Protein AF-0000000072981753 (afdb_homodimer)

Radius of gyration: 26.96 Å; Cα contacts (8 Å, |Δi|>4): 1299; chains: 2; bounding box: 68×74×59 Å

pLDDT: mean 91.71, std 7.33, range [53.5, 98.25]

Structure (mmCIF, N/CA/C/O backbone):
data_AF-0000000072981753-model_v1
#
loop_
_entity.id
_entity.type
_entity.pdbx_description
1 polymer 'D-methionine ABC transporter, ATP-binding protein'
#
loop_
_atom_site.group_PDB
_atom_site.id
_atom_site.type_symbol
_atom_site.label_atom_id
_atom_site.label_alt_id
_atom_site.label_comp_id
_atom_site.label_asym_id
_atom_site.label_entity_id
_atom_site.label_seq_id
_atom_site.pdbx_PDB_ins_code
_atom_site.Cartn_x
_atom_site.Cartn_y
_atom_site.Cartn_z
_atom_site.occupancy
_atom_site.B_iso_or_equiv
_atom_site.auth_seq_id
_atom_site.auth_comp_id
_atom_site.auth_asym_id
_atom_site.auth_atom_id
_atom_site.pdbx_PDB_model_num
ATOM 1 N N . MET A 1 1 ? 1.319 23.547 19.266 1 92.94 1 MET A N 1
ATOM 2 C CA . MET A 1 1 ? 0.003 23.578 18.641 1 92.94 1 MET A CA 1
ATOM 3 C C . MET A 1 1 ? -0.912 22.516 19.234 1 92.94 1 MET A C 1
ATOM 5 O O . MET A 1 1 ? -2.006 22.844 19.719 1 92.94 1 MET A O 1
ATOM 9 N N . ILE A 1 2 ? -0.489 21.297 19.328 1 96.69 2 ILE A N 1
ATOM 10 C CA . ILE A 1 2 ? -1.199 20.203 19.984 1 96.69 2 ILE A CA 1
ATOM 11 C C . ILE A 1 2 ? -0.289 19.547 21.016 1 96.69 2 ILE A C 1
ATOM 13 O O . ILE A 1 2 ? 0.853 19.188 20.719 1 96.69 2 ILE A O 1
ATOM 17 N N . GLU A 1 3 ? -0.753 19.484 22.234 1 97.31 3 GLU A N 1
ATOM 18 C CA . GLU A 1 3 ? -0.006 18.844 23.312 1 97.31 3 GLU A CA 1
ATOM 19 C C . GLU A 1 3 ? -0.839 17.766 24 1 97.31 3 GLU A C 1
ATOM 21 O O . GLU A 1 3 ? -1.886 18.062 24.578 1 97.31 3 GLU A O 1
ATOM 26 N N . ILE A 1 4 ? -0.346 16.609 23.953 1 96.69 4 ILE A N 1
ATOM 27 C CA . ILE A 1 4 ? -1.02 15.477 24.578 1 96.69 4 ILE A CA 1
ATOM 28 C C . ILE A 1 4 ? -0.131 14.891 25.672 1 96.69 4 ILE A C 1
ATOM 30 O O . ILE A 1 4 ? 1.016 14.516 25.422 1 96.69 4 ILE A O 1
ATOM 34 N N . LEU A 1 5 ? -0.671 14.859 26.875 1 96.31 5 LEU A N 1
ATOM 35 C CA . LEU A 1 5 ? 0.081 14.352 28.016 1 96.31 5 LEU A CA 1
ATOM 36 C C . LEU A 1 5 ? -0.688 13.242 28.719 1 96.31 5 LEU A C 1
ATOM 38 O O . LEU A 1 5 ? -1.781 13.469 29.25 1 96.31 5 LEU A O 1
ATOM 42 N N . ASN A 1 6 ? -0.101 12.078 28.75 1 96.12 6 ASN A N 1
ATOM 43 C CA . ASN A 1 6 ? -0.603 10.906 29.469 1 96.12 6 ASN A CA 1
ATOM 44 C C . ASN A 1 6 ? -2.076 10.648 29.156 1 96.12 6 ASN A C 1
ATOM 46 O O . ASN A 1 6 ? -2.871 10.414 30.062 1 96.12 6 ASN A O 1
ATOM 50 N N . LEU A 1 7 ? -2.408 10.734 27.953 1 95.94 7 LEU A N 1
ATOM 51 C CA . LEU A 1 7 ? -3.805 10.602 27.547 1 95.94 7 LEU A CA 1
ATOM 52 C C . LEU A 1 7 ? -4.25 9.148 27.625 1 95.94 7 LEU A C 1
ATOM 54 O O . LEU A 1 7 ? -3.543 8.25 27.156 1 95.94 7 LEU A O 1
ATOM 58 N N . GLN A 1 8 ? -5.375 8.945 28.25 1 96 8 GLN A N 1
ATOM 59 C CA . GLN A 1 8 ? -5.957 7.613 28.375 1 96 8 GLN A CA 1
ATOM 60 C C . GLN A 1 8 ? -7.418 7.609 27.938 1 96 8 GLN A C 1
ATOM 62 O O . GLN A 1 8 ? -8.188 8.5 28.297 1 96 8 GLN A O 1
ATOM 67 N N . LYS A 1 9 ? -7.746 6.746 27.047 1 94.75 9 LYS A N 1
ATOM 68 C CA . LYS A 1 9 ? -9.117 6.613 26.547 1 94.75 9 LYS A CA 1
ATOM 69 C C . LYS A 1 9 ? -9.602 5.172 26.672 1 94.75 9 LYS A C 1
ATOM 71 O O . LYS A 1 9 ? -8.883 4.234 26.312 1 94.75 9 LYS A O 1
ATOM 76 N N . PHE A 1 10 ? -10.828 5.043 27.172 1 91.88 10 PHE A N 1
ATOM 77 C CA . PHE A 1 10 ? -11.477 3.746 27.344 1 91.88 10 PHE A CA 1
ATOM 78 C C . PHE A 1 10 ? -12.789 3.691 26.578 1 91.88 10 PHE A C 1
ATOM 80 O O . PHE A 1 10 ? -13.492 4.699 26.469 1 91.88 10 PHE A O 1
ATOM 87 N N . TYR A 1 11 ? -13.047 2.607 25.938 1 88.69 11 TYR A N 1
ATOM 88 C CA . TYR A 1 11 ? -14.391 2.244 25.516 1 88.69 11 TYR A CA 1
ATOM 89 C C . TYR A 1 11 ? -14.93 1.076 26.344 1 88.69 11 TYR A C 1
ATOM 91 O O . TYR A 1 11 ? -14.492 -0.065 26.156 1 88.69 11 TYR A O 1
ATOM 99 N N . GLY A 1 12 ? -15.82 1.389 27.188 1 88.69 12 GLY A N 1
ATOM 100 C CA . GLY A 1 12 ? -16.172 0.365 28.156 1 88.69 12 GLY A CA 1
ATOM 101 C C . GLY A 1 12 ? -14.992 -0.07 29.016 1 88.69 12 GLY A C 1
ATOM 102 O O . GLY A 1 12 ? -14.336 0.761 29.641 1 88.69 12 GLY A O 1
ATOM 103 N N . ASP A 1 13 ? -14.703 -1.352 28.906 1 87.81 13 ASP A N 1
ATOM 104 C CA . ASP A 1 13 ? -13.602 -1.886 29.719 1 87.81 13 ASP A CA 1
ATOM 105 C C . ASP A 1 13 ? -12.32 -1.992 28.891 1 87.81 13 ASP A C 1
ATOM 107 O O . ASP A 1 13 ? -11.266 -2.348 29.422 1 87.81 13 ASP A O 1
ATOM 111 N N . THR A 1 14 ? -12.414 -1.617 27.672 1 87.81 14 THR A N 1
ATOM 112 C CA . THR A 1 14 ? -11.273 -1.771 26.781 1 87.81 14 THR A CA 1
ATOM 113 C C . THR A 1 14 ? -10.461 -0.479 26.719 1 87.81 14 THR A C 1
ATOM 115 O O . THR A 1 14 ? -10.992 0.57 26.344 1 87.81 14 THR A O 1
ATOM 118 N N . LYS A 1 15 ? -9.25 -0.558 27.281 1 90.44 15 LYS A N 1
ATOM 119 C CA . LYS A 1 15 ? -8.352 0.587 27.203 1 90.44 15 LYS A CA 1
ATOM 120 C C . LYS A 1 15 ? -7.773 0.734 25.797 1 90.44 15 LYS A C 1
ATOM 122 O O . LYS A 1 15 ? -6.926 -0.06 25.375 1 90.44 15 LYS A O 1
ATOM 127 N N . VAL A 1 16 ? -8.109 1.762 24.984 1 90.88 16 VAL A N 1
ATOM 128 C CA . VAL A 1 16 ? -7.723 1.946 23.594 1 90.88 16 VAL A CA 1
ATOM 129 C C . VAL A 1 16 ? -6.473 2.814 23.516 1 90.88 16 VAL A C 1
ATOM 131 O O . VAL A 1 16 ? -5.555 2.525 22.734 1 90.88 16 VAL A O 1
ATOM 134 N N . LEU A 1 17 ? -6.469 3.902 24.281 1 94.38 17 LEU A N 1
ATOM 135 C CA . LEU A 1 17 ? -5.289 4.758 24.375 1 94.38 17 LEU A CA 1
ATOM 136 C C . LEU A 1 17 ? -4.672 4.68 25.766 1 94.38 17 LEU A C 1
ATOM 138 O O . LEU A 1 17 ? -5.359 4.891 26.766 1 94.38 17 LEU A O 1
ATOM 142 N N . ARG A 1 18 ? -3.377 4.281 25.703 1 94.5 18 ARG A N 1
ATOM 143 C CA . ARG A 1 18 ? -2.672 4.027 26.969 1 94.5 18 ARG A CA 1
ATOM 144 C C . ARG A 1 18 ? -1.533 5.023 27.156 1 94.5 18 ARG A C 1
ATOM 146 O O . ARG A 1 18 ? -0.442 4.84 26.609 1 94.5 18 ARG A O 1
ATOM 153 N N . ASP A 1 19 ? -1.755 6.121 27.797 1 92.62 19 ASP A N 1
ATOM 154 C CA . ASP A 1 19 ? -0.721 7.066 28.203 1 92.62 19 ASP A CA 1
ATOM 155 C C . ASP A 1 19 ? -0.04 7.691 26.984 1 92.62 19 ASP A C 1
ATOM 157 O O . ASP A 1 19 ? 1.181 7.609 26.844 1 92.62 19 ASP A O 1
ATOM 161 N N . ILE A 1 20 ? -0.757 8.258 26.172 1 95.31 20 ILE A N 1
ATOM 162 C CA . ILE A 1 20 ? -0.272 8.844 24.922 1 95.31 20 ILE A CA 1
ATOM 163 C C . ILE A 1 20 ? 0.381 10.195 25.219 1 95.31 20 ILE A C 1
ATOM 165 O O . ILE A 1 20 ? -0.209 11.055 25.875 1 95.31 20 ILE A O 1
ATOM 169 N N . ASN A 1 21 ? 1.609 10.391 24.844 1 95.5 21 ASN A N 1
ATOM 170 C CA . ASN A 1 21 ? 2.35 11.648 24.938 1 95.5 21 ASN A CA 1
ATOM 171 C C . ASN A 1 21 ? 2.881 12.078 23.562 1 95.5 21 ASN A C 1
ATOM 173 O O . ASN A 1 21 ? 3.744 11.414 22.984 1 95.5 21 ASN A O 1
ATOM 177 N N . VAL A 1 22 ? 2.395 13.164 23.109 1 94.88 22 VAL A N 1
ATOM 178 C CA . VAL A 1 22 ? 2.83 13.641 21.797 1 94.88 22 VAL A CA 1
ATOM 179 C C . VAL A 1 22 ? 2.719 15.164 21.734 1 94.88 22 VAL A C 1
ATOM 181 O O . VAL A 1 22 ? 1.814 15.75 22.344 1 94.88 22 VAL A O 1
ATOM 184 N N . GLU A 1 23 ? 3.645 15.766 21.078 1 96.12 23 GLU A N 1
ATOM 185 C CA . GLU A 1 23 ? 3.648 17.203 20.828 1 96.12 23 GLU A CA 1
ATOM 186 C C . GLU A 1 23 ? 3.734 17.5 19.328 1 96.12 23 GLU A C 1
ATOM 188 O O . GLU A 1 23 ? 4.633 17 18.641 1 96.12 23 GLU A O 1
ATOM 193 N N . ILE A 1 24 ? 2.838 18.25 18.859 1 97.5 24 ILE A N 1
ATOM 194 C CA . ILE A 1 24 ? 2.805 18.656 17.453 1 97.5 24 ILE A CA 1
ATOM 195 C C . ILE A 1 24 ? 2.943 20.172 17.359 1 97.5 24 ILE A C 1
ATOM 197 O O . ILE A 1 24 ? 2.146 20.922 17.938 1 97.5 24 ILE A O 1
ATOM 201 N N . ASP A 1 25 ? 3.871 20.625 16.609 1 97.56 25 ASP A N 1
ATOM 202 C CA . ASP A 1 25 ? 4.148 22.047 16.484 1 97.56 25 ASP A CA 1
ATOM 203 C C . ASP A 1 25 ? 3.328 22.672 15.359 1 97.56 25 ASP A C 1
ATOM 205 O O . ASP A 1 25 ? 2.855 21.953 14.469 1 97.56 25 ASP A O 1
ATOM 209 N N . LYS A 1 26 ? 3.244 23.938 15.492 1 97 26 LYS A N 1
ATOM 210 C CA . LYS A 1 26 ? 2.559 24.672 14.438 1 97 26 LYS A CA 1
ATOM 211 C C . LYS A 1 26 ? 3.27 24.5 13.094 1 97 26 LYS A C 1
ATOM 213 O O . LYS A 1 26 ? 4.496 24.594 13.023 1 97 26 LYS A O 1
ATOM 218 N N . GLY A 1 27 ? 2.457 24.156 12.102 1 96.81 27 GLY A N 1
ATOM 219 C CA . GLY A 1 27 ? 3.004 24.047 10.758 1 96.81 27 GLY A CA 1
ATOM 220 C C . GLY A 1 27 ? 3.494 22.656 10.422 1 96.81 27 GLY A C 1
ATOM 221 O O . GLY A 1 27 ? 3.846 22.375 9.273 1 96.81 27 GLY A O 1
ATOM 222 N N . ASP A 1 28 ? 3.455 21.75 11.344 1 97.5 28 ASP A N 1
ATOM 223 C CA . ASP A 1 28 ? 3.887 20.375 11.109 1 97.5 28 ASP A CA 1
ATOM 224 C C . ASP A 1 28 ? 2.9 19.625 10.203 1 97.5 28 ASP A C 1
ATOM 226 O O . ASP A 1 28 ? 1.701 19.922 10.219 1 97.5 28 ASP A O 1
ATOM 230 N N . ILE A 1 29 ? 3.447 18.828 9.406 1 98 29 ILE A N 1
ATOM 231 C CA . ILE A 1 29 ? 2.674 17.688 8.93 1 98 29 ILE A CA 1
ATOM 232 C C . ILE A 1 29 ? 3.066 16.438 9.719 1 98 29 ILE A C 1
ATOM 234 O O . ILE A 1 29 ? 4.078 15.797 9.414 1 98 29 ILE A O 1
ATOM 238 N N . TYR A 1 30 ? 2.283 16.109 10.672 1 98 30 TYR A N 1
ATOM 239 C CA . TYR A 1 30 ? 2.613 15.078 11.648 1 98 30 TYR A CA 1
ATOM 240 C C . TYR A 1 30 ? 1.922 13.766 11.305 1 98 30 TYR A C 1
ATOM 242 O O . TYR A 1 30 ? 0.696 13.711 11.18 1 98 30 TYR A O 1
ATOM 250 N N . GLY A 1 31 ? 2.752 12.719 11.172 1 97.19 31 GLY A N 1
ATOM 251 C CA . GLY A 1 31 ? 2.197 11.422 10.836 1 97.19 31 GLY A CA 1
ATOM 252 C C . GLY A 1 31 ? 1.997 10.523 12.039 1 97.19 31 GLY A C 1
ATOM 253 O O . GLY A 1 31 ? 2.879 10.414 12.898 1 97.19 31 GLY A O 1
ATOM 254 N N . LEU A 1 32 ? 0.833 9.984 12.125 1 95.62 32 LEU A N 1
ATOM 255 C CA . LEU A 1 32 ? 0.54 8.945 13.102 1 95.62 32 LEU A CA 1
ATOM 256 C C . LEU A 1 32 ? 0.37 7.59 12.414 1 95.62 32 LEU A C 1
ATOM 258 O O . LEU A 1 32 ? -0.666 7.328 11.805 1 95.62 32 LEU A O 1
ATOM 262 N N . LEU A 1 33 ? 1.352 6.762 12.602 1 93.75 33 LEU A N 1
ATOM 263 C CA . LEU A 1 33 ? 1.394 5.461 11.945 1 93.75 33 LEU A CA 1
ATOM 264 C C . LEU A 1 33 ? 1.023 4.348 12.922 1 93.75 33 LEU A C 1
ATOM 266 O O . LEU A 1 33 ? 1.335 4.434 14.109 1 93.75 33 LEU A O 1
ATOM 270 N N . GLY A 1 34 ? 0.403 3.318 12.414 1 88.44 34 GLY A N 1
ATOM 271 C CA . GLY A 1 34 ? 0.034 2.166 13.219 1 88.44 34 GLY A CA 1
ATOM 272 C C . GLY A 1 34 ? -0.871 1.191 12.492 1 88.44 34 GLY A C 1
ATOM 273 O O . GLY A 1 34 ? -1.393 1.504 11.422 1 88.44 34 GLY A O 1
ATOM 274 N N . VAL A 1 35 ? -0.978 0.076 13.133 1 83.62 35 VAL A N 1
ATOM 275 C CA . VAL A 1 35 ? -1.831 -0.954 12.547 1 83.62 35 VAL A CA 1
ATOM 276 C C . VAL A 1 35 ? -3.299 -0.602 12.781 1 83.62 35 VAL A C 1
ATOM 278 O O . VAL A 1 35 ? -3.611 0.296 13.562 1 83.62 35 VAL A O 1
ATOM 281 N N . SER A 1 36 ? -4.113 -1.285 12.055 1 77.19 36 SER A N 1
ATOM 282 C CA . SER A 1 36 ? -5.543 -1.098 12.273 1 77.19 36 SER A CA 1
ATOM 283 C C . SER A 1 36 ? -5.934 -1.446 13.711 1 77.19 36 SER A C 1
ATOM 285 O O . SER A 1 36 ? -5.469 -2.447 14.258 1 77.19 36 SER A O 1
ATOM 287 N N . GLY A 1 37 ? -6.68 -0.614 14.281 1 78.12 37 GLY A N 1
ATOM 288 C CA . GLY A 1 37 ? -7.133 -0.849 15.641 1 78.12 37 GLY A CA 1
ATOM 289 C C . GLY A 1 37 ? -6.156 -0.35 16.688 1 78.12 37 GLY A C 1
ATOM 290 O O . GLY A 1 37 ? -6.383 -0.522 17.891 1 78.12 37 GLY A O 1
ATOM 291 N N . ALA A 1 38 ? -5.156 0.291 16.25 1 82.12 38 ALA A N 1
ATOM 292 C CA . ALA A 1 38 ? -4.129 0.741 17.172 1 82.12 38 ALA A CA 1
ATOM 293 C C . ALA A 1 38 ? -4.609 1.95 17.984 1 82.12 38 ALA A C 1
ATOM 295 O O . ALA A 1 38 ? -3.986 2.33 18.969 1 82.12 38 ALA A O 1
ATOM 296 N N . GLY A 1 39 ? -5.711 2.59 17.547 1 88.19 39 GLY A N 1
ATOM 297 C CA . GLY A 1 39 ? -6.246 3.74 18.266 1 88.19 39 GLY A CA 1
ATOM 298 C C . GLY A 1 39 ? -6.008 5.051 17.531 1 88.19 39 GLY A C 1
ATOM 299 O O . GLY A 1 39 ? -6.242 6.125 18.094 1 88.19 39 GLY A O 1
ATOM 300 N N . LYS A 1 40 ? -5.512 4.969 16.344 1 90.25 40 LYS A N 1
ATOM 301 C CA . LYS A 1 40 ? -5.152 6.164 15.578 1 90.25 40 LYS A CA 1
ATOM 302 C C . LYS A 1 40 ? -6.367 7.066 15.367 1 90.25 40 LYS A C 1
ATOM 304 O O . LYS A 1 40 ? -6.316 8.266 15.664 1 90.25 40 LYS A O 1
ATOM 309 N N . SER A 1 41 ? -7.469 6.508 14.922 1 89.75 41 SER A N 1
ATOM 310 C CA . SER A 1 41 ? -8.672 7.285 14.648 1 89.75 41 SER A CA 1
ATOM 311 C C . SER A 1 41 ? -9.273 7.836 15.938 1 89.75 41 SER A C 1
ATOM 313 O O . SER A 1 41 ? -9.773 8.961 15.969 1 89.75 41 SER A O 1
ATOM 315 N N . THR A 1 42 ? -9.234 7.047 16.969 1 92.25 42 THR A N 1
ATOM 316 C CA . THR A 1 42 ? -9.711 7.5 18.281 1 92.25 42 THR A CA 1
ATOM 317 C C . THR A 1 42 ? -8.922 8.719 18.75 1 92.25 42 THR A C 1
ATOM 319 O O . THR A 1 42 ? -9.508 9.688 19.234 1 92.25 42 THR A O 1
ATOM 322 N N . LEU A 1 43 ? -7.629 8.625 18.562 1 94.31 43 LEU A N 1
ATOM 323 C CA . LEU A 1 43 ? -6.781 9.742 18.969 1 94.31 43 LEU A CA 1
ATOM 324 C C . LEU A 1 43 ? -7.137 11 18.188 1 94.31 43 LEU A C 1
ATOM 326 O O . LEU A 1 43 ? -7.23 12.086 18.766 1 94.31 43 LEU A O 1
ATOM 330 N N . LEU A 1 44 ? -7.355 10.891 16.875 1 94.31 44 LEU A N 1
ATOM 331 C CA . LEU A 1 44 ? -7.742 12.023 16.047 1 94.31 44 LEU A CA 1
ATOM 332 C C . LEU A 1 44 ? -9.055 12.633 16.516 1 94.31 44 LEU A C 1
ATOM 334 O O . LEU A 1 44 ? -9.195 13.859 16.562 1 94.31 44 LEU A O 1
ATOM 338 N N . ARG A 1 45 ? -9.945 11.789 16.906 1 93.31 45 ARG A N 1
ATOM 339 C CA . ARG A 1 45 ? -11.258 12.242 17.359 1 93.31 45 ARG A CA 1
ATOM 340 C C . ARG A 1 45 ? -11.18 12.914 18.719 1 93.31 45 ARG A C 1
ATOM 342 O O . ARG A 1 45 ? -11.984 13.797 19.031 1 93.31 45 ARG A O 1
ATOM 349 N N . CYS A 1 46 ? -10.273 12.492 19.5 1 95.5 46 CYS A N 1
ATOM 350 C CA . CYS A 1 46 ? -10.031 13.195 20.75 1 95.5 46 CYS A CA 1
ATOM 351 C C . CYS A 1 46 ? -9.492 14.602 20.484 1 95.5 46 CYS A C 1
ATOM 353 O O . CYS A 1 46 ? -9.875 15.555 21.172 1 95.5 46 CYS A O 1
ATOM 355 N N . ILE A 1 47 ? -8.625 14.68 19.5 1 95.81 47 ILE A N 1
ATOM 356 C CA . ILE A 1 47 ? -7.996 15.953 19.172 1 95.81 47 ILE A CA 1
ATOM 357 C C . ILE A 1 47 ? -9.062 16.953 18.734 1 95.81 47 ILE A C 1
ATOM 359 O O . ILE A 1 47 ? -9 18.141 19.094 1 95.81 47 ILE A O 1
ATOM 363 N N . ASN A 1 48 ? -10.008 16.469 17.969 1 94.75 48 ASN A N 1
ATOM 364 C CA . ASN A 1 48 ? -11.023 17.406 17.484 1 94.75 48 ASN A CA 1
ATOM 365 C C . ASN A 1 48 ? -12.203 17.484 18.453 1 94.75 48 ASN A C 1
ATOM 367 O O . ASN A 1 48 ? -13.18 18.188 18.172 1 94.75 48 ASN A O 1
ATOM 371 N N . GLY A 1 49 ? -12.242 16.719 19.484 1 93.81 49 GLY A N 1
ATOM 372 C CA . GLY A 1 49 ? -13.25 16.812 20.531 1 93.81 49 GLY A CA 1
ATOM 373 C C . GLY A 1 49 ? -14.484 15.984 20.234 1 93.81 49 GLY A C 1
ATOM 374 O O . GLY A 1 49 ? -15.508 16.125 20.906 1 93.81 49 GLY A O 1
ATOM 375 N N . LEU A 1 50 ? -14.445 15.203 19.219 1 91.38 50 LEU A N 1
ATOM 376 C CA . LEU A 1 50 ? -15.562 14.312 18.922 1 91.38 50 LEU A CA 1
ATOM 377 C C . LEU A 1 50 ? -15.617 13.164 19.922 1 91.38 50 LEU A C 1
ATOM 379 O O . LEU A 1 50 ? -16.672 12.562 20.125 1 91.38 50 LEU A O 1
ATOM 383 N N . GLU A 1 51 ? -14.477 12.812 20.453 1 92.12 51 GLU A N 1
ATOM 384 C CA . GLU A 1 51 ? -14.375 11.789 21.5 1 92.12 51 GLU A CA 1
ATOM 385 C C . GLU A 1 51 ? -13.75 12.352 22.766 1 92.12 51 GLU A C 1
ATOM 387 O O . GLU A 1 51 ? -12.82 13.156 22.703 1 92.12 51 GLU A O 1
ATOM 392 N N . SER A 1 52 ? -14.32 11.898 23.891 1 93.38 52 SER A N 1
ATOM 393 C CA . SER A 1 52 ? -13.75 12.297 25.172 1 93.38 52 SER A CA 1
ATOM 394 C C . SER A 1 52 ? -12.672 11.312 25.625 1 93.38 52 SER A C 1
ATOM 396 O O . SER A 1 52 ? -12.367 10.344 24.922 1 93.38 52 SER A O 1
ATOM 398 N N . TYR A 1 53 ? -12.031 11.625 26.641 1 95.06 53 TYR A N 1
ATOM 399 C CA . TYR A 1 53 ? -11.008 10.766 27.234 1 95.06 53 TYR A CA 1
ATOM 400 C C . TYR A 1 53 ? -11.094 10.797 28.766 1 95.06 53 TYR A C 1
ATOM 402 O O . TYR A 1 53 ? -11.609 11.75 29.344 1 95.06 53 TYR A O 1
ATOM 410 N N . GLU A 1 54 ? -10.594 9.781 29.375 1 94.38 54 GLU A N 1
ATOM 411 C CA . GLU A 1 54 ? -10.805 9.586 30.797 1 94.38 54 GLU A CA 1
ATOM 412 C C . GLU A 1 54 ? -9.68 10.219 31.609 1 94.38 54 GLU A C 1
ATOM 414 O O . GLU A 1 54 ? -9.898 10.688 32.719 1 94.38 54 GLU A O 1
ATOM 419 N N . ALA A 1 55 ? -8.469 10.156 31.141 1 95.31 55 ALA A N 1
ATOM 420 C CA . ALA A 1 55 ? -7.348 10.695 31.906 1 95.31 55 ALA A CA 1
ATOM 421 C C . ALA A 1 55 ? -6.336 11.375 30.984 1 95.31 55 ALA A C 1
ATOM 423 O O . ALA A 1 55 ? -6.371 11.18 29.766 1 95.31 55 ALA A O 1
ATOM 424 N N . GLY A 1 56 ? -5.535 12.203 31.609 1 96.06 56 GLY A N 1
ATOM 425 C CA . GLY A 1 56 ? -4.508 12.93 30.875 1 96.06 56 GLY A CA 1
ATOM 426 C C . GLY A 1 56 ? -4.953 14.312 30.422 1 96.06 56 GLY A C 1
ATOM 427 O O . GLY A 1 56 ? -5.93 14.852 30.953 1 96.06 56 GLY A O 1
ATOM 428 N N . SER A 1 57 ? -4.117 14.875 29.562 1 97.06 57 SER A N 1
ATOM 429 C CA . SER A 1 57 ? -4.379 16.219 29.078 1 97.06 57 SER A CA 1
ATOM 430 C C . SER A 1 57 ? -4.188 16.312 27.562 1 97.06 57 SER A C 1
ATOM 432 O O . SER A 1 57 ? -3.289 15.68 27.016 1 97.06 57 SER A O 1
ATOM 434 N N . LEU A 1 58 ? -5.07 16.953 26.969 1 97.56 58 LEU A N 1
ATOM 435 C CA . LEU A 1 58 ? -5.012 17.266 25.547 1 97.56 58 LEU A CA 1
ATOM 436 C C . LEU A 1 58 ? -5.293 18.75 25.297 1 97.56 58 LEU A C 1
ATOM 438 O O . LEU A 1 58 ? -6.426 19.203 25.484 1 97.56 58 LEU A O 1
ATOM 442 N N . LYS A 1 59 ? -4.266 19.422 24.906 1 97.25 59 LYS A N 1
ATOM 443 C CA . LYS A 1 59 ? -4.395 20.844 24.641 1 97.25 59 LYS A CA 1
ATOM 444 C C . LYS A 1 59 ? -4.195 21.156 23.156 1 97.25 59 LYS A C 1
ATOM 446 O O . LYS A 1 59 ? -3.268 20.641 22.531 1 97.25 59 LYS A O 1
ATOM 451 N N . VAL A 1 60 ? -5.047 21.891 22.672 1 96.5 60 VAL A N 1
ATOM 452 C CA . VAL A 1 60 ? -4.938 22.438 21.328 1 96.5 60 VAL A CA 1
ATOM 453 C C . VAL A 1 60 ? -4.93 23.969 21.391 1 96.5 60 VAL A C 1
ATOM 455 O O . VAL A 1 60 ? -5.855 24.578 21.922 1 96.5 60 VAL A O 1
ATOM 458 N N . ASN A 1 61 ? -3.898 24.547 20.875 1 94.19 61 ASN A N 1
ATOM 459 C CA . ASN A 1 61 ? -3.734 25.984 21.016 1 94.19 61 ASN A CA 1
ATOM 460 C C . ASN A 1 61 ? -3.91 26.422 22.469 1 94.19 61 ASN A C 1
ATOM 462 O O . ASN A 1 61 ? -4.68 27.344 22.75 1 94.19 61 ASN A O 1
ATOM 466 N N . ASP A 1 62 ? -3.414 25.656 23.344 1 92.69 62 ASP A N 1
ATOM 467 C CA . ASP A 1 62 ? -3.336 25.953 24.781 1 92.69 62 ASP A CA 1
ATOM 468 C C . ASP A 1 62 ? -4.707 25.844 25.438 1 92.69 62 ASP A C 1
ATOM 470 O O . ASP A 1 62 ? -4.898 26.297 26.562 1 92.69 62 ASP A O 1
ATOM 474 N N . VAL A 1 63 ? -5.652 25.266 24.734 1 94.31 63 VAL A N 1
ATOM 475 C CA . VAL A 1 63 ? -6.98 25.031 25.297 1 94.31 63 VAL A CA 1
ATOM 476 C C . VAL A 1 63 ? -7.168 23.547 25.609 1 94.31 63 VAL A C 1
ATOM 478 O O . VAL A 1 63 ? -6.984 22.703 24.734 1 94.31 63 VAL A O 1
ATOM 481 N N . GLU A 1 64 ? -7.543 23.328 26.828 1 96.19 64 GLU A N 1
ATOM 482 C CA . GLU A 1 64 ? -7.836 21.953 27.219 1 96.19 64 GLU A CA 1
ATOM 483 C C . GLU A 1 64 ? -9.172 21.484 26.641 1 96.19 64 GLU A C 1
ATOM 485 O O . GLU A 1 64 ? -10.227 22.016 27 1 96.19 64 GLU A O 1
ATOM 490 N N . VAL A 1 65 ? -9.18 20.438 25.875 1 95.5 65 VAL A N 1
ATOM 491 C CA . VAL A 1 65 ? -10.344 20.031 25.109 1 95.5 65 VAL A CA 1
ATOM 492 C C . VAL A 1 65 ? -11.438 19.531 26.047 1 95.5 65 VAL A C 1
ATOM 494 O O . VAL A 1 65 ? -12.617 19.828 25.859 1 95.5 65 VAL A O 1
ATOM 497 N N . LYS A 1 66 ? -11.062 18.844 27.078 1 93 66 LYS A N 1
ATOM 498 C CA . LYS A 1 66 ? -12.023 18.219 27.984 1 93 66 LYS A CA 1
ATOM 499 C C . LYS A 1 66 ? -12.797 19.266 28.766 1 93 66 LYS A C 1
ATOM 501 O O . LYS A 1 66 ? -13.867 18.984 29.312 1 93 66 LYS A O 1
ATOM 506 N N . ASN A 1 67 ? -12.266 20.422 28.875 1 92.75 67 ASN A N 1
ATOM 507 C CA . ASN A 1 67 ? -12.859 21.469 29.703 1 92.75 67 ASN A CA 1
ATOM 508 C C . ASN A 1 67 ? -13.906 22.266 28.922 1 92.75 67 ASN A C 1
ATOM 510 O O . ASN A 1 67 ? -14.594 23.109 29.5 1 92.75 67 ASN A O 1
ATOM 514 N N . LEU A 1 68 ? -14.023 21.984 27.719 1 94.25 68 LEU A N 1
ATOM 515 C CA . LEU A 1 68 ? -14.93 22.766 26.875 1 94.25 68 LEU A CA 1
ATOM 516 C C . LEU A 1 68 ? -16.359 22.266 27.016 1 94.25 68 LEU A C 1
ATOM 518 O O . LEU A 1 68 ? -16.609 21.047 27.047 1 94.25 68 LEU A O 1
ATOM 522 N N . ASN A 1 69 ? -17.266 23.172 27.141 1 93.5 69 ASN A N 1
ATOM 523 C CA . ASN A 1 69 ? -18.672 22.797 27.094 1 93.5 69 ASN A CA 1
ATOM 524 C C . ASN A 1 69 ? -19.156 22.656 25.641 1 93.5 69 ASN A C 1
ATOM 526 O O . ASN A 1 69 ? -18.375 22.812 24.703 1 93.5 69 ASN A O 1
ATOM 530 N N . GLU A 1 70 ? -20.344 22.375 25.453 1 92.88 70 GLU A N 1
ATOM 531 C CA . GLU A 1 70 ? -20.875 22.031 24.125 1 92.88 70 GLU A CA 1
ATOM 532 C C . GLU A 1 70 ? -20.734 23.203 23.172 1 92.88 70 GLU A C 1
ATOM 534 O O . GLU A 1 70 ? -20.344 23.031 22.016 1 92.88 70 GLU A O 1
ATOM 539 N N . LYS A 1 71 ? -21.062 24.344 23.688 1 93.75 71 LYS A N 1
ATOM 540 C CA . LYS A 1 71 ? -20.984 25.531 22.844 1 93.75 71 LYS A CA 1
ATOM 541 C C . LYS A 1 71 ? -19.547 25.859 22.484 1 93.75 71 LYS A C 1
ATOM 543 O O . LYS A 1 71 ? -19.234 26.156 21.328 1 93.75 71 LYS A O 1
ATOM 548 N N . GLU A 1 72 ? -18.719 25.75 23.422 1 94.31 72 GLU A N 1
ATOM 549 C CA . GLU A 1 72 ? -17.297 26.016 23.203 1 94.31 72 GLU A CA 1
ATOM 550 C C . GLU A 1 72 ? -16.688 24.969 22.266 1 94.31 72 GLU A C 1
ATOM 552 O O . GLU A 1 72 ? -15.805 25.297 21.469 1 94.31 72 GLU A O 1
ATOM 557 N N . LEU A 1 73 ? -17.156 23.766 22.406 1 94.5 73 LEU A N 1
ATOM 558 C CA . LEU A 1 73 ? -16.672 22.672 21.578 1 94.5 73 LEU A CA 1
ATOM 559 C C . LEU A 1 73 ? -17.016 22.922 20.109 1 94.5 73 LEU A C 1
ATOM 561 O O . LEU A 1 73 ? -16.219 22.609 19.219 1 94.5 73 LEU A O 1
ATOM 565 N N . ARG A 1 74 ? -18.141 23.453 19.891 1 91.62 74 ARG A N 1
ATOM 566 C CA . ARG A 1 74 ? -18.547 23.781 18.531 1 91.62 74 ARG A CA 1
ATOM 567 C C . ARG A 1 74 ? -17.641 24.844 17.922 1 91.62 74 ARG A C 1
ATOM 569 O O . ARG A 1 74 ? -17.188 24.703 16.781 1 91.62 74 ARG A O 1
ATOM 576 N N . ALA A 1 75 ? -17.406 25.781 18.734 1 92.94 75 ALA A N 1
ATOM 577 C CA . ALA A 1 75 ? -16.516 26.844 18.281 1 92.94 75 ALA A CA 1
ATOM 578 C C . ALA A 1 75 ? -15.086 26.328 18.094 1 92.94 75 ALA A C 1
ATOM 580 O O . ALA A 1 75 ? -14.391 26.734 17.156 1 92.94 75 ALA A O 1
ATOM 581 N N . PHE A 1 76 ? -14.719 25.484 18.984 1 94.06 76 PHE A N 1
ATOM 582 C CA . PHE A 1 76 ? -13.406 24.844 18.953 1 94.06 76 PHE A CA 1
ATOM 583 C C . PHE A 1 76 ? -13.234 24.062 17.656 1 94.06 76 PHE A C 1
ATOM 585 O O . PHE A 1 76 ? -12.203 24.172 16.984 1 94.06 76 PHE A O 1
ATOM 592 N N . ARG A 1 77 ? -14.219 23.375 17.219 1 94.31 77 ARG A N 1
ATOM 593 C CA . ARG A 1 77 ? -14.172 22.516 16.047 1 94.31 77 ARG A CA 1
ATOM 594 C C . ARG A 1 77 ? -14.133 23.328 14.758 1 94.31 77 ARG A C 1
ATOM 596 O O . ARG A 1 77 ? -13.734 22.828 13.703 1 94.31 77 ARG A O 1
ATOM 603 N N . LYS A 1 78 ? -14.508 24.547 14.859 1 93.75 78 LYS A N 1
ATOM 604 C CA . LYS A 1 78 ? -14.422 25.453 13.719 1 93.75 78 LYS A CA 1
ATOM 605 C C . LYS A 1 78 ? -12.977 25.625 13.266 1 93.75 78 LYS A C 1
ATOM 607 O O . LYS A 1 78 ? -12.703 25.797 12.07 1 93.75 78 LYS A O 1
ATOM 612 N N . ASN A 1 79 ? -12.133 25.484 14.203 1 94.69 79 ASN A N 1
ATOM 613 C CA . ASN A 1 79 ? -10.719 25.734 13.945 1 94.69 79 ASN A CA 1
ATOM 614 C C . ASN A 1 79 ? -9.992 24.469 13.523 1 94.69 79 ASN A C 1
ATOM 616 O O . ASN A 1 79 ? -8.781 24.484 13.281 1 94.69 79 ASN A O 1
ATOM 620 N N . ILE A 1 80 ? -10.742 23.406 13.461 1 96.44 80 ILE A N 1
ATOM 621 C CA . ILE A 1 80 ? -10.141 22.125 13.109 1 96.44 80 ILE A CA 1
ATOM 622 C C . ILE A 1 80 ? -10.906 21.5 11.945 1 96.44 80 ILE A C 1
ATOM 624 O O . ILE A 1 80 ? -12.102 21.203 12.055 1 96.44 80 ILE A O 1
ATOM 628 N N . GLY A 1 81 ? -10.211 21.375 10.812 1 95.75 81 GLY A N 1
ATOM 629 C CA . GLY A 1 81 ? -10.781 20.641 9.703 1 95.75 81 GLY A CA 1
ATOM 630 C C . GLY A 1 81 ? -10.523 19.141 9.789 1 95.75 81 GLY A C 1
ATOM 631 O O . GLY A 1 81 ? -9.508 18.719 10.344 1 95.75 81 GLY A O 1
ATOM 632 N N . MET A 1 82 ? -11.461 18.406 9.203 1 94.31 82 MET A N 1
ATOM 633 C CA . MET A 1 82 ? -11.281 16.953 9.25 1 94.31 82 MET A CA 1
ATOM 634 C C . MET A 1 82 ? -11.617 16.312 7.91 1 94.31 82 MET A C 1
ATOM 636 O O . MET A 1 82 ? -12.594 16.703 7.266 1 94.31 82 MET A O 1
ATOM 640 N N . ILE A 1 83 ? -10.703 15.484 7.535 1 93.5 83 ILE A N 1
ATOM 641 C CA . ILE A 1 83 ? -10.93 14.609 6.391 1 93.5 83 ILE A CA 1
ATOM 642 C C . ILE A 1 83 ? -11.117 13.172 6.867 1 93.5 83 ILE A C 1
ATOM 644 O O . ILE A 1 83 ? -10.234 12.609 7.512 1 93.5 83 ILE A O 1
ATOM 648 N N . PHE A 1 84 ? -12.227 12.602 6.473 1 86.88 84 PHE A N 1
ATOM 649 C CA . PHE A 1 84 ? -12.57 11.266 6.938 1 86.88 84 PHE A CA 1
ATOM 650 C C . PHE A 1 84 ? -12.078 10.203 5.957 1 86.88 84 PHE A C 1
ATOM 652 O O . PHE A 1 84 ? -11.75 10.523 4.809 1 86.88 84 PHE A O 1
ATOM 659 N N . GLN A 1 85 ? -12.047 9.008 6.496 1 81.38 85 GLN A N 1
ATOM 660 C CA . GLN A 1 85 ? -11.641 7.883 5.664 1 81.38 85 GLN A CA 1
ATOM 661 C C . GLN A 1 85 ? -12.562 7.734 4.457 1 81.38 85 GLN A C 1
ATOM 663 O O . GLN A 1 85 ? -12.102 7.582 3.326 1 81.38 85 GLN A O 1
ATOM 668 N N . GLN A 1 86 ? -13.805 7.781 4.812 1 82.88 86 GLN A N 1
ATOM 669 C CA . GLN A 1 86 ? -14.773 7.918 3.73 1 82.88 86 GLN A CA 1
ATOM 670 C C . GLN A 1 86 ? -14.992 9.383 3.363 1 82.88 86 GLN A C 1
ATOM 672 O O . GLN A 1 86 ? -14.93 10.258 4.227 1 82.88 86 GLN A O 1
ATOM 677 N N . PHE A 1 87 ? -15.188 9.656 2.186 1 86.44 87 PHE A N 1
ATOM 678 C CA . PHE A 1 87 ? -15.273 11.039 1.722 1 86.44 87 PHE A CA 1
ATOM 679 C C . PHE A 1 87 ? -16.359 11.797 2.48 1 86.44 87 PHE A C 1
ATOM 681 O O . PHE A 1 87 ? -16.234 13 2.703 1 86.44 87 PHE A O 1
ATOM 688 N N . SER A 1 88 ? -17.375 11.086 2.857 1 88.19 88 SER A N 1
ATOM 689 C CA . SER A 1 88 ? -18.469 11.641 3.65 1 88.19 88 SER A CA 1
ATOM 690 C C . SER A 1 88 ? -19.078 12.852 2.967 1 88.19 88 SER A C 1
ATOM 692 O O . SER A 1 88 ? -19.312 13.883 3.605 1 88.19 88 SER A O 1
ATOM 694 N N . LEU A 1 89 ? -19.234 12.781 1.727 1 93.88 89 LEU A N 1
ATOM 695 C CA . LEU A 1 89 ? -19.906 13.852 0.99 1 93.88 89 LEU A CA 1
ATOM 696 C C . LEU A 1 89 ? -21.406 13.625 0.955 1 93.88 89 LEU A C 1
ATOM 698 O O . LEU A 1 89 ? -21.875 12.477 0.969 1 93.88 89 LEU A O 1
ATOM 702 N N . LEU A 1 90 ? -22.156 14.719 0.947 1 95.38 90 LEU A N 1
ATOM 703 C CA . LEU A 1 90 ? -23.594 14.633 0.748 1 95.38 90 LEU A CA 1
ATOM 704 C C . LEU A 1 90 ? -23.922 14.367 -0.716 1 95.38 90 LEU A C 1
ATOM 706 O O . LEU A 1 90 ? -23.781 15.258 -1.56 1 95.38 90 LEU A O 1
ATOM 710 N N . GLU A 1 91 ? -24.484 13.281 -0.98 1 93.44 91 GLU A N 1
ATOM 711 C CA . GLU A 1 91 ? -24.656 12.781 -2.338 1 93.44 91 GLU A CA 1
ATOM 712 C C . GLU A 1 91 ? -25.672 13.617 -3.109 1 93.44 91 GLU A C 1
ATOM 714 O O . GLU A 1 91 ? -25.609 13.711 -4.336 1 93.44 91 GLU A O 1
ATOM 719 N N . ARG A 1 92 ? -26.609 14.211 -2.469 1 94.69 92 ARG A N 1
ATOM 720 C CA . ARG A 1 92 ? -27.672 14.961 -3.115 1 94.69 92 ARG A CA 1
ATOM 721 C C . ARG A 1 92 ? -27.266 16.406 -3.361 1 94.69 92 ARG A C 1
ATOM 723 O O . ARG A 1 92 ? -27.984 17.156 -4.035 1 94.69 92 ARG A O 1
ATOM 730 N N . LYS A 1 93 ? -26.141 16.828 -2.811 1 96.88 93 LYS A N 1
ATOM 731 C CA . LYS A 1 93 ? -25.656 18.188 -2.959 1 96.88 93 LYS A CA 1
ATOM 732 C C . LYS A 1 93 ? -24.531 18.266 -3.975 1 96.88 93 LYS A C 1
ATOM 734 O O . LYS A 1 93 ? -23.812 17.281 -4.191 1 96.88 93 LYS A O 1
ATOM 739 N N . THR A 1 94 ? -24.422 19.422 -4.535 1 97.75 94 THR A N 1
ATOM 740 C CA . THR A 1 94 ? -23.344 19.656 -5.492 1 97.75 94 THR A CA 1
ATOM 741 C C . THR A 1 94 ? -22.016 19.859 -4.777 1 97.75 94 THR A C 1
ATOM 743 O O . THR A 1 94 ? -21.969 19.969 -3.549 1 97.75 94 THR A O 1
ATOM 746 N N . VAL A 1 95 ? -21 19.859 -5.598 1 98.06 95 VAL A N 1
ATOM 747 C CA . VAL A 1 95 ? -19.672 20.156 -5.078 1 98.06 95 VAL A CA 1
ATOM 748 C C . VAL A 1 95 ? -19.688 21.516 -4.363 1 98.06 95 VAL A C 1
ATOM 750 O O . VAL A 1 95 ? -19.188 21.625 -3.236 1 98.06 95 VAL A O 1
ATOM 753 N N . TYR A 1 96 ? -20.281 22.5 -4.984 1 98.25 96 TYR A N 1
ATOM 754 C CA . TYR A 1 96 ? -20.406 23.812 -4.379 1 98.25 96 TYR A CA 1
ATOM 755 C C . TYR A 1 96 ? -21.109 23.734 -3.027 1 98.25 96 TYR A C 1
ATOM 757 O O . TYR A 1 96 ? -20.609 24.266 -2.031 1 98.25 96 TYR A O 1
ATOM 765 N N . GLU A 1 97 ? -22.172 23.047 -2.986 1 98.06 97 GLU A N 1
ATOM 766 C CA . GLU A 1 97 ? -22.984 22.969 -1.781 1 98.06 97 GLU A CA 1
ATOM 767 C C . GLU A 1 97 ? -22.266 22.219 -0.667 1 98.06 97 GLU A C 1
ATOM 769 O O . GLU A 1 97 ? -22.406 22.562 0.509 1 98.06 97 GLU A O 1
ATOM 774 N N . ASN A 1 98 ? -21.625 21.188 -1.086 1 98.12 98 ASN A N 1
ATOM 775 C CA . ASN A 1 98 ? -20.859 20.438 -0.104 1 98.12 98 ASN A CA 1
ATOM 776 C C . ASN A 1 98 ? -19.797 21.297 0.569 1 98.12 98 ASN A C 1
ATOM 778 O O . ASN A 1 98 ? -19.656 21.266 1.791 1 98.12 98 ASN A O 1
ATOM 782 N N . VAL A 1 99 ? -19.125 22.094 -0.19 1 98 99 VAL A N 1
ATOM 783 C CA . VAL A 1 99 ? -18.031 22.922 0.311 1 98 99 VAL A CA 1
ATOM 784 C C . VAL A 1 99 ? -18.594 24.109 1.077 1 98 99 VAL A C 1
ATOM 786 O O . VAL A 1 99 ? -18 24.562 2.059 1 98 99 VAL A O 1
ATOM 789 N N . ALA A 1 100 ? -19.75 24.594 0.701 1 98.12 100 ALA A N 1
ATOM 790 C CA . ALA A 1 100 ? -20.344 25.781 1.302 1 98.12 100 ALA A CA 1
ATOM 791 C C . ALA A 1 100 ? -21 25.438 2.641 1 98.12 100 ALA A C 1
ATOM 793 O O . ALA A 1 100 ? -21.219 26.328 3.473 1 98.12 100 ALA A O 1
ATOM 794 N N . LEU A 1 101 ? -21.219 24.188 2.879 1 96.81 101 LEU A N 1
ATOM 795 C CA . LEU A 1 101 ? -22.094 23.719 3.951 1 96.81 101 LEU A CA 1
ATOM 796 C C . LEU A 1 101 ? -21.609 24.234 5.305 1 96.81 101 LEU A C 1
ATOM 798 O O . LEU A 1 101 ? -22.391 24.766 6.094 1 96.81 101 LEU A O 1
ATOM 802 N N . PRO A 1 102 ? -20.344 24.078 5.613 1 96.31 102 PRO A N 1
ATOM 803 C CA . PRO A 1 102 ? -19.891 24.516 6.93 1 96.31 102 PRO A CA 1
ATOM 804 C C . PRO A 1 102 ? -20.109 26.016 7.156 1 96.31 102 PRO A C 1
ATOM 806 O O . PRO A 1 102 ? -20.531 26.422 8.242 1 96.31 102 PRO A O 1
ATOM 809 N N . MET A 1 103 ? -19.859 26.812 6.176 1 97.31 103 MET A N 1
ATOM 810 C CA . MET A 1 103 ? -20.031 28.25 6.309 1 97.31 103 MET A CA 1
ATOM 811 C C . MET A 1 103 ? -21.516 28.594 6.473 1 97.31 103 MET A C 1
ATOM 813 O O . MET A 1 103 ? -21.859 29.5 7.242 1 97.31 103 MET A O 1
ATOM 817 N N . GLU A 1 104 ? -22.328 27.844 5.727 1 97 104 GLU A N 1
ATOM 818 C CA . GLU A 1 104 ? -23.766 28.062 5.859 1 97 104 GLU A CA 1
ATOM 819 C C . GLU A 1 104 ? -24.234 27.766 7.281 1 97 104 GLU A C 1
ATOM 821 O O . GLU A 1 104 ? -25.047 28.516 7.836 1 97 104 GLU A O 1
ATOM 826 N N . CYS A 1 105 ? -23.703 26.766 7.816 1 94.69 105 CYS A N 1
ATOM 827 C CA . CYS A 1 105 ? -24.078 26.375 9.164 1 94.69 105 CYS A CA 1
ATOM 828 C C . CYS A 1 105 ? -23.656 27.422 10.188 1 94.69 105 CYS A C 1
ATOM 830 O O . CYS A 1 105 ? -24.281 27.562 11.242 1 94.69 105 CYS A O 1
ATOM 832 N N . TRP A 1 106 ? -22.656 28.203 9.891 1 95.31 106 TRP A N 1
ATOM 833 C CA . TRP A 1 106 ? -22.172 29.219 10.82 1 95.31 106 TRP A CA 1
ATOM 834 C C . TRP A 1 106 ? -22.734 30.594 10.477 1 95.31 106 TRP A C 1
ATOM 836 O O . TRP A 1 106 ? -22.328 31.594 11.07 1 95.31 106 TRP A O 1
ATOM 846 N N . GLY A 1 107 ? -23.5 30.641 9.398 1 95.69 107 GLY A N 1
ATOM 847 C CA . GLY A 1 107 ? -24.281 31.844 9.109 1 95.69 107 GLY A CA 1
ATOM 848 C C . GLY A 1 107 ? -23.5 32.875 8.336 1 95.69 107 GLY A C 1
ATOM 849 O O . GLY A 1 107 ? -23.75 34.094 8.469 1 95.69 107 GLY A O 1
ATOM 850 N N . TYR A 1 108 ? -22.656 32.469 7.594 1 96.94 108 TYR A N 1
ATOM 851 C CA . TYR A 1 108 ? -21.906 33.406 6.762 1 96.94 108 TYR A CA 1
ATOM 852 C C . TYR A 1 108 ? -22.797 34 5.676 1 96.94 108 TYR A C 1
ATOM 854 O O . TYR A 1 108 ? -23.797 33.375 5.277 1 96.94 108 TYR A O 1
ATOM 862 N N . LYS A 1 109 ? -22.438 35.156 5.203 1 97 109 LYS A N 1
ATOM 863 C CA . LYS A 1 109 ? -23.156 35.781 4.105 1 97 109 LYS A CA 1
ATOM 864 C C . LYS A 1 109 ? -22.906 35.062 2.787 1 97 109 LYS A C 1
ATOM 866 O O . LYS A 1 109 ? -21.812 34.531 2.562 1 97 109 LYS A O 1
ATOM 871 N N . LYS A 1 110 ? -23.812 35.125 1.981 1 96.56 110 LYS A N 1
ATOM 872 C CA . LYS A 1 110 ? -23.766 34.406 0.705 1 96.56 110 LYS A CA 1
ATOM 873 C C . LYS A 1 110 ? -22.578 34.875 -0.131 1 96.56 110 LYS A C 1
ATOM 875 O O . LYS A 1 110 ? -21.906 34.062 -0.773 1 96.56 110 LYS A O 1
ATOM 880 N N . GLN A 1 111 ? -22.344 36.094 -0.132 1 97.31 111 GLN A N 1
ATOM 881 C CA . GLN A 1 111 ? -21.25 36.625 -0.927 1 97.31 111 GLN A CA 1
ATOM 882 C C . GLN A 1 111 ? -19.906 36.094 -0.44 1 97.31 111 GLN A C 1
ATOM 884 O O . GLN A 1 111 ? -19.031 35.75 -1.246 1 97.31 111 GLN A O 1
ATOM 889 N N . ASP A 1 112 ? -19.781 36.031 0.855 1 97.44 112 ASP A N 1
ATOM 890 C CA . ASP A 1 112 ? -18.547 35.5 1.446 1 97.44 112 ASP A CA 1
ATOM 891 C C . ASP A 1 112 ? -18.375 34.031 1.157 1 97.44 112 ASP A C 1
ATOM 893 O O . ASP A 1 112 ? -17.266 33.562 0.885 1 97.44 112 ASP A O 1
ATOM 897 N N . ILE A 1 113 ? -19.469 33.344 1.247 1 97.88 113 ILE A N 1
ATOM 898 C CA . ILE A 1 113 ? -19.453 31.891 0.964 1 97.88 113 ILE A CA 1
ATOM 899 C C . ILE A 1 113 ? -19.016 31.656 -0.481 1 97.88 113 ILE A C 1
ATOM 901 O O . ILE A 1 113 ? -18.141 30.844 -0.746 1 97.88 113 ILE A O 1
ATOM 905 N N . ASP A 1 114 ? -19.672 32.406 -1.36 1 97.88 114 ASP A N 1
ATOM 906 C CA . ASP A 1 114 ? -19.391 32.219 -2.783 1 97.88 114 ASP A CA 1
ATOM 907 C C . ASP A 1 114 ? -17.922 32.5 -3.092 1 97.88 114 ASP A C 1
ATOM 909 O O . ASP A 1 114 ? -17.281 31.719 -3.818 1 97.88 114 ASP A O 1
ATOM 913 N N . LYS A 1 115 ? -17.406 33.5 -2.547 1 97.69 115 LYS A N 1
ATOM 914 C CA . LYS A 1 115 ? -16.016 33.844 -2.766 1 97.69 115 LYS A CA 1
ATOM 915 C C . LYS A 1 115 ? -15.086 32.75 -2.24 1 97.69 115 LYS A C 1
ATOM 917 O O . LYS A 1 115 ? -14.188 32.312 -2.955 1 97.69 115 LYS A O 1
ATOM 922 N N . LYS A 1 116 ? -15.305 32.344 -1.008 1 97.69 116 LYS A N 1
ATOM 923 C CA . LYS A 1 116 ? -14.453 31.344 -0.355 1 97.69 116 LYS A CA 1
ATOM 924 C C . LYS A 1 116 ? -14.523 30 -1.079 1 97.69 116 LYS A C 1
ATOM 926 O O . LYS A 1 116 ? -13.5 29.359 -1.305 1 97.69 116 LYS A O 1
ATOM 931 N N . VAL A 1 117 ? -15.703 29.609 -1.423 1 97.75 117 VAL A N 1
ATOM 932 C CA . VAL A 1 117 ? -15.914 28.312 -2.078 1 97.75 117 VAL A CA 1
ATOM 933 C C . VAL A 1 117 ? -15.188 28.297 -3.418 1 97.75 117 VAL A C 1
ATOM 935 O O . VAL A 1 117 ? -14.484 27.328 -3.734 1 97.75 117 VAL A O 1
ATOM 938 N N . LYS A 1 118 ? -15.32 29.328 -4.164 1 97.56 118 LYS A N 1
ATOM 939 C CA . LYS A 1 118 ? -14.68 29.391 -5.473 1 97.56 118 LYS A CA 1
ATOM 940 C C . LYS A 1 118 ? -13.156 29.406 -5.34 1 97.56 118 LYS A C 1
ATOM 942 O O . LYS A 1 118 ? -12.461 28.75 -6.113 1 97.56 118 LYS A O 1
ATOM 947 N N . GLU A 1 119 ? -12.688 30.094 -4.379 1 97.12 119 GLU A N 1
ATOM 948 C CA . GLU A 1 119 ? -11.25 30.125 -4.105 1 97.12 119 GLU A CA 1
ATOM 949 C C . GLU A 1 119 ? -10.727 28.734 -3.756 1 97.12 119 GLU A C 1
ATOM 951 O O . GLU A 1 119 ? -9.688 28.312 -4.273 1 97.12 119 GLU A O 1
ATOM 956 N N . LEU A 1 120 ? -11.406 28.062 -2.895 1 97.31 120 LEU A N 1
ATOM 957 C CA . LEU A 1 120 ? -10.984 26.75 -2.438 1 97.31 120 LEU A CA 1
ATOM 958 C C . L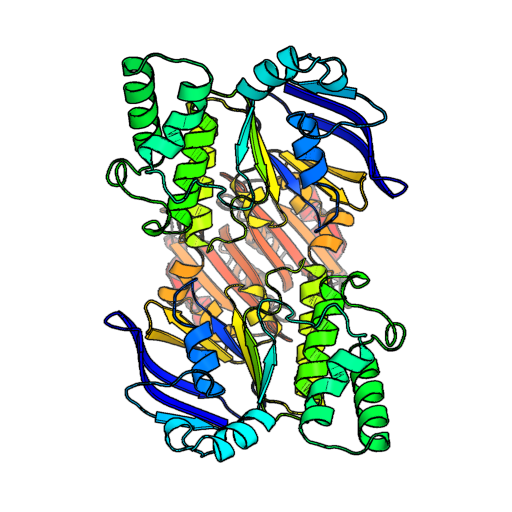EU A 1 120 ? -11.062 25.719 -3.572 1 97.31 120 LEU A C 1
ATOM 960 O O . LEU A 1 120 ? -10.195 24.859 -3.691 1 97.31 120 LEU A O 1
ATOM 964 N N . LEU A 1 121 ? -12.094 25.844 -4.371 1 97.31 121 LEU A N 1
ATOM 965 C CA . LEU A 1 121 ? -12.242 24.906 -5.48 1 97.31 121 LEU A CA 1
ATOM 966 C C . LEU A 1 121 ? -11.141 25.125 -6.516 1 97.31 121 LEU A C 1
ATOM 968 O O . LEU A 1 121 ? -10.695 24.172 -7.16 1 97.31 121 LEU A O 1
ATOM 972 N N . GLU A 1 122 ? -10.688 26.312 -6.641 1 96.19 122 GLU A N 1
ATOM 973 C CA . GLU A 1 122 ? -9.531 26.578 -7.488 1 96.19 122 GLU A CA 1
ATOM 974 C C . GLU A 1 122 ? -8.258 25.984 -6.891 1 96.19 122 GLU A C 1
ATOM 976 O O . GLU A 1 122 ? -7.441 25.406 -7.613 1 96.19 122 GLU A O 1
ATOM 981 N N . LEU A 1 123 ? -8.141 26.125 -5.648 1 94.75 123 LEU A N 1
ATOM 982 C CA . LEU A 1 123 ? -6.977 25.594 -4.949 1 94.75 123 LEU A CA 1
ATOM 983 C C . LEU A 1 123 ? -6.875 24.094 -5.129 1 94.75 123 LEU A C 1
ATOM 985 O O . LEU A 1 123 ? -5.781 23.562 -5.344 1 94.75 123 LEU A O 1
ATOM 989 N N . VAL A 1 124 ? -8.031 23.359 -5.059 1 95.25 124 VAL A N 1
ATOM 990 C CA . VAL A 1 124 ? -8.016 21.906 -5.156 1 95.25 124 VAL A CA 1
ATOM 991 C C . VAL A 1 124 ? -8.203 21.484 -6.613 1 95.25 124 VAL A C 1
ATOM 993 O O . VAL A 1 124 ? -8.406 20.312 -6.902 1 95.25 124 VAL A O 1
ATOM 996 N N . GLU A 1 125 ? -8.297 22.422 -7.531 1 94 125 GLU A N 1
ATOM 997 C CA . GLU A 1 125 ? -8.344 22.203 -8.969 1 94 125 GLU A CA 1
ATOM 998 C C . GLU A 1 125 ? -9.641 21.5 -9.375 1 94 125 GLU A C 1
ATOM 1000 O O . GLU A 1 125 ? -9.609 20.5 -10.102 1 94 125 GLU A O 1
ATOM 1005 N N . LEU A 1 126 ? -10.734 22.031 -8.836 1 94.56 126 LEU A N 1
ATOM 1006 C CA . LEU A 1 126 ? -12.047 21.484 -9.172 1 94.56 126 LEU A CA 1
ATOM 1007 C C . LEU A 1 126 ? -13.008 22.594 -9.602 1 94.56 126 LEU A C 1
ATOM 1009 O O . LEU A 1 126 ? -14.227 22.453 -9.461 1 94.56 126 LEU A O 1
ATOM 1013 N N . GLY A 1 127 ? -12.492 23.672 -10.109 1 93.06 127 GLY A N 1
ATOM 1014 C CA . GLY A 1 127 ? -13.328 24.781 -10.547 1 93.06 127 GLY A CA 1
ATOM 1015 C C . GLY A 1 127 ? -14.336 24.391 -11.602 1 93.06 127 GLY A C 1
ATOM 1016 O O . GLY A 1 127 ? -15.461 24.891 -11.617 1 93.06 127 GLY A O 1
ATOM 1017 N N . ASP A 1 128 ? -14.023 23.453 -12.414 1 93.31 128 ASP A N 1
ATOM 1018 C CA . ASP A 1 128 ? -14.852 23.047 -13.539 1 93.31 128 ASP A CA 1
ATOM 1019 C C . ASP A 1 128 ? -15.93 22.062 -13.102 1 93.31 128 ASP A C 1
ATOM 1021 O O . ASP A 1 128 ? -16.859 21.766 -13.859 1 93.31 128 ASP A O 1
ATOM 1025 N N . LYS A 1 129 ? -15.875 21.656 -11.844 1 94.62 129 LYS A N 1
ATOM 1026 C CA . LYS A 1 129 ? -16.812 20.641 -11.359 1 94.62 129 LYS A CA 1
ATOM 1027 C C . LYS A 1 129 ? -17.719 21.219 -10.273 1 94.62 129 LYS A C 1
ATOM 1029 O O . LYS A 1 129 ? -18.375 20.469 -9.539 1 94.62 129 LYS A O 1
ATOM 1034 N N . ILE A 1 130 ? -17.844 22.453 -10.281 1 95.88 130 ILE A N 1
ATOM 1035 C CA . ILE A 1 130 ? -18.516 23.188 -9.203 1 95.88 130 ILE A CA 1
ATOM 1036 C C . ILE A 1 130 ? -19.984 22.75 -9.117 1 95.88 130 ILE A C 1
ATOM 1038 O O . ILE A 1 130 ? -20.547 22.672 -8.023 1 95.88 130 ILE A O 1
ATOM 1042 N N . LYS A 1 131 ? -20.578 22.344 -10.188 1 96.25 131 LYS A N 1
ATOM 1043 C CA . LYS A 1 131 ? -22 22.016 -10.219 1 96.25 131 LYS A CA 1
ATOM 1044 C C . LYS A 1 131 ? -22.203 20.5 -10.227 1 96.25 131 LYS A C 1
ATOM 1046 O O . LYS A 1 131 ? -23.344 20.031 -10.156 1 96.25 131 LYS A O 1
ATOM 1051 N N . SER A 1 132 ? -21.188 19.766 -10.156 1 96.31 132 SER A N 1
ATOM 1052 C CA . SER A 1 132 ? -21.281 18.312 -10.195 1 96.31 132 SER A CA 1
ATOM 1053 C C . SER A 1 132 ? -21.719 17.75 -8.852 1 96.31 132 SER A C 1
ATOM 1055 O O . SER A 1 132 ? -21.531 18.391 -7.812 1 96.31 132 SER A O 1
ATOM 1057 N N . LYS A 1 133 ? -22.328 16.625 -8.945 1 96.62 133 LYS A N 1
ATOM 1058 C CA . LYS A 1 133 ? -22.656 15.875 -7.742 1 96.62 133 LYS A CA 1
ATOM 1059 C C . LYS A 1 133 ? -21.625 14.789 -7.465 1 96.62 133 LYS A C 1
ATOM 1061 O O . LYS A 1 133 ? -20.891 14.375 -8.367 1 96.62 133 LYS A O 1
ATOM 1066 N N . PRO A 1 134 ? -21.484 14.312 -6.207 1 94.12 134 PRO A N 1
ATOM 1067 C CA . PRO A 1 134 ? -20.453 13.336 -5.82 1 94.12 134 PRO A CA 1
ATOM 1068 C C . PRO A 1 134 ? -20.484 12.086 -6.695 1 94.12 134 PRO A C 1
ATOM 1070 O O . PRO A 1 134 ? -19.422 11.531 -7.016 1 94.12 134 PRO A O 1
ATOM 1073 N N . LYS A 1 135 ? -21.594 11.648 -7.125 1 89.62 135 LYS A N 1
ATOM 1074 C CA . LYS A 1 135 ? -21.719 10.445 -7.941 1 89.62 135 LYS A CA 1
ATOM 1075 C C . LYS A 1 135 ? -21.016 10.617 -9.281 1 89.62 135 LYS A C 1
ATOM 1077 O O . LYS A 1 135 ? -20.672 9.633 -9.938 1 89.62 135 LYS A O 1
ATOM 1082 N N . GLU A 1 136 ? -20.797 11.844 -9.641 1 91.81 136 GLU A N 1
ATOM 1083 C CA . GLU A 1 136 ? -20.188 12.156 -10.93 1 91.81 136 GLU A CA 1
ATOM 1084 C C . GLU A 1 136 ? -18.672 12.359 -10.797 1 91.81 136 GLU A C 1
ATOM 1086 O O . GLU A 1 136 ? -18 12.648 -11.781 1 91.81 136 GLU A O 1
ATOM 1091 N N . LEU A 1 137 ? -18.203 12.211 -9.633 1 91.19 137 LEU A N 1
ATOM 1092 C CA . LEU A 1 137 ? -16.797 12.508 -9.367 1 91.19 137 LEU A CA 1
ATOM 1093 C C . LEU A 1 137 ? -16 11.219 -9.18 1 91.19 137 LEU A C 1
ATOM 1095 O O . LEU A 1 137 ? -16.531 10.211 -8.727 1 91.19 137 LEU A O 1
ATOM 1099 N N . SER A 1 138 ? -14.711 11.289 -9.609 1 83.62 138 SER A N 1
ATOM 1100 C CA . SER A 1 138 ? -13.781 10.211 -9.281 1 83.62 138 SER A CA 1
ATOM 1101 C C . SER A 1 138 ? -13.422 10.227 -7.797 1 83.62 138 SER A C 1
ATOM 1103 O O . SER A 1 138 ? -13.719 11.195 -7.09 1 83.62 138 SER A O 1
ATOM 1105 N N . GLY A 1 139 ? -12.859 9.156 -7.309 1 85.69 139 GLY A N 1
ATOM 1106 C CA . GLY A 1 139 ? -12.414 9.094 -5.922 1 85.69 139 GLY A CA 1
ATOM 1107 C C . GLY A 1 139 ? -11.5 10.234 -5.539 1 85.69 139 GLY A C 1
ATOM 1108 O O . GLY A 1 139 ? -11.664 10.852 -4.484 1 85.69 139 GLY A O 1
ATOM 1109 N N . GLY A 1 140 ? -10.523 10.469 -6.414 1 89.44 140 GLY A N 1
ATOM 1110 C CA . GLY A 1 140 ? -9.609 11.57 -6.18 1 89.44 140 GLY A CA 1
ATOM 1111 C C . GLY A 1 140 ? -10.312 12.922 -6.117 1 89.44 140 GLY A C 1
ATOM 1112 O O . GLY A 1 140 ? -9.953 13.766 -5.297 1 89.44 140 GLY A O 1
ATOM 1113 N N . GLN A 1 141 ? -11.297 13.094 -6.996 1 92.75 141 GLN A N 1
ATOM 1114 C CA . GLN A 1 141 ? -12.055 14.336 -7.004 1 92.75 141 GLN A CA 1
ATOM 1115 C C . GLN A 1 141 ? -12.898 14.477 -5.742 1 92.75 141 GLN A C 1
ATOM 1117 O O . GLN A 1 141 ? -12.992 15.562 -5.164 1 92.75 141 GLN A O 1
ATOM 1122 N N . LYS A 1 142 ? -13.492 13.375 -5.332 1 94.5 142 LYS A N 1
ATOM 1123 C CA . LYS A 1 142 ? -14.258 13.398 -4.094 1 94.5 142 LYS A CA 1
ATOM 1124 C C . LYS A 1 142 ? -13.391 13.812 -2.91 1 94.5 142 LYS A C 1
ATOM 1126 O O . LYS A 1 142 ? -13.82 14.594 -2.057 1 94.5 142 LYS A O 1
ATOM 1131 N N . GLN A 1 143 ? -12.195 13.266 -2.957 1 94.19 143 GLN A N 1
ATOM 1132 C CA . GLN A 1 143 ? -11.273 13.609 -1.879 1 94.19 143 GLN A CA 1
ATOM 1133 C C . GLN A 1 143 ? -10.914 15.094 -1.909 1 94.19 143 GLN A C 1
ATOM 1135 O O . GLN A 1 143 ? -10.781 15.727 -0.86 1 94.19 143 GLN A O 1
ATOM 1140 N N . ARG A 1 144 ? -10.688 15.594 -3.031 1 95.75 144 ARG A N 1
ATOM 1141 C CA . ARG A 1 144 ? -10.383 17.016 -3.18 1 95.75 144 ARG A CA 1
ATOM 1142 C C . ARG A 1 144 ? -11.539 17.875 -2.686 1 95.75 144 ARG A C 1
ATOM 1144 O O . ARG A 1 144 ? -11.328 18.922 -2.074 1 95.75 144 ARG A O 1
ATOM 1151 N N . VAL A 1 145 ? -12.789 17.438 -2.949 1 97.06 145 VAL A N 1
ATOM 1152 C CA . VAL A 1 145 ? -13.961 18.141 -2.434 1 97.06 145 VAL A CA 1
ATOM 1153 C C . VAL A 1 145 ? -13.961 18.109 -0.907 1 97.06 145 VAL A C 1
ATOM 1155 O O . VAL A 1 145 ? -14.219 19.109 -0.25 1 97.06 145 VAL A O 1
ATOM 1158 N N . ALA A 1 146 ? -13.664 16.922 -0.436 1 96.44 146 ALA A N 1
ATOM 1159 C CA . ALA A 1 146 ? -13.617 16.766 1.016 1 96.44 146 ALA A CA 1
ATOM 1160 C C . ALA A 1 146 ? -12.562 17.672 1.638 1 96.44 146 ALA A C 1
ATOM 1162 O O . ALA A 1 146 ? -12.789 18.25 2.707 1 96.44 146 ALA A O 1
ATOM 1163 N N . ILE A 1 147 ? -11.461 17.828 0.983 1 96.88 147 ILE A N 1
ATOM 1164 C CA . ILE A 1 147 ? -10.391 18.688 1.461 1 96.88 147 ILE A CA 1
ATOM 1165 C C . ILE A 1 147 ? -10.844 20.141 1.438 1 96.88 147 ILE A C 1
ATOM 1167 O O . ILE A 1 147 ? -10.656 20.875 2.412 1 96.88 147 ILE A O 1
ATOM 1171 N N . ALA A 1 148 ? -11.453 20.531 0.358 1 97.5 148 ALA A N 1
ATOM 1172 C CA . ALA A 1 148 ? -11.961 21.891 0.254 1 97.5 148 ALA A CA 1
ATOM 1173 C C . ALA A 1 148 ? -12.961 22.188 1.367 1 97.5 148 ALA A C 1
ATOM 1175 O O . ALA A 1 148 ? -12.891 23.25 2.01 1 97.5 148 ALA A O 1
ATOM 1176 N N . ARG A 1 149 ? -13.828 21.266 1.545 1 97.56 149 ARG A N 1
ATOM 1177 C CA . ARG A 1 149 ? -14.836 21.422 2.586 1 97.56 149 ARG A CA 1
ATOM 1178 C C . ARG A 1 149 ? -14.188 21.594 3.955 1 97.56 149 ARG A C 1
ATOM 1180 O O . ARG A 1 149 ? -14.617 22.422 4.754 1 97.56 149 ARG A O 1
ATOM 1187 N N . ALA A 1 150 ? -13.172 20.844 4.172 1 97 150 ALA A N 1
ATOM 1188 C CA . ALA A 1 150 ? -12.492 20.859 5.461 1 97 150 ALA A CA 1
ATOM 1189 C C . ALA A 1 150 ? -11.773 22.188 5.684 1 97 150 ALA A C 1
ATOM 1191 O O . ALA A 1 150 ? -11.492 22.578 6.824 1 97 150 ALA A O 1
ATOM 1192 N N . LEU A 1 151 ? -11.531 22.969 4.641 1 97.62 151 LEU A N 1
ATOM 1193 C CA . LEU A 1 151 ? -10.727 24.188 4.719 1 97.62 151 LEU A CA 1
ATOM 1194 C C . LEU A 1 151 ? -11.609 25.422 4.734 1 97.62 151 LEU A C 1
ATOM 1196 O O . LEU A 1 151 ? -11.117 26.547 4.898 1 97.62 151 LEU A O 1
ATOM 1200 N N . THR A 1 152 ? -12.883 25.25 4.629 1 97.06 152 THR A N 1
ATOM 1201 C CA . THR A 1 152 ? -13.797 26.344 4.352 1 97.06 152 THR A CA 1
ATOM 1202 C C . THR A 1 152 ? -13.789 27.359 5.488 1 97.06 152 THR A C 1
ATOM 1204 O O . THR A 1 152 ? -13.914 28.562 5.25 1 97.06 152 THR A O 1
ATOM 1207 N N . LEU A 1 153 ? -13.656 26.875 6.695 1 96.5 153 LEU A N 1
ATOM 1208 C CA . LEU A 1 153 ? -13.734 27.766 7.848 1 96.5 153 LEU A CA 1
ATOM 1209 C C . LEU A 1 153 ? -12.344 28.234 8.273 1 96.5 153 LEU A C 1
ATOM 1211 O O . LEU A 1 153 ? -12.156 28.703 9.398 1 96.5 153 LEU A O 1
ATOM 1215 N N . ASP A 1 154 ? -11.383 28 7.406 1 96.12 154 ASP A N 1
ATOM 1216 C CA . ASP A 1 154 ? -10.008 28.438 7.621 1 96.12 154 ASP A CA 1
ATOM 1217 C C . ASP A 1 154 ? -9.438 27.828 8.898 1 96.12 154 ASP A C 1
ATOM 1219 O O . ASP A 1 154 ? -8.953 28.547 9.773 1 96.12 154 ASP A O 1
ATOM 1223 N N . PRO A 1 155 ? -9.43 26.562 8.961 1 97.25 155 PRO A N 1
ATOM 1224 C CA . PRO A 1 155 ? -8.906 25.891 10.156 1 97.25 155 PRO A CA 1
ATOM 1225 C C . PRO A 1 155 ? -7.395 26.062 10.32 1 97.25 155 PRO A C 1
ATOM 1227 O O . PRO A 1 155 ? -6.695 26.328 9.336 1 97.25 155 PRO A O 1
ATOM 1230 N N . GLN A 1 156 ? -6.949 25.938 11.578 1 97.06 156 GLN A N 1
ATOM 1231 C CA . GLN A 1 156 ? -5.516 25.969 11.859 1 97.06 156 GLN A CA 1
ATOM 1232 C C . GLN A 1 156 ? -4.91 24.578 11.812 1 97.06 156 GLN A C 1
ATOM 1234 O O . GLN A 1 156 ? -3.693 24.422 11.68 1 97.06 156 GLN A O 1
ATOM 1239 N N . ILE A 1 157 ? -5.805 23.641 11.984 1 97.81 157 ILE A N 1
ATOM 1240 C CA . ILE A 1 157 ? -5.375 22.234 11.992 1 97.81 157 ILE A CA 1
ATOM 1241 C C . ILE A 1 157 ? -6.242 21.422 11.039 1 97.81 157 ILE A C 1
ATOM 1243 O O . ILE A 1 157 ? -7.457 21.609 10.984 1 97.81 157 ILE A O 1
ATOM 1247 N N . LEU A 1 158 ? -5.613 20.609 10.273 1 97.88 158 LEU A N 1
ATOM 1248 C CA . LEU A 1 158 ? -6.309 19.672 9.406 1 97.88 158 LEU A CA 1
ATOM 1249 C C . LEU A 1 158 ? -6.008 18.234 9.82 1 97.88 158 LEU A C 1
ATOM 1251 O O . LEU A 1 158 ? -4.848 17.812 9.836 1 97.88 158 LEU A O 1
ATOM 1255 N N . LEU A 1 159 ? -7.035 17.516 10.227 1 97.56 159 LEU A N 1
ATOM 1256 C CA . LEU A 1 159 ? -6.91 16.109 10.602 1 97.56 159 LEU A CA 1
ATOM 1257 C C . LEU A 1 159 ? -7.297 15.203 9.438 1 97.56 159 LEU A C 1
ATOM 1259 O O . LEU A 1 159 ? -8.383 15.344 8.875 1 97.56 159 LEU A O 1
ATOM 1263 N N . CYS A 1 160 ? -6.387 14.344 9.102 1 96.38 160 CYS A N 1
ATOM 1264 C CA . CYS A 1 160 ? -6.621 13.422 7.992 1 96.38 160 CYS A CA 1
ATOM 1265 C C . CYS A 1 160 ? -6.66 11.977 8.484 1 96.38 160 CYS A C 1
ATOM 1267 O O . CYS A 1 160 ? -5.625 11.422 8.852 1 96.38 160 CYS A O 1
ATOM 1269 N N . ASP A 1 161 ? -7.762 11.438 8.422 1 93.38 161 ASP A N 1
ATOM 1270 C CA . ASP A 1 161 ? -7.938 10.055 8.844 1 93.38 161 ASP A CA 1
ATOM 1271 C C . ASP A 1 161 ? -7.93 9.109 7.641 1 93.38 161 ASP A C 1
ATOM 1273 O O . ASP A 1 161 ? -8.977 8.852 7.043 1 93.38 161 ASP A O 1
ATOM 1277 N N . GLU A 1 162 ? -6.777 8.547 7.289 1 88.5 162 GLU A N 1
ATOM 1278 C CA . GLU A 1 162 ? -6.598 7.617 6.184 1 88.5 162 GLU A CA 1
ATOM 1279 C C . GLU A 1 162 ? -7.207 8.164 4.895 1 88.5 162 GLU A C 1
ATOM 1281 O O . GLU A 1 162 ? -7.945 7.461 4.203 1 88.5 162 GLU A O 1
ATOM 1286 N N . ALA A 1 163 ? -6.785 9.328 4.629 1 86.69 163 ALA A N 1
ATOM 1287 C CA . ALA A 1 163 ? -7.418 10.133 3.586 1 86.69 163 ALA A CA 1
ATOM 1288 C C . ALA A 1 163 ? -7.137 9.562 2.201 1 86.69 163 ALA A C 1
ATOM 1290 O O . ALA A 1 163 ? -7.82 9.898 1.231 1 86.69 163 ALA A O 1
ATOM 1291 N N . THR A 1 164 ? -6.16 8.625 2.113 1 84.38 164 THR A N 1
ATOM 1292 C CA . THR A 1 164 ? -5.785 8.164 0.78 1 84.38 164 THR A CA 1
ATOM 1293 C C . THR A 1 164 ? -5.82 6.641 0.702 1 84.38 164 THR A C 1
ATOM 1295 O O . THR A 1 164 ? -5.324 6.051 -0.261 1 84.38 164 THR A O 1
ATOM 1298 N N . SER A 1 165 ? -6.422 6.004 1.606 1 78 165 SER A N 1
ATOM 1299 C CA . SER A 1 165 ? -6.348 4.551 1.698 1 78 165 SER A CA 1
ATOM 1300 C C . SER A 1 165 ? -7.125 3.885 0.567 1 78 165 SER A C 1
ATOM 1302 O O . SER A 1 165 ? -6.789 2.777 0.143 1 78 165 SER A O 1
ATOM 1304 N N . ALA A 1 166 ? -8.125 4.504 0.092 1 72.44 166 ALA A N 1
ATOM 1305 C CA . ALA A 1 166 ? -8.992 3.906 -0.919 1 72.44 166 ALA A CA 1
ATOM 1306 C C . ALA A 1 166 ? -8.594 4.359 -2.32 1 72.44 166 ALA A C 1
ATOM 1308 O O . ALA A 1 166 ? -9.273 4.043 -3.299 1 72.44 166 ALA A O 1
ATOM 1309 N N . LEU A 1 167 ? -7.504 5.09 -2.391 1 79.62 167 LEU A N 1
ATOM 1310 C CA . LEU A 1 167 ? -7.125 5.695 -3.664 1 79.62 167 LEU A CA 1
ATOM 1311 C C . LEU A 1 167 ? -5.945 4.961 -4.289 1 79.62 167 LEU A C 1
ATOM 1313 O O . LEU A 1 167 ? -5.148 4.344 -3.578 1 79.62 167 LEU A O 1
ATOM 1317 N N . ASP A 1 168 ? -5.875 5.016 -5.613 1 79.69 168 ASP A N 1
ATOM 1318 C CA . ASP A 1 168 ? -4.73 4.473 -6.34 1 79.69 168 ASP A CA 1
ATOM 1319 C C . ASP A 1 168 ? -3.473 5.297 -6.066 1 79.69 168 ASP A C 1
ATOM 1321 O O . ASP A 1 168 ? -3.557 6.48 -5.738 1 79.69 168 ASP A O 1
ATOM 1325 N N . PRO A 1 169 ? -2.352 4.699 -6.262 1 78.88 169 PRO A N 1
ATOM 1326 C CA . PRO A 1 169 ? -1.086 5.359 -5.934 1 78.88 169 PRO A CA 1
ATOM 1327 C C . PRO A 1 169 ? -0.907 6.691 -6.66 1 78.88 169 PRO A C 1
ATOM 1329 O O . PRO A 1 169 ? -0.428 7.664 -6.07 1 78.88 169 PRO A O 1
ATOM 1332 N N . SER A 1 170 ? -1.218 6.742 -7.926 1 79.69 170 SER A N 1
ATOM 1333 C CA . SER A 1 170 ? -1.038 7.984 -8.672 1 79.69 170 SER A CA 1
ATOM 1334 C C . SER A 1 170 ? -1.912 9.102 -8.102 1 79.69 170 SER A C 1
ATOM 1336 O O . SER A 1 170 ? -1.455 10.234 -7.941 1 79.69 170 SER A O 1
ATOM 1338 N N . ILE A 1 171 ? -3.148 8.742 -7.758 1 85 171 ILE A N 1
ATOM 1339 C CA . ILE A 1 171 ? -4.078 9.703 -7.18 1 85 171 ILE A CA 1
ATOM 1340 C C . ILE A 1 171 ? -3.625 10.078 -5.77 1 85 171 ILE A C 1
ATOM 1342 O O . ILE A 1 171 ? -3.662 11.258 -5.391 1 85 171 ILE A O 1
ATOM 1346 N N . THR A 1 172 ? -3.184 9.102 -5.113 1 88.25 172 THR A N 1
ATOM 1347 C CA . THR A 1 172 ? -2.652 9.344 -3.779 1 88.25 172 THR A CA 1
ATOM 1348 C C . THR A 1 172 ? -1.54 10.391 -3.82 1 88.25 172 THR A C 1
ATOM 1350 O O . THR A 1 172 ? -1.55 11.344 -3.045 1 88.25 172 THR A O 1
ATOM 1353 N N . ASN A 1 173 ? -0.637 10.219 -4.742 1 87.38 173 ASN A N 1
ATOM 1354 C CA . ASN A 1 173 ? 0.48 11.148 -4.855 1 87.38 173 ASN A CA 1
ATOM 1355 C C . ASN A 1 173 ? -0 12.57 -5.141 1 87.38 173 ASN A C 1
ATOM 1357 O O . ASN A 1 173 ? 0.538 13.531 -4.594 1 87.38 173 ASN A O 1
ATOM 1361 N N . SER A 1 174 ? -0.956 12.617 -5.965 1 89.38 174 SER A N 1
ATOM 1362 C CA . SER A 1 174 ? -1.511 13.922 -6.293 1 89.38 174 SER A CA 1
ATOM 1363 C C . SER A 1 174 ? -2.154 14.578 -5.074 1 89.38 174 SER A C 1
ATOM 1365 O O . SER A 1 174 ? -2.035 15.789 -4.875 1 89.38 174 SER A O 1
ATOM 1367 N N . ILE A 1 175 ? -2.842 13.82 -4.328 1 92.81 175 ILE A N 1
ATOM 1368 C CA . ILE A 1 175 ? -3.492 14.32 -3.123 1 92.81 175 ILE A CA 1
ATOM 1369 C C . ILE A 1 175 ? -2.436 14.742 -2.102 1 92.81 175 ILE A C 1
ATOM 1371 O O . ILE A 1 175 ? -2.588 15.758 -1.42 1 92.81 175 ILE A O 1
ATOM 1375 N N . LEU A 1 176 ? -1.438 13.953 -2.014 1 92.94 176 LEU A N 1
ATOM 1376 C CA . LEU A 1 176 ? -0.361 14.266 -1.08 1 92.94 176 LEU A CA 1
ATOM 1377 C C . LEU A 1 176 ? 0.326 15.578 -1.461 1 92.94 176 LEU A C 1
ATOM 1379 O O . LEU A 1 176 ? 0.657 16.391 -0.591 1 92.94 176 LEU A O 1
ATOM 1383 N N . GLU A 1 177 ? 0.543 15.766 -2.699 1 91.88 177 GLU A N 1
ATOM 1384 C CA . GLU A 1 177 ? 1.117 17.031 -3.17 1 91.88 177 GLU A CA 1
ATOM 1385 C C . GLU A 1 177 ? 0.215 18.203 -2.824 1 91.88 177 GLU A C 1
ATOM 1387 O O . GLU A 1 177 ? 0.702 19.281 -2.479 1 91.88 177 GLU A O 1
ATOM 1392 N N . LEU A 1 178 ? -1.01 17.953 -2.965 1 95 178 LEU A N 1
ATOM 1393 C CA . LEU A 1 178 ? -1.974 18.984 -2.609 1 95 178 LEU A CA 1
ATOM 1394 C C . LEU A 1 178 ? -1.883 19.328 -1.127 1 95 178 LEU A C 1
ATOM 1396 O O . LEU A 1 178 ? -1.892 20.5 -0.753 1 95 178 LEU A O 1
ATOM 1400 N N . LEU A 1 179 ? -1.812 18.344 -0.307 1 96 179 LEU A N 1
ATOM 1401 C CA . LEU A 1 179 ? -1.697 18.578 1.131 1 96 179 LEU A CA 1
ATOM 1402 C C . LEU A 1 179 ? -0.426 19.344 1.461 1 96 179 LEU A C 1
ATOM 1404 O O . LEU A 1 179 ? -0.439 20.234 2.316 1 96 179 LEU A O 1
ATOM 1408 N N . LYS A 1 180 ? 0.645 19.047 0.803 1 95 180 LYS A N 1
ATOM 1409 C CA . LYS A 1 180 ? 1.896 19.781 0.988 1 95 180 LYS A CA 1
ATOM 1410 C C . LYS A 1 180 ? 1.738 21.25 0.604 1 95 180 LYS A C 1
ATOM 1412 O O . LYS A 1 180 ? 2.219 22.141 1.312 1 95 180 LYS A O 1
ATOM 1417 N N . LYS A 1 181 ? 1.135 21.391 -0.491 1 95.25 181 LYS A N 1
ATOM 1418 C CA . LYS A 1 181 ? 0.887 22.75 -0.97 1 95.25 181 LYS A CA 1
ATOM 1419 C C . LYS A 1 181 ? 0.073 23.547 0.043 1 95.25 181 LYS A C 1
ATOM 1421 O O . LYS A 1 181 ? 0.41 24.688 0.353 1 95.25 181 LYS A O 1
ATOM 1426 N N . ILE A 1 182 ? -0.952 22.938 0.52 1 96.31 182 ILE A N 1
ATOM 1427 C CA . ILE A 1 182 ? -1.825 23.578 1.498 1 96.31 182 ILE A CA 1
ATOM 1428 C C . ILE A 1 182 ? -1.028 23.922 2.754 1 96.31 182 ILE A C 1
ATOM 1430 O O . ILE A 1 182 ? -1.152 25.016 3.293 1 96.31 182 ILE A O 1
ATOM 1434 N N . ASN A 1 183 ? -0.288 23.031 3.244 1 97 183 ASN A N 1
ATOM 1435 C CA . ASN A 1 183 ? 0.565 23.266 4.406 1 97 183 ASN A CA 1
ATOM 1436 C C . ASN A 1 183 ? 1.512 24.438 4.18 1 97 183 ASN A C 1
ATOM 1438 O O . ASN A 1 183 ? 1.65 25.312 5.051 1 97 183 ASN A O 1
ATOM 1442 N N . ARG A 1 184 ? 2.113 24.5 3.021 1 94.88 184 ARG A N 1
ATOM 1443 C CA . ARG A 1 184 ? 3.107 25.531 2.697 1 94.88 184 ARG A CA 1
ATOM 1444 C C . ARG A 1 184 ? 2.451 26.891 2.508 1 94.88 184 ARG A C 1
ATOM 1446 O O . ARG A 1 184 ? 2.932 27.891 3.037 1 94.88 184 ARG A O 1
ATOM 1453 N N . GLU A 1 185 ? 1.402 26.891 1.878 1 94.5 185 GLU A N 1
ATOM 1454 C CA . GLU A 1 185 ? 0.789 28.156 1.481 1 94.5 185 GLU A CA 1
ATOM 1455 C C . GLU A 1 185 ? -0.065 28.719 2.609 1 94.5 185 GLU A C 1
ATOM 1457 O O . GLU A 1 185 ? -0.108 29.938 2.803 1 94.5 185 GLU A O 1
ATOM 1462 N N . LEU A 1 186 ? -0.752 27.859 3.309 1 94.88 186 LEU A N 1
ATOM 1463 C CA . LEU A 1 186 ? -1.684 28.359 4.316 1 94.88 186 LEU A CA 1
ATOM 1464 C C . LEU A 1 186 ? -1.068 28.281 5.711 1 94.88 186 LEU A C 1
ATOM 1466 O O . LEU A 1 186 ? -1.586 28.875 6.656 1 94.88 186 LEU A O 1
ATOM 1470 N N . GLY A 1 187 ? -0.031 27.531 5.848 1 94.94 187 GLY A N 1
ATOM 1471 C CA . GLY A 1 187 ? 0.613 27.391 7.141 1 94.94 187 GLY A CA 1
ATOM 1472 C C . GLY A 1 187 ? -0.185 26.531 8.109 1 94.94 187 GLY A C 1
ATOM 1473 O O . GLY A 1 187 ? -0.04 26.672 9.328 1 94.94 187 GLY A O 1
ATOM 1474 N N . ILE A 1 188 ? -0.978 25.734 7.598 1 96.81 188 ILE A N 1
ATOM 1475 C CA . ILE A 1 188 ? -1.87 24.922 8.406 1 96.81 188 ILE A CA 1
ATOM 1476 C C . ILE A 1 188 ? -1.107 23.719 8.953 1 96.81 188 ILE A C 1
ATOM 1478 O O . ILE A 1 188 ? -0.209 23.188 8.297 1 96.81 188 ILE A O 1
ATOM 1482 N N . THR A 1 189 ? -1.405 23.391 10.211 1 98 189 THR A N 1
ATOM 1483 C CA . THR A 1 189 ? -0.873 22.156 10.781 1 98 189 THR A CA 1
ATOM 1484 C C . THR A 1 189 ? -1.698 20.953 10.336 1 98 189 THR A C 1
ATOM 1486 O O . THR A 1 189 ? -2.93 21 10.344 1 98 189 THR A O 1
ATOM 1489 N N . ILE A 1 190 ? -0.997 19.875 9.914 1 98.06 190 ILE A N 1
ATOM 1490 C CA . ILE A 1 190 ? -1.722 18.719 9.406 1 98.06 190 ILE A CA 1
ATOM 1491 C C . ILE A 1 190 ? -1.338 17.469 10.211 1 98.06 190 ILE A C 1
ATOM 1493 O O . ILE A 1 190 ? -0.157 17.25 10.484 1 98.06 190 ILE A O 1
ATOM 1497 N N . VAL A 1 191 ? -2.305 16.75 10.617 1 97.88 191 VAL A N 1
ATOM 1498 C CA . VAL A 1 191 ? -2.098 15.445 11.25 1 97.88 191 VAL A CA 1
ATOM 1499 C C . VAL A 1 191 ? -2.654 14.344 10.359 1 97.88 191 VAL A C 1
ATOM 1501 O O . VAL A 1 191 ? -3.85 14.328 10.055 1 97.88 191 VAL A O 1
ATOM 1504 N N . VAL A 1 192 ? -1.777 13.461 10 1 96.62 192 VAL A N 1
ATOM 1505 C CA . VAL A 1 192 ? -2.16 12.391 9.086 1 96.62 192 VAL A CA 1
ATOM 1506 C C . VAL A 1 192 ? -2.094 11.047 9.797 1 96.62 192 VAL A C 1
ATOM 1508 O O . VAL A 1 192 ? -1.04 10.656 10.305 1 96.62 192 VAL A O 1
ATOM 1511 N N . VAL A 1 193 ? -3.223 10.445 9.812 1 94.56 193 VAL A N 1
ATOM 1512 C CA . VAL A 1 193 ? -3.275 9.07 10.289 1 94.56 193 VAL A CA 1
ATOM 1513 C C . VAL A 1 193 ? -3.275 8.102 9.109 1 94.56 193 VAL A C 1
ATOM 1515 O O . VAL A 1 193 ? -4.082 8.242 8.188 1 94.56 193 VAL A O 1
ATOM 1518 N N . THR A 1 194 ? -2.387 7.137 9.188 1 90.19 194 THR A N 1
ATOM 1519 C CA . THR A 1 194 ? -2.291 6.207 8.062 1 90.19 194 THR A CA 1
ATOM 1520 C C . THR A 1 194 ? -1.518 4.953 8.469 1 90.19 194 THR A C 1
ATOM 1522 O O . THR A 1 194 ? -0.855 4.934 9.508 1 90.19 194 THR A O 1
ATOM 1525 N N . HIS A 1 195 ? -1.717 4.004 7.684 1 85.19 195 HIS A N 1
ATOM 1526 C CA . HIS A 1 195 ? -0.889 2.809 7.805 1 85.19 195 HIS A CA 1
ATOM 1527 C C . HIS A 1 195 ? 0.039 2.656 6.602 1 85.19 195 HIS A C 1
ATOM 1529 O O . HIS A 1 195 ? 0.784 1.68 6.508 1 85.19 195 HIS A O 1
ATOM 1535 N N . GLN A 1 196 ? 0.066 3.594 5.781 1 84.94 196 GLN A N 1
ATOM 1536 C CA . GLN A 1 196 ? 0.88 3.547 4.57 1 84.94 196 GLN A CA 1
ATOM 1537 C C . GLN A 1 196 ? 2.191 4.305 4.758 1 84.94 196 GLN A C 1
ATOM 1539 O O . GLN A 1 196 ? 2.191 5.531 4.879 1 84.94 196 GLN A O 1
ATOM 1544 N N . MET A 1 197 ? 3.266 3.609 4.539 1 86.25 197 MET A N 1
ATOM 1545 C CA . MET A 1 197 ? 4.578 4.184 4.805 1 86.25 197 MET A CA 1
ATOM 1546 C C . MET A 1 197 ? 4.918 5.27 3.787 1 86.25 197 MET A C 1
ATOM 1548 O O . MET A 1 197 ? 5.551 6.27 4.125 1 86.25 197 MET A O 1
ATOM 1552 N N . ASN A 1 198 ? 4.484 5.055 2.611 1 85.75 198 ASN A N 1
ATOM 1553 C CA . ASN A 1 198 ? 4.824 5.988 1.546 1 85.75 198 ASN A CA 1
ATOM 1554 C C . ASN A 1 198 ? 4.195 7.359 1.784 1 85.75 198 ASN A C 1
ATOM 1556 O O . ASN A 1 198 ? 4.781 8.383 1.428 1 85.75 198 ASN A O 1
ATOM 1560 N N . VAL A 1 199 ? 3.039 7.324 2.346 1 90.81 199 VAL A N 1
ATOM 1561 C CA . VAL A 1 199 ? 2.35 8.578 2.643 1 90.81 199 VAL A CA 1
ATOM 1562 C C . VAL A 1 199 ? 3.152 9.383 3.664 1 90.81 199 VAL A C 1
ATOM 1564 O O . VAL A 1 199 ? 3.393 10.57 3.473 1 90.81 199 VAL A O 1
ATOM 1567 N N . VAL A 1 200 ? 3.609 8.742 4.652 1 94.19 200 VAL A N 1
ATOM 1568 C CA . VAL A 1 200 ? 4.355 9.398 5.719 1 94.19 200 VAL A CA 1
ATOM 1569 C C . VAL A 1 200 ? 5.695 9.891 5.188 1 94.19 200 VAL A C 1
ATOM 1571 O O . VAL A 1 200 ? 6.109 11.023 5.473 1 94.19 200 VAL A O 1
ATOM 1574 N N . LYS A 1 201 ? 6.32 9.141 4.426 1 92.56 201 LYS A N 1
ATOM 1575 C CA . LYS A 1 201 ? 7.629 9.5 3.881 1 92.56 201 LYS A CA 1
ATOM 1576 C C . LYS A 1 201 ? 7.531 10.711 2.959 1 92.56 201 LYS A C 1
ATOM 1578 O O . LYS A 1 201 ? 8.406 11.586 2.979 1 92.56 201 LYS A O 1
ATOM 1583 N N . GLN A 1 202 ? 6.5 10.773 2.281 1 90.31 202 GLN A N 1
ATOM 1584 C CA . GLN A 1 202 ? 6.391 11.773 1.228 1 90.31 202 GLN A CA 1
ATOM 1585 C C . GLN A 1 202 ? 5.977 13.125 1.798 1 90.31 202 GLN A C 1
ATOM 1587 O O . GLN A 1 202 ? 6.387 14.172 1.29 1 90.31 202 GLN A O 1
ATOM 1592 N N . VAL A 1 203 ? 5.172 13.055 2.848 1 94.5 203 VAL A N 1
ATOM 1593 C CA . VAL A 1 203 ? 4.551 14.336 3.15 1 94.5 203 VAL A CA 1
ATOM 1594 C C . VAL A 1 203 ? 4.875 14.742 4.586 1 94.5 203 VAL A C 1
ATOM 1596 O O . VAL A 1 203 ? 4.938 15.938 4.906 1 94.5 203 VAL A O 1
ATOM 1599 N N . CYS A 1 204 ? 5.141 13.859 5.488 1 97.25 204 CYS A N 1
ATOM 1600 C CA . CYS A 1 204 ? 5.266 14.188 6.906 1 97.25 204 CYS A CA 1
ATOM 1601 C C . CYS A 1 204 ? 6.699 14.57 7.254 1 97.25 204 CYS A C 1
ATOM 1603 O O . CYS A 1 204 ? 7.648 14.023 6.691 1 97.25 204 CYS A O 1
ATOM 1605 N N . ASN A 1 205 ? 6.855 15.5 8.172 1 97 205 ASN A N 1
ATOM 1606 C CA . ASN A 1 205 ? 8.172 15.852 8.688 1 97 205 ASN A CA 1
ATOM 1607 C C . ASN A 1 205 ? 8.469 15.133 10 1 97 205 ASN A C 1
ATOM 1609 O O . ASN A 1 205 ? 9.625 14.797 10.281 1 97 205 ASN A O 1
ATOM 1613 N N . LYS A 1 206 ? 7.445 14.969 10.781 1 97.62 206 LYS A N 1
ATOM 1614 C CA . LYS A 1 206 ? 7.523 14.211 12.023 1 97.62 206 LYS A CA 1
ATOM 1615 C C . LYS A 1 206 ? 6.465 13.109 12.062 1 97.62 206 LYS A C 1
ATOM 1617 O O . LYS A 1 206 ? 5.492 13.148 11.312 1 97.62 206 LYS A O 1
ATOM 1622 N N . MET A 1 207 ? 6.785 12.164 12.961 1 97.25 207 MET A N 1
ATOM 1623 C CA . MET A 1 207 ? 5.805 11.086 13.047 1 97.25 207 MET A CA 1
ATOM 1624 C C . MET A 1 207 ? 5.891 10.375 14.391 1 97.25 207 MET A C 1
ATOM 1626 O O . MET A 1 207 ? 6.848 10.57 15.141 1 97.25 207 MET A O 1
ATOM 1630 N N . ALA A 1 208 ? 4.863 9.648 14.625 1 96.56 208 ALA A N 1
ATOM 1631 C CA . ALA A 1 208 ? 4.82 8.711 15.75 1 96.56 208 ALA A CA 1
ATOM 1632 C C . ALA A 1 208 ? 4.164 7.395 15.336 1 96.56 208 ALA A C 1
ATOM 1634 O O . ALA A 1 208 ? 3.371 7.359 14.391 1 96.56 208 ALA A O 1
ATOM 1635 N N . ILE A 1 209 ? 4.562 6.371 16 1 95.44 209 ILE A N 1
ATOM 1636 C CA . ILE A 1 209 ? 3.996 5.051 15.742 1 95.44 209 ILE A CA 1
ATOM 1637 C C . ILE A 1 209 ? 3.158 4.605 16.938 1 95.44 209 ILE A C 1
ATOM 1639 O O . ILE A 1 209 ? 3.656 4.547 18.062 1 95.44 209 ILE A O 1
ATOM 1643 N N . LEU A 1 210 ? 1.948 4.367 16.609 1 93.31 210 LEU A N 1
ATOM 1644 C CA . LEU A 1 210 ? 1.021 3.893 17.641 1 93.31 210 LEU A CA 1
ATOM 1645 C C . LEU A 1 210 ? 0.89 2.373 17.594 1 93.31 210 LEU A C 1
ATOM 1647 O O . LEU A 1 210 ? 0.647 1.802 16.516 1 93.31 210 LEU A O 1
ATOM 1651 N N . SER A 1 211 ? 1.126 1.719 18.703 1 89.69 211 SER A N 1
ATOM 1652 C CA . SER A 1 211 ? 0.995 0.271 18.828 1 89.69 211 SER A CA 1
ATOM 1653 C C . SER A 1 211 ? 0.342 -0.113 20.156 1 89.69 211 SER A C 1
ATOM 1655 O O . SER A 1 211 ? 0.819 0.274 21.219 1 89.69 211 SER A O 1
ATOM 1657 N N . LYS A 1 212 ? -0.719 -0.877 20.094 1 86.19 212 LYS A N 1
ATOM 1658 C CA . LYS A 1 212 ? -1.433 -1.376 21.266 1 86.19 212 LYS A CA 1
ATOM 1659 C C . LYS A 1 212 ? -1.785 -0.238 22.219 1 86.19 212 LYS A C 1
ATOM 1661 O O . LYS A 1 212 ? -1.587 -0.353 23.438 1 86.19 212 LYS A O 1
ATOM 1666 N N . GLY A 1 213 ? -2.096 0.877 21.625 1 90.19 213 GLY A N 1
ATOM 1667 C CA . GLY A 1 213 ? -2.562 2.004 22.406 1 90.19 213 GLY A CA 1
ATOM 1668 C C . GLY A 1 213 ? -1.435 2.859 22.953 1 90.19 213 GLY A C 1
ATOM 1669 O O . GLY A 1 213 ? -1.677 3.824 23.688 1 90.19 213 GLY A O 1
ATOM 1670 N N . ASN A 1 214 ? -0.229 2.527 22.609 1 91.75 214 ASN A N 1
ATOM 1671 C CA . ASN A 1 214 ? 0.935 3.283 23.062 1 91.75 214 ASN A CA 1
ATOM 1672 C C . ASN A 1 214 ? 1.696 3.898 21.891 1 91.75 214 ASN A C 1
ATOM 1674 O O . ASN A 1 214 ? 1.649 3.379 20.781 1 91.75 214 ASN A O 1
ATOM 1678 N N . LEU A 1 215 ? 2.314 4.953 22.203 1 92.88 215 LEU A N 1
ATOM 1679 C CA . LEU A 1 215 ? 3.234 5.531 21.234 1 92.88 215 LEU A CA 1
ATOM 1680 C C . LEU A 1 215 ? 4.645 4.988 21.438 1 92.88 215 LEU A C 1
ATOM 1682 O O . LEU A 1 215 ? 5.305 5.309 22.422 1 92.88 215 LEU A O 1
ATOM 1686 N N . GLU A 1 216 ? 5.117 4.258 20.547 1 92.06 216 GLU A N 1
ATOM 1687 C CA . GLU A 1 216 ? 6.348 3.486 20.719 1 92.06 216 GLU A CA 1
ATOM 1688 C C . GLU A 1 216 ? 7.547 4.227 20.141 1 92.06 216 GLU A C 1
ATOM 1690 O O . GLU A 1 216 ? 8.688 3.988 20.547 1 92.06 216 GLU A O 1
ATOM 1695 N N . ALA A 1 217 ? 7.402 5.023 19.141 1 94 217 ALA A N 1
ATOM 1696 C CA . ALA A 1 217 ? 8.469 5.789 18.516 1 94 217 ALA A CA 1
ATOM 1697 C C . ALA A 1 217 ? 7.949 7.129 18 1 94 217 ALA A C 1
ATOM 1699 O O . ALA A 1 217 ? 6.832 7.215 17.484 1 94 217 ALA A O 1
ATOM 1700 N N . LYS A 1 218 ? 8.75 8.117 18.297 1 95.38 218 LYS A N 1
ATOM 1701 C CA . LYS A 1 218 ? 8.398 9.438 17.781 1 95.38 218 LYS A CA 1
ATOM 1702 C C . LYS A 1 218 ? 9.641 10.234 17.406 1 95.38 218 LYS A C 1
ATOM 1704 O O . LYS A 1 218 ? 10.703 10.07 18.016 1 95.38 218 LYS A O 1
ATOM 1709 N N . GLY A 1 219 ? 9.562 11.047 16.406 1 96 219 GLY A N 1
ATOM 1710 C CA . GLY A 1 219 ? 10.664 11.875 15.93 1 96 219 GLY A CA 1
ATOM 1711 C C . GLY A 1 219 ? 10.539 12.266 14.469 1 96 219 GLY A C 1
ATOM 1712 O O . GLY A 1 219 ? 9.43 12.273 13.922 1 96 219 GLY A O 1
ATOM 1713 N N . LYS A 1 220 ? 11.617 12.711 13.938 1 96.19 220 LYS A N 1
ATOM 1714 C CA . LYS A 1 220 ? 11.633 13.023 12.508 1 96.19 220 LYS A CA 1
ATOM 1715 C C . LYS A 1 220 ? 11.398 11.773 11.672 1 96.19 220 LYS A C 1
ATOM 1717 O O . LYS A 1 220 ? 11.906 10.695 11.984 1 96.19 220 LYS A O 1
ATOM 1722 N N . VAL A 1 221 ? 10.695 11.93 10.594 1 96.5 221 VAL A N 1
ATOM 1723 C CA . VAL A 1 221 ? 10.289 10.797 9.766 1 96.5 221 VAL A CA 1
ATOM 1724 C C . VAL A 1 221 ? 11.531 10.047 9.273 1 96.5 221 VAL A C 1
ATOM 1726 O O . VAL A 1 221 ? 11.625 8.828 9.43 1 96.5 221 VAL A O 1
ATOM 1729 N N . GLU A 1 222 ? 12.461 10.75 8.727 1 94.69 222 GLU A N 1
ATOM 1730 C CA . GLU A 1 222 ? 13.648 10.109 8.156 1 94.69 222 GLU A CA 1
ATOM 1731 C C . GLU A 1 222 ? 14.43 9.352 9.219 1 94.69 222 GLU A C 1
ATOM 1733 O O . GLU A 1 222 ? 14.93 8.25 8.961 1 94.69 222 GLU A O 1
ATOM 1738 N N . ASP A 1 223 ? 14.492 9.914 10.398 1 94.62 223 ASP A N 1
ATOM 1739 C CA . ASP A 1 223 ? 15.219 9.266 11.484 1 94.62 223 ASP A CA 1
ATOM 1740 C C . ASP A 1 223 ? 14.539 7.961 11.891 1 94.62 223 ASP A C 1
ATOM 1742 O O . ASP A 1 223 ? 15.203 6.941 12.078 1 94.62 223 ASP A O 1
ATOM 1746 N N . ILE A 1 224 ? 13.312 7.973 11.961 1 94.88 224 ILE A N 1
ATOM 1747 C CA . ILE A 1 224 ? 12.57 6.789 12.391 1 94.88 224 ILE A CA 1
ATOM 1748 C C . ILE A 1 224 ? 12.719 5.684 11.352 1 94.88 224 ILE A C 1
ATOM 1750 O O . ILE A 1 224 ? 12.961 4.523 11.695 1 94.88 224 ILE A O 1
ATOM 1754 N N . PHE A 1 225 ? 12.656 6.02 10.102 1 92.75 225 PHE A N 1
ATOM 1755 C CA . PHE A 1 225 ? 12.719 5.02 9.039 1 92.75 225 PHE A CA 1
ATOM 1756 C C . PHE A 1 225 ? 14.141 4.48 8.891 1 92.75 225 PHE A C 1
ATOM 1758 O O . PHE A 1 225 ? 14.328 3.307 8.562 1 92.75 225 PHE A O 1
ATOM 1765 N N . LEU A 1 226 ? 15.07 5.301 9.133 1 92 226 LEU A N 1
ATOM 1766 C CA . LEU A 1 226 ? 16.453 4.871 8.984 1 92 226 LEU A CA 1
ATOM 1767 C C . LEU A 1 226 ? 16.938 4.137 10.234 1 92 226 LEU A C 1
ATOM 1769 O O . LEU A 1 226 ? 17.75 3.219 10.141 1 92 226 LEU A O 1
ATOM 1773 N N . ASP A 1 227 ? 16.406 4.539 11.367 1 91.62 227 ASP A N 1
ATOM 1774 C CA . ASP A 1 227 ? 16.781 3.887 12.617 1 91.62 227 ASP A CA 1
ATOM 1775 C C . ASP A 1 227 ? 16.062 2.547 12.773 1 91.62 227 ASP A C 1
ATOM 1777 O O . ASP A 1 227 ? 16.562 1.652 13.469 1 91.62 227 ASP A O 1
ATOM 1781 N N . LYS A 1 228 ? 14.961 2.424 12.234 1 88.81 228 LYS A N 1
ATOM 1782 C CA . LYS A 1 228 ? 14.18 1.189 12.195 1 88.81 228 LYS A CA 1
ATOM 1783 C C . LYS A 1 228 ? 13.914 0.665 13.609 1 88.81 228 LYS A C 1
ATOM 1785 O O . LYS A 1 228 ? 14.242 -0.484 13.914 1 88.81 228 LYS A O 1
ATOM 1790 N N . PRO A 1 229 ? 13.305 1.422 14.406 1 91.06 229 PRO A N 1
ATOM 1791 C CA . PRO A 1 229 ? 12.938 0.87 15.711 1 91.06 229 PRO A CA 1
ATOM 1792 C C . PRO A 1 229 ? 12.141 -0.432 15.594 1 91.06 229 PRO A C 1
ATOM 1794 O O . PRO A 1 229 ? 11.531 -0.697 14.562 1 91.06 229 PRO A O 1
ATOM 1797 N N . LYS A 1 230 ? 12.164 -1.235 16.547 1 88.31 230 LYS A N 1
ATOM 1798 C CA . LYS A 1 230 ? 11.555 -2.564 16.562 1 88.31 230 LYS A CA 1
ATOM 1799 C C . LYS A 1 230 ? 10.094 -2.504 16.125 1 88.31 230 LYS A C 1
ATOM 1801 O O . LYS A 1 230 ? 9.625 -3.348 15.359 1 88.31 230 LYS A O 1
ATOM 1806 N N . VAL A 1 231 ? 9.367 -1.518 16.594 1 89.88 231 VAL A N 1
ATOM 1807 C CA . VAL A 1 231 ? 7.945 -1.38 16.297 1 89.88 231 VAL A CA 1
ATOM 1808 C C . VAL A 1 231 ? 7.75 -1.189 14.789 1 89.88 231 VAL A C 1
ATOM 1810 O O . VAL A 1 231 ? 6.785 -1.697 14.211 1 89.88 231 VAL A O 1
ATOM 1813 N N . LEU A 1 232 ? 8.586 -0.45 14.188 1 89.69 232 LEU A N 1
ATOM 1814 C CA . LEU A 1 232 ? 8.492 -0.233 12.75 1 89.69 232 LEU A CA 1
ATOM 1815 C C . LEU A 1 232 ? 8.766 -1.524 11.984 1 89.69 232 LEU A C 1
ATOM 1817 O O . LEU A 1 232 ? 8.078 -1.83 11.008 1 89.69 232 LEU A O 1
ATOM 1821 N N . GLU A 1 233 ? 9.75 -2.244 12.391 1 83.81 233 GLU A N 1
ATOM 1822 C CA . GLU A 1 233 ? 10.078 -3.523 11.766 1 83.81 233 GLU A CA 1
ATOM 1823 C C . GLU A 1 233 ? 8.891 -4.48 11.82 1 83.81 233 GLU A C 1
ATOM 1825 O O . GLU A 1 233 ? 8.609 -5.191 10.859 1 83.81 233 GLU A O 1
ATOM 1830 N N . GLU A 1 234 ? 8.281 -4.426 12.906 1 81.38 234 GLU A N 1
ATOM 1831 C CA . GLU A 1 234 ? 7.102 -5.273 13.086 1 81.38 234 GLU A CA 1
ATOM 1832 C C . GLU A 1 234 ? 5.98 -4.859 12.141 1 81.38 234 GLU A C 1
ATOM 1834 O O . GLU A 1 234 ? 5.293 -5.715 11.57 1 81.38 234 GLU A O 1
ATOM 1839 N N . LEU A 1 235 ? 5.836 -3.592 12.031 1 81.06 235 LEU A N 1
ATOM 1840 C CA . LEU A 1 235 ? 4.805 -3.061 11.141 1 81.06 235 LEU A CA 1
ATOM 1841 C C . LEU A 1 235 ? 5.102 -3.42 9.695 1 81.06 235 LEU A C 1
ATOM 1843 O O . LEU A 1 235 ? 4.184 -3.693 8.914 1 81.06 235 LEU A O 1
ATOM 1847 N N . LEU A 1 236 ? 6.379 -3.322 9.336 1 75 236 LEU A N 1
ATOM 1848 C CA . LEU A 1 236 ? 6.809 -3.582 7.965 1 75 236 LEU A CA 1
ATOM 1849 C C . LEU A 1 236 ? 6.785 -5.074 7.66 1 75 236 LEU A C 1
ATOM 1851 O O . LEU A 1 236 ? 6.77 -5.477 6.492 1 75 236 LEU A O 1
ATOM 1855 N N . GLY A 1 237 ? 6.578 -5.84 8.586 1 65.44 237 GLY A N 1
ATOM 1856 C CA . GLY A 1 237 ? 6.719 -7.277 8.406 1 65.44 237 GLY A CA 1
ATOM 1857 C C . GLY A 1 237 ? 8.156 -7.711 8.195 1 65.44 237 GLY A C 1
ATOM 1858 O O . GLY A 1 237 ? 8.969 -6.949 7.664 1 65.44 237 GLY A O 1
ATOM 1859 N N . GLU A 1 238 ? 8.758 -8.602 9.148 1 57.56 238 GLU A N 1
ATOM 1860 C CA . GLU A 1 238 ? 10.102 -9.141 9.305 1 57.56 238 GLU A CA 1
ATOM 1861 C C . GLU A 1 238 ? 10.727 -9.477 7.953 1 57.56 238 GLU A C 1
ATOM 1863 O O . GLU A 1 238 ? 11.852 -9.977 7.891 1 57.56 238 GLU A O 1
ATOM 1868 N N . LEU A 1 239 ? 10.125 -9.32 6.879 1 53.5 239 LEU A N 1
ATOM 1869 C CA . LEU A 1 239 ? 10.586 -9.938 5.645 1 53.5 239 LEU A CA 1
ATOM 1870 C C . LEU A 1 239 ? 11.992 -9.461 5.293 1 53.5 239 LEU A C 1
ATOM 1872 O O . LEU A 1 239 ? 12.789 -10.219 4.734 1 53.5 239 LEU A O 1
ATOM 1876 N N . GLU A 1 240 ? 12.367 -8.172 5.617 1 54.56 240 GLU A N 1
ATOM 1877 C CA . GLU A 1 240 ? 13.641 -7.656 5.121 1 54.56 240 GLU A CA 1
ATOM 1878 C C . GLU A 1 240 ? 14.812 -8.492 5.641 1 54.56 240 GLU A C 1
ATOM 1880 O O . GLU A 1 240 ? 15.812 -8.664 4.941 1 54.56 240 GLU A O 1
ATOM 1885 N N . TYR A 1 241 ? 14.633 -9.211 6.812 1 54.5 241 TYR A N 1
ATOM 1886 C CA . TYR A 1 241 ? 15.828 -9.719 7.484 1 54.5 241 TYR A CA 1
ATOM 1887 C C . TYR A 1 241 ? 16.078 -11.172 7.117 1 54.5 241 TYR A C 1
ATOM 1889 O O . TYR A 1 241 ? 17.172 -11.695 7.348 1 54.5 241 TYR A O 1
ATOM 1897 N N . ASN A 1 242 ? 15.141 -11.758 6.402 1 59.06 242 ASN A N 1
ATOM 1898 C CA . ASN A 1 242 ? 15.367 -13.18 6.176 1 59.06 242 ASN A CA 1
ATOM 1899 C C . ASN A 1 242 ? 16.344 -13.414 5.023 1 59.06 242 ASN A C 1
ATOM 1901 O O . ASN A 1 242 ? 16.641 -14.562 4.688 1 59.06 242 ASN A O 1
ATOM 1905 N N . VAL A 1 243 ? 16.969 -12.289 4.645 1 71.56 243 VAL A N 1
ATOM 1906 C CA . VAL A 1 243 ? 17.797 -12.461 3.457 1 71.56 243 VAL A CA 1
ATOM 1907 C C . VAL A 1 243 ? 19.25 -12.188 3.805 1 71.56 243 VAL A C 1
ATOM 1909 O O . VAL A 1 243 ? 20.141 -12.328 2.955 1 71.56 243 VAL A O 1
ATOM 1912 N N . ILE A 1 244 ? 19.484 -12.008 5.055 1 76.62 244 ILE A N 1
ATOM 1913 C CA . ILE A 1 244 ? 20.844 -11.648 5.449 1 76.62 244 ILE A CA 1
ATOM 1914 C C . ILE A 1 244 ? 21.703 -12.906 5.539 1 76.62 244 ILE A C 1
ATOM 1916 O O . ILE A 1 244 ? 21.359 -13.844 6.27 1 76.62 244 ILE A O 1
ATOM 1920 N N . PRO A 1 245 ? 22.734 -12.898 4.773 1 81.81 245 PRO A N 1
ATOM 1921 C CA . PRO A 1 245 ? 23.625 -14.062 4.805 1 81.81 245 PRO A CA 1
ATOM 1922 C C . PRO A 1 245 ? 24.172 -14.344 6.199 1 81.81 245 PRO A C 1
ATOM 1924 O O . PRO A 1 245 ? 24.438 -13.406 6.961 1 81.81 245 PRO A O 1
ATOM 1927 N N . LYS A 1 246 ? 24.422 -15.633 6.445 1 82.06 246 LYS A N 1
ATOM 1928 C CA . LYS A 1 246 ? 24.953 -16.047 7.738 1 82.06 246 LYS A CA 1
ATOM 1929 C C . LYS A 1 246 ? 26.469 -16.016 7.742 1 82.06 246 LYS A C 1
ATOM 1931 O O . LYS A 1 246 ? 27.094 -15.945 8.805 1 82.06 246 LYS A O 1
ATOM 1936 N N . GLN A 1 247 ? 27.031 -16.094 6.617 1 86.94 247 GLN A N 1
ATOM 1937 C CA . GLN A 1 247 ? 28.484 -16.062 6.492 1 86.94 247 GLN A CA 1
ATOM 1938 C C . GLN A 1 247 ? 28.984 -14.648 6.227 1 86.94 247 GLN A C 1
ATOM 1940 O O . GLN A 1 247 ? 28.281 -13.836 5.613 1 86.94 247 GLN A O 1
ATOM 1945 N N . GLY A 1 248 ? 30.172 -14.336 6.734 1 92.62 248 GLY A N 1
ATOM 1946 C CA . GLY A 1 248 ? 30.75 -13.008 6.566 1 92.62 248 GLY A CA 1
ATOM 1947 C C . GLY A 1 248 ? 30.219 -12 7.574 1 92.62 248 GLY A C 1
ATOM 1948 O O . GLY A 1 248 ? 29.797 -12.375 8.664 1 92.62 248 GLY A O 1
ATOM 1949 N N . VAL A 1 249 ? 30.531 -10.781 7.234 1 95.38 249 VAL A N 1
ATOM 1950 C CA . VAL A 1 249 ? 30.094 -9.688 8.094 1 95.38 249 VAL A CA 1
ATOM 1951 C C . VAL A 1 249 ? 29.094 -8.805 7.344 1 95.38 249 VAL A C 1
ATOM 1953 O O . VAL A 1 249 ? 29.344 -8.391 6.211 1 95.38 249 VAL A O 1
ATOM 1956 N N . ASN A 1 250 ? 28.016 -8.625 7.98 1 94.12 250 ASN A N 1
ATOM 1957 C CA . ASN A 1 250 ? 27 -7.742 7.414 1 94.12 250 ASN A CA 1
ATOM 1958 C C . ASN A 1 250 ? 27.047 -6.359 8.055 1 94.12 250 ASN A C 1
ATOM 1960 O O . ASN A 1 250 ? 26.938 -6.238 9.281 1 94.12 250 ASN A O 1
ATOM 1964 N N . ILE A 1 251 ? 27.234 -5.383 7.223 1 95.19 251 ILE A N 1
ATOM 1965 C CA . ILE A 1 251 ? 27.328 -4 7.684 1 95.19 251 ILE A CA 1
ATOM 1966 C C . ILE A 1 251 ? 26.25 -3.162 7.004 1 95.19 251 ILE A C 1
ATOM 1968 O O . ILE A 1 251 ? 26.125 -3.164 5.777 1 95.19 251 ILE A O 1
ATOM 1972 N N . GLU A 1 252 ? 25.469 -2.549 7.777 1 94.25 252 GLU A N 1
ATOM 1973 C CA . GLU A 1 252 ? 24.484 -1.604 7.242 1 94.25 252 GLU A CA 1
ATOM 1974 C C . GLU A 1 252 ? 25.047 -0.183 7.23 1 94.25 252 GLU A C 1
ATOM 1976 O O . GLU A 1 252 ? 25.5 0.319 8.258 1 94.25 252 GLU A O 1
ATOM 1981 N N . ILE A 1 253 ? 25.047 0.397 6.09 1 93.94 253 ILE A N 1
ATOM 1982 C CA . ILE A 1 253 ? 25.5 1.771 5.895 1 93.94 253 ILE A CA 1
ATOM 1983 C C . ILE A 1 253 ? 24.281 2.689 5.73 1 93.94 253 ILE A C 1
ATOM 1985 O O . ILE A 1 253 ? 23.422 2.436 4.895 1 93.94 253 ILE A O 1
ATOM 1989 N N . ILE A 1 254 ? 24.234 3.727 6.516 1 93.25 254 ILE A N 1
ATOM 1990 C CA . ILE A 1 254 ? 23.109 4.652 6.5 1 93.25 254 ILE A CA 1
ATOM 1991 C C . ILE A 1 254 ? 23.578 6.012 5.98 1 93.25 254 ILE A C 1
ATOM 1993 O O . ILE A 1 254 ? 24.547 6.582 6.484 1 93.25 254 ILE A O 1
ATOM 1997 N N . GLU A 1 255 ? 22.906 6.469 4.965 1 89.19 255 GLU A N 1
ATOM 1998 C CA . GLU A 1 255 ? 23.188 7.789 4.402 1 89.19 255 GLU A CA 1
ATOM 1999 C C . GLU A 1 255 ? 22.047 8.758 4.68 1 89.19 255 GLU A C 1
ATOM 2001 O O . GLU A 1 255 ? 21.016 8.719 4 1 89.19 255 GLU A O 1
ATOM 2006 N N . ARG A 1 256 ? 22.281 9.711 5.566 1 87.06 256 ARG A N 1
ATOM 2007 C CA . ARG A 1 256 ? 21.234 10.648 5.984 1 87.06 256 ARG A CA 1
ATOM 2008 C C . ARG A 1 256 ? 21.312 11.938 5.176 1 87.06 256 ARG A C 1
ATOM 2010 O O . ARG A 1 256 ? 20.562 12.883 5.445 1 87.06 256 ARG A O 1
ATOM 2017 N N . GLU A 1 257 ? 22.266 12.062 4.387 1 81.75 257 GLU A N 1
ATOM 2018 C CA . GLU A 1 257 ? 22.359 13.211 3.488 1 81.75 257 GLU A CA 1
ATOM 2019 C C . GLU A 1 257 ? 21.938 12.836 2.072 1 81.75 257 GLU A C 1
ATOM 2021 O O . GLU A 1 257 ? 21.875 11.656 1.726 1 81.75 257 GLU A O 1
ATOM 2026 N N . ASN A 1 258 ? 21.641 13.844 1.383 1 79.06 258 ASN A N 1
ATOM 2027 C CA . ASN A 1 258 ? 21.188 13.594 0.021 1 79.06 258 ASN A CA 1
ATOM 2028 C C . ASN A 1 258 ? 22.172 12.734 -0.759 1 79.06 258 ASN A C 1
ATOM 2030 O O . ASN A 1 258 ? 23.266 13.195 -1.091 1 79.06 258 ASN A O 1
ATOM 2034 N N . ILE A 1 259 ? 21.812 11.508 -1.013 1 70.5 259 ILE A N 1
ATOM 2035 C CA . ILE A 1 259 ? 22.672 10.461 -1.556 1 70.5 259 ILE A CA 1
ATOM 2036 C C . ILE A 1 259 ? 23.125 10.844 -2.965 1 70.5 259 ILE A C 1
ATOM 2038 O O . ILE A 1 259 ? 24.188 10.406 -3.424 1 70.5 259 ILE A O 1
ATOM 2042 N N . GLN A 1 260 ? 22.375 11.625 -3.584 1 68.38 260 GLN A N 1
ATOM 2043 C CA . GLN A 1 260 ? 22.719 12.008 -4.953 1 68.38 260 GLN A CA 1
ATOM 2044 C C . GLN A 1 260 ? 24.047 12.75 -5.008 1 68.38 260 GLN A C 1
ATOM 2046 O O . GLN A 1 260 ? 24.672 12.836 -6.066 1 68.38 260 GLN A O 1
ATOM 2051 N N . LYS A 1 261 ? 24.422 13.078 -3.883 1 67.38 261 LYS A N 1
ATOM 2052 C CA . LYS A 1 261 ? 25.656 13.859 -3.852 1 67.38 261 LYS A CA 1
ATOM 2053 C C . LYS A 1 261 ? 26.828 13.023 -3.332 1 67.38 261 LYS A C 1
ATOM 2055 O O . LYS A 1 261 ? 27.953 13.508 -3.246 1 67.38 261 LYS A O 1
ATOM 2060 N N . SER A 1 262 ? 26.469 11.789 -3.123 1 76.69 262 SER A N 1
ATOM 2061 C CA . SER A 1 262 ? 27.5 10.984 -2.469 1 76.69 262 SER A CA 1
ATOM 2062 C C . SER A 1 262 ? 27.953 9.844 -3.367 1 76.69 262 SER A C 1
ATOM 2064 O O . SER A 1 262 ? 27.172 9.312 -4.156 1 76.69 262 SER A O 1
ATOM 2066 N N . SER A 1 263 ? 29.266 9.664 -3.447 1 87.06 263 SER A N 1
ATOM 2067 C CA . SER A 1 263 ? 29.875 8.492 -4.086 1 87.06 263 SER A CA 1
ATOM 2068 C C . SER A 1 263 ? 30.375 7.488 -3.055 1 87.06 263 SER A C 1
ATOM 2070 O O . SER A 1 263 ? 31.391 6.828 -3.266 1 87.06 263 SER A O 1
ATOM 2072 N N . LEU A 1 264 ? 29.594 7.371 -2.066 1 88.38 264 LEU A N 1
ATOM 2073 C CA . LEU A 1 264 ? 30.047 6.637 -0.893 1 88.38 264 LEU A CA 1
ATOM 2074 C C . LEU A 1 264 ? 30.344 5.184 -1.245 1 88.38 264 LEU A C 1
ATOM 2076 O O . LEU A 1 264 ? 31.438 4.684 -0.971 1 88.38 264 LEU A O 1
ATOM 2080 N N . LEU A 1 265 ? 29.469 4.551 -1.917 1 90.44 265 LEU A N 1
ATOM 2081 C CA . LEU A 1 265 ? 29.609 3.125 -2.188 1 90.44 265 LEU A CA 1
ATOM 2082 C C . LEU A 1 265 ? 30.781 2.863 -3.121 1 90.44 265 LEU A C 1
ATOM 2084 O O . LEU A 1 265 ? 31.562 1.934 -2.9 1 90.44 265 LEU A O 1
ATOM 2088 N N . SER A 1 266 ? 30.906 3.705 -4.09 1 93.75 266 SER A N 1
ATOM 2089 C CA . SER A 1 266 ? 32.031 3.533 -5.016 1 93.75 266 SER A CA 1
ATOM 2090 C C . SER A 1 266 ? 33.344 3.914 -4.363 1 93.75 266 SER A C 1
ATOM 2092 O O . SER A 1 266 ? 34.344 3.223 -4.539 1 93.75 266 SER A O 1
ATOM 2094 N N . SER A 1 267 ? 33.375 5 -3.607 1 94.25 267 SER A N 1
ATOM 2095 C CA . SER A 1 267 ? 34.594 5.434 -2.928 1 94.25 267 SER A CA 1
ATOM 2096 C C . SER A 1 267 ? 35.062 4.391 -1.915 1 94.25 267 SER A C 1
ATOM 2098 O O . SER A 1 267 ? 36.25 4.145 -1.782 1 94.25 267 SER A O 1
ATOM 2100 N N . LEU A 1 268 ? 34.062 3.838 -1.243 1 94.25 268 LEU A N 1
ATOM 2101 C CA . LEU A 1 268 ? 34.3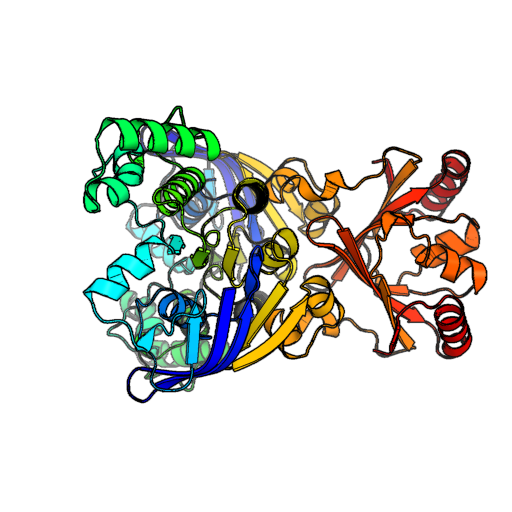75 2.791 -0.276 1 94.25 268 LEU A CA 1
ATOM 2102 C C . LEU A 1 268 ? 35.125 1.633 -0.946 1 94.25 268 LEU A C 1
ATOM 2104 O O . LEU A 1 268 ? 36.156 1.179 -0.451 1 94.25 268 LEU A O 1
ATOM 2108 N N . ALA A 1 269 ? 34.594 1.193 -2.035 1 95.06 269 ALA A N 1
ATOM 2109 C CA . ALA A 1 269 ? 35.188 0.074 -2.766 1 95.06 269 ALA A CA 1
ATOM 2110 C C . ALA A 1 269 ? 36.562 0.44 -3.311 1 95.06 269 ALA A C 1
ATOM 2112 O O . ALA A 1 269 ? 37.531 -0.326 -3.164 1 95.06 269 ALA A O 1
ATOM 2113 N N . ILE A 1 270 ? 36.688 1.55 -3.885 1 95.75 270 ILE A N 1
ATOM 2114 C CA . ILE A 1 270 ? 37.906 1.982 -4.531 1 95.75 270 ILE A CA 1
ATOM 2115 C C . ILE A 1 270 ? 39 2.174 -3.482 1 95.75 270 ILE A C 1
ATOM 2117 O O . ILE A 1 270 ? 40.125 1.7 -3.656 1 95.75 270 ILE A O 1
ATOM 2121 N N . ASP A 1 271 ? 38.656 2.857 -2.438 1 95.62 271 ASP A N 1
ATOM 2122 C CA . ASP A 1 271 ? 39.656 3.248 -1.439 1 95.62 271 ASP A CA 1
ATOM 2123 C C . ASP A 1 271 ? 40.125 2.045 -0.621 1 95.62 271 ASP A C 1
ATOM 2125 O O . ASP A 1 271 ? 41.281 1.959 -0.237 1 95.62 271 ASP A O 1
ATOM 2129 N N . THR A 1 272 ? 39.25 1.123 -0.332 1 95.94 272 THR A N 1
ATOM 2130 C CA . THR A 1 272 ? 39.594 -0.015 0.51 1 95.94 272 THR A CA 1
ATOM 2131 C C . THR A 1 272 ? 40 -1.213 -0.342 1 95.94 272 THR A C 1
ATOM 2133 O O . THR A 1 272 ? 40.625 -2.156 0.159 1 95.94 272 THR A O 1
ATOM 2136 N N . LYS A 1 273 ? 39.562 -1.278 -1.57 1 95.62 273 LYS A N 1
ATOM 2137 C CA . LYS A 1 273 ? 39.781 -2.383 -2.5 1 95.62 273 LYS A CA 1
ATOM 2138 C C . LYS A 1 273 ? 39.094 -3.662 -1.996 1 95.62 273 LYS A C 1
ATOM 2140 O O . LYS A 1 273 ? 39.594 -4.762 -2.24 1 95.62 273 LYS A O 1
ATOM 2145 N N . VAL A 1 274 ? 38.125 -3.457 -1.226 1 95.69 274 VAL A N 1
ATOM 2146 C CA . VAL A 1 274 ? 37.375 -4.594 -0.708 1 95.69 274 VAL A CA 1
ATOM 2147 C C . VAL A 1 274 ? 36.125 -4.793 -1.537 1 95.69 274 VAL A C 1
ATOM 2149 O O . VAL A 1 274 ? 35.344 -3.854 -1.74 1 95.69 274 VAL A O 1
ATOM 2152 N N . LYS A 1 275 ? 35.938 -5.973 -1.964 1 93.88 275 LYS A N 1
ATOM 2153 C CA . LYS A 1 275 ? 34.688 -6.332 -2.639 1 93.88 275 LYS A CA 1
ATOM 2154 C C . LYS A 1 275 ? 33.594 -6.652 -1.632 1 93.88 275 LYS A C 1
ATOM 2156 O O . LYS A 1 275 ? 33.844 -7.375 -0.659 1 93.88 275 LYS A O 1
ATOM 2161 N N . TYR A 1 276 ? 32.531 -6.023 -1.835 1 93.94 276 TYR A N 1
ATOM 2162 C CA . TYR A 1 276 ? 31.375 -6.32 -0.991 1 93.94 276 TYR A CA 1
ATOM 2163 C C . TYR A 1 276 ? 30.156 -6.691 -1.836 1 93.94 276 TYR A C 1
ATOM 2165 O O . TYR A 1 276 ? 30.062 -6.309 -3.006 1 93.94 276 TYR A O 1
ATOM 2173 N N . SER A 1 277 ? 29.312 -7.461 -1.249 1 90.75 277 SER A N 1
ATOM 2174 C CA . SER A 1 277 ? 28.016 -7.793 -1.855 1 90.75 277 SER A CA 1
ATOM 2175 C C . SER A 1 277 ? 26.891 -6.988 -1.229 1 90.75 277 SER A C 1
ATOM 2177 O O . SER A 1 277 ? 26.844 -6.816 -0.009 1 90.75 277 SER A O 1
ATOM 2179 N N . LEU A 1 278 ? 26.094 -6.371 -2.072 1 88.94 278 LEU A N 1
ATOM 2180 C CA . LEU A 1 278 ? 24.906 -5.703 -1.565 1 88.94 278 LEU A CA 1
ATOM 2181 C C . LEU A 1 278 ? 23.828 -6.715 -1.219 1 88.94 278 LEU A C 1
ATOM 2183 O O . LEU A 1 278 ? 23.297 -7.395 -2.104 1 88.94 278 LEU A O 1
ATOM 2187 N N . VAL A 1 279 ? 23.5 -6.824 0.018 1 87.06 279 VAL A N 1
ATOM 2188 C CA . VAL A 1 279 ? 22.562 -7.832 0.511 1 87.06 279 VAL A CA 1
ATOM 2189 C C . VAL A 1 279 ? 21.141 -7.285 0.45 1 87.06 279 VAL A C 1
ATOM 2191 O O . VAL A 1 279 ? 20.219 -8.008 0.092 1 87.06 279 VAL A O 1
ATOM 2194 N N . TRP A 1 280 ? 21.031 -5.996 0.833 1 85.06 280 TRP A N 1
ATOM 2195 C CA . TRP A 1 280 ? 19.719 -5.367 0.926 1 85.06 280 TRP A CA 1
ATOM 2196 C C . TRP A 1 280 ? 19.844 -3.85 0.966 1 85.06 280 TRP A C 1
ATOM 2198 O O . TRP A 1 280 ? 20.891 -3.314 1.36 1 85.06 280 TRP A O 1
ATOM 2208 N N . GLY A 1 281 ? 18.797 -3.264 0.528 1 85.56 281 GLY A N 1
ATOM 2209 C CA . GLY A 1 281 ? 18.766 -1.823 0.724 1 85.56 281 GLY A CA 1
ATOM 2210 C C . GLY A 1 281 ? 18.328 -1.062 -0.513 1 85.56 281 GLY A C 1
ATOM 2211 O O . GLY A 1 281 ? 17.969 -1.667 -1.525 1 85.56 281 GLY A O 1
ATOM 2212 N N . GLY A 1 282 ? 18.266 0.222 -0.336 1 87.56 282 GLY A N 1
ATOM 2213 C CA . GLY A 1 282 ? 17.875 1.13 -1.398 1 87.56 282 GLY A CA 1
ATOM 2214 C C . GLY A 1 282 ? 17.719 2.564 -0.93 1 87.56 282 GLY A C 1
ATOM 2215 O O . GLY A 1 282 ? 18.203 2.932 0.138 1 87.56 282 GLY A O 1
ATOM 2216 N N . THR A 1 283 ? 17.281 3.361 -1.851 1 88.62 283 THR A N 1
ATOM 2217 C CA . THR A 1 283 ? 17.031 4.773 -1.572 1 88.62 283 THR A CA 1
ATOM 2218 C C . THR A 1 283 ? 15.539 5.047 -1.451 1 88.62 283 THR A C 1
ATOM 2220 O O . THR A 1 283 ? 14.719 4.305 -2 1 88.62 283 THR A O 1
ATOM 2223 N N . ASP A 1 284 ? 15.242 6.008 -0.625 1 86.94 284 ASP A N 1
ATOM 2224 C CA . ASP A 1 284 ? 13.859 6.465 -0.491 1 86.94 284 ASP A CA 1
ATOM 2225 C C . ASP A 1 284 ? 13.781 7.988 -0.485 1 86.94 284 ASP A C 1
ATOM 2227 O O . ASP A 1 284 ? 14.719 8.664 -0.054 1 86.94 284 ASP A O 1
ATOM 2231 N N . LYS A 1 285 ? 12.688 8.406 -0.991 1 86.94 285 LYS A N 1
ATOM 2232 C CA . LYS A 1 285 ? 12.438 9.844 -0.971 1 86.94 285 LYS A CA 1
ATOM 2233 C C . LYS A 1 285 ? 11.711 10.258 0.305 1 86.94 285 LYS A C 1
ATOM 2235 O O . LYS A 1 285 ? 10.688 9.664 0.664 1 86.94 285 LYS A O 1
ATOM 2240 N N . TYR A 1 286 ? 12.312 11.164 1.046 1 89.06 286 TYR A N 1
ATOM 2241 C CA . TYR A 1 286 ? 11.695 11.781 2.213 1 89.06 286 TYR A CA 1
ATOM 2242 C C . TYR A 1 286 ? 11.445 13.266 1.979 1 89.06 286 TYR A C 1
ATOM 2244 O O . TYR A 1 286 ? 12.359 14.086 2.123 1 89.06 286 TYR A O 1
ATOM 2252 N N . ARG A 1 287 ? 10.133 13.594 1.62 1 87.56 287 ARG A N 1
ATOM 2253 C CA . ARG A 1 287 ? 9.789 14.953 1.233 1 87.56 287 ARG A CA 1
ATOM 2254 C C . ARG A 1 287 ? 10.695 15.453 0.113 1 87.56 287 ARG A C 1
ATOM 2256 O O . ARG A 1 287 ? 10.562 15.023 -1.035 1 87.56 287 ARG A O 1
ATOM 2263 N N . ASP A 1 288 ? 11.789 16.203 0.508 1 81.06 288 ASP A N 1
ATOM 2264 C CA . ASP A 1 288 ? 12.617 16.797 -0.538 1 81.06 288 ASP A CA 1
ATOM 2265 C C . ASP A 1 288 ? 14.008 16.172 -0.564 1 81.06 288 ASP A C 1
ATOM 2267 O O . ASP A 1 288 ? 14.891 16.641 -1.293 1 81.06 288 ASP A O 1
ATOM 2271 N N . LYS A 1 289 ? 14.203 15.109 0.162 1 84.06 289 LYS A N 1
ATOM 2272 C CA . LYS A 1 289 ? 15.516 14.477 0.243 1 84.06 289 LYS A CA 1
ATOM 2273 C C . LYS A 1 289 ? 15.438 13.008 -0.179 1 84.06 289 LYS A C 1
ATOM 2275 O O . LYS A 1 289 ? 14.391 12.375 -0.044 1 84.06 289 LYS A O 1
ATOM 2280 N N . ILE A 1 290 ? 16.516 12.594 -0.72 1 87.75 290 ILE A N 1
ATOM 2281 C CA . ILE A 1 290 ? 16.672 11.172 -1.01 1 87.75 290 ILE A CA 1
ATOM 2282 C C . ILE A 1 290 ? 17.719 10.57 -0.073 1 87.75 290 ILE A C 1
ATOM 2284 O O . ILE A 1 290 ? 18.891 10.984 -0.085 1 87.75 290 ILE A O 1
ATOM 2288 N N . LEU A 1 291 ? 17.297 9.688 0.713 1 90.25 291 LEU A N 1
ATOM 2289 C CA . LEU A 1 291 ? 18.172 9.031 1.675 1 90.25 291 LEU A CA 1
ATOM 2290 C C . LEU A 1 291 ? 18.234 7.527 1.419 1 90.25 291 LEU A C 1
ATOM 2292 O O . LEU A 1 291 ? 17.438 6.992 0.652 1 90.25 291 LEU A O 1
ATOM 2296 N N . GLY A 1 292 ? 19.25 6.945 1.977 1 89.12 292 GLY A N 1
ATOM 2297 C CA . GLY A 1 292 ? 19.391 5.531 1.67 1 89.12 292 GLY A CA 1
ATOM 2298 C C . GLY A 1 292 ? 20.016 4.742 2.801 1 89.12 292 GLY A C 1
ATOM 2299 O O . GLY A 1 292 ? 20.719 5.305 3.65 1 89.12 292 GLY A O 1
ATOM 2300 N N . ALA A 1 293 ? 19.75 3.449 2.791 1 90.88 293 ALA A N 1
ATOM 2301 C CA . ALA A 1 293 ? 20.375 2.469 3.67 1 90.88 293 ALA A CA 1
ATOM 2302 C C . ALA A 1 293 ? 20.703 1.184 2.914 1 90.88 293 ALA A C 1
ATOM 2304 O O . ALA A 1 293 ? 19.891 0.684 2.143 1 90.88 293 ALA A O 1
ATOM 2305 N N . PHE A 1 294 ? 21.922 0.747 3.18 1 90.5 294 PHE A N 1
ATOM 2306 C CA . PHE A 1 294 ? 22.406 -0.411 2.432 1 90.5 294 PHE A CA 1
ATOM 2307 C C . PHE A 1 294 ? 23.094 -1.404 3.355 1 90.5 294 PHE A C 1
ATOM 2309 O O . PHE A 1 294 ? 23.906 -1.014 4.203 1 90.5 294 PHE A O 1
ATOM 2316 N N . VAL A 1 295 ? 22.766 -2.633 3.154 1 91.12 295 VAL A N 1
ATOM 2317 C CA . VAL A 1 295 ? 23.469 -3.699 3.859 1 91.12 295 VAL A CA 1
ATOM 2318 C C . VAL A 1 295 ? 24.453 -4.379 2.912 1 91.12 295 VAL A C 1
ATOM 2320 O O . VAL A 1 295 ? 24.062 -4.902 1.867 1 91.12 295 VAL A O 1
ATOM 2323 N N . ILE A 1 296 ? 25.672 -4.348 3.332 1 93.19 296 ILE A N 1
ATOM 2324 C CA . ILE A 1 296 ? 26.703 -5.016 2.527 1 93.19 296 ILE A CA 1
ATOM 2325 C C . ILE A 1 296 ? 27.281 -6.195 3.303 1 93.19 296 ILE A C 1
ATOM 2327 O O . ILE A 1 296 ? 27.281 -6.195 4.535 1 93.19 296 ILE A O 1
ATOM 2331 N N . ASN A 1 297 ? 27.609 -7.172 2.58 1 94.56 297 ASN A N 1
ATOM 2332 C CA . ASN A 1 297 ? 28.297 -8.344 3.125 1 94.56 297 ASN A CA 1
ATOM 2333 C C . ASN A 1 297 ? 29.75 -8.398 2.672 1 94.56 297 ASN A C 1
ATOM 2335 O O . ASN A 1 297 ? 30.047 -8.203 1.492 1 94.56 297 ASN A O 1
ATOM 2339 N N . ILE A 1 298 ? 30.609 -8.609 3.617 1 95.44 298 ILE A N 1
ATOM 2340 C CA . ILE A 1 298 ? 32.031 -8.664 3.334 1 95.44 298 ILE A CA 1
ATOM 2341 C C . ILE A 1 298 ? 32.656 -9.867 4.043 1 95.44 298 ILE A C 1
ATOM 2343 O O . ILE A 1 298 ? 32.031 -10.477 4.914 1 95.44 298 ILE A O 1
ATOM 2347 N N . LYS A 1 299 ? 33.844 -10.156 3.58 1 94.62 299 LYS A N 1
ATOM 2348 C CA . LYS A 1 299 ? 34.594 -11.203 4.27 1 94.62 299 LYS A CA 1
ATOM 2349 C C . LYS A 1 299 ? 35 -10.75 5.66 1 94.62 299 LYS A C 1
ATOM 2351 O O . LYS A 1 299 ? 35.281 -9.562 5.875 1 94.62 299 LYS A O 1
ATOM 2356 N N . GLU A 1 300 ? 35.156 -11.68 6.555 1 95.38 300 GLU A N 1
ATOM 2357 C CA . GLU A 1 300 ? 35.531 -11.391 7.934 1 95.38 300 GLU A CA 1
ATOM 2358 C C . GLU A 1 300 ? 36.875 -10.656 8.008 1 95.38 300 GLU A C 1
ATOM 2360 O O . GLU A 1 300 ? 37.031 -9.75 8.82 1 95.38 300 GLU A O 1
ATOM 2365 N N . ASP A 1 301 ? 37.75 -11.055 7.172 1 96 301 ASP A N 1
ATOM 2366 C CA . ASP A 1 301 ? 39.125 -10.492 7.184 1 96 301 ASP A CA 1
ATOM 2367 C C . ASP A 1 301 ? 39.094 -9.023 6.773 1 96 301 ASP A C 1
ATOM 2369 O O . ASP A 1 301 ? 40.062 -8.289 7.055 1 96 301 ASP A O 1
ATOM 2373 N N . ASP A 1 302 ? 38.031 -8.586 6.18 1 96.5 302 ASP A N 1
ATOM 2374 C CA . ASP A 1 302 ? 37.969 -7.23 5.648 1 96.5 302 ASP A CA 1
ATOM 2375 C C . ASP A 1 302 ? 37.219 -6.301 6.594 1 96.5 302 ASP A C 1
ATOM 2377 O O . ASP A 1 302 ? 37.125 -5.102 6.34 1 96.5 302 ASP A O 1
ATOM 2381 N N . LYS A 1 303 ? 36.688 -6.781 7.652 1 96.5 303 LYS A N 1
ATOM 2382 C CA . LYS A 1 303 ? 35.812 -6.035 8.555 1 96.5 303 LYS A CA 1
ATOM 2383 C C . LYS A 1 303 ? 36.5 -4.77 9.062 1 96.5 303 LYS A C 1
ATOM 2385 O O . LYS A 1 303 ? 35.938 -3.674 8.977 1 96.5 303 LYS A O 1
ATOM 2390 N N . LEU A 1 304 ? 37.688 -4.926 9.539 1 96.31 304 LEU A N 1
ATOM 2391 C CA . LEU A 1 304 ? 38.406 -3.799 10.141 1 96.31 304 LEU A CA 1
ATOM 2392 C C . LEU A 1 304 ? 38.688 -2.719 9.102 1 96.31 304 LEU A C 1
ATOM 2394 O O . LEU A 1 304 ? 38.594 -1.525 9.398 1 96.31 304 LEU A O 1
ATOM 2398 N N . LYS A 1 305 ? 39.031 -3.143 7.969 1 96.56 305 LYS A N 1
ATOM 2399 C CA . LYS A 1 305 ? 39.344 -2.201 6.895 1 96.56 305 LYS A CA 1
ATOM 2400 C C . LYS A 1 305 ? 38.094 -1.366 6.543 1 96.56 305 LYS A C 1
ATOM 2402 O O . LYS A 1 305 ? 38.188 -0.144 6.406 1 96.56 305 LYS A O 1
ATOM 2407 N N . ILE A 1 306 ? 37.031 -1.988 6.465 1 96.44 306 ILE A N 1
ATOM 2408 C CA . ILE A 1 306 ? 35.781 -1.324 6.09 1 96.44 306 ILE A CA 1
ATOM 2409 C C . ILE A 1 306 ? 35.312 -0.419 7.227 1 96.44 306 ILE A C 1
ATOM 2411 O O . ILE A 1 306 ? 34.969 0.745 7 1 96.44 306 ILE A O 1
ATOM 2415 N N . THR A 1 307 ? 35.312 -0.906 8.43 1 96.81 307 THR A N 1
ATOM 2416 C CA . THR A 1 307 ? 34.812 -0.135 9.562 1 96.81 307 THR A CA 1
ATOM 2417 C C . THR A 1 307 ? 35.719 1.069 9.836 1 96.81 307 THR A C 1
ATOM 2419 O O . THR A 1 307 ? 35.219 2.145 10.188 1 96.81 307 THR A O 1
ATOM 2422 N N . ASN A 1 308 ? 37 0.907 9.68 1 97 308 ASN A N 1
ATOM 2423 C CA . ASN A 1 308 ? 37.906 2.027 9.852 1 97 308 ASN A CA 1
ATOM 2424 C C . ASN A 1 308 ? 37.656 3.123 8.82 1 97 308 ASN A C 1
ATOM 2426 O O . ASN A 1 308 ? 37.656 4.309 9.156 1 97 308 ASN A O 1
ATOM 2430 N N . TYR A 1 309 ? 37.469 2.691 7.656 1 95.81 309 TYR A N 1
ATOM 2431 C CA . TYR A 1 309 ? 37.156 3.656 6.602 1 95.81 309 TYR A CA 1
ATOM 2432 C C . TYR A 1 309 ? 35.906 4.43 6.91 1 95.81 309 TYR A C 1
ATOM 2434 O O . TYR A 1 309 ? 35.875 5.656 6.797 1 95.81 309 TYR A O 1
ATOM 2442 N N . LEU A 1 310 ? 34.812 3.723 7.262 1 95.56 310 LEU A N 1
ATOM 2443 C CA . LEU A 1 310 ? 33.531 4.344 7.551 1 95.56 310 LEU A CA 1
ATOM 2444 C C . LEU A 1 310 ? 33.625 5.32 8.719 1 95.56 310 LEU A C 1
ATOM 2446 O O . LEU A 1 310 ? 33.031 6.402 8.688 1 95.56 310 LEU A O 1
ATOM 2450 N N . ASN A 1 311 ? 34.406 4.957 9.68 1 96.19 311 ASN A N 1
ATOM 2451 C CA . ASN A 1 311 ? 34.625 5.836 10.82 1 96.19 311 ASN A CA 1
ATOM 2452 C C . ASN A 1 311 ? 35.406 7.09 10.43 1 96.19 311 ASN A C 1
ATOM 2454 O O . ASN A 1 311 ? 35.062 8.195 10.859 1 96.19 311 ASN A O 1
ATOM 2458 N N . GLU A 1 312 ? 36.438 6.902 9.68 1 94.62 312 GLU A N 1
ATOM 2459 C CA . GLU A 1 312 ? 37.25 8.016 9.242 1 94.62 312 GLU A CA 1
ATOM 2460 C C . GLU A 1 312 ? 36.438 9.016 8.414 1 94.62 312 GLU A C 1
ATOM 2462 O O . GLU A 1 312 ? 36.656 10.227 8.508 1 94.62 312 GLU A O 1
ATOM 2467 N N . GLU A 1 313 ? 35.562 8.531 7.641 1 91.06 313 GLU A N 1
ATOM 2468 C CA . GLU A 1 313 ? 34.75 9.375 6.785 1 91.06 313 GLU A CA 1
ATOM 2469 C C . GLU A 1 313 ? 33.5 9.852 7.52 1 91.06 313 GLU A C 1
ATOM 2471 O O . GLU A 1 313 ? 32.656 10.523 6.93 1 91.06 313 GLU A O 1
ATOM 2476 N N . HIS A 1 314 ? 33.312 9.422 8.734 1 92 314 HIS A N 1
ATOM 2477 C CA . HIS A 1 314 ? 32.188 9.828 9.586 1 92 314 HIS A CA 1
ATOM 2478 C C . HIS A 1 314 ? 30.859 9.367 9.008 1 92 314 HIS A C 1
ATOM 2480 O O . HIS A 1 314 ? 29.891 10.133 8.977 1 92 314 HIS A O 1
ATOM 2486 N N . ILE A 1 315 ? 30.969 8.18 8.438 1 91.94 315 ILE A N 1
ATOM 2487 C CA . ILE A 1 315 ? 29.75 7.582 7.895 1 91.94 315 ILE A CA 1
ATOM 2488 C C . ILE A 1 315 ? 29.078 6.723 8.969 1 91.94 315 ILE A C 1
ATOM 2490 O O . ILE A 1 315 ? 29.75 5.926 9.633 1 91.94 315 ILE A O 1
ATOM 2494 N N . GLU A 1 316 ? 27.781 6.902 9.055 1 94.25 316 GLU A N 1
ATOM 2495 C CA . GLU A 1 316 ? 27.016 6.117 10.023 1 94.25 316 GLU A CA 1
ATOM 2496 C C . GLU A 1 316 ? 26.875 4.668 9.562 1 94.25 316 GLU A C 1
ATOM 2498 O O . GLU A 1 316 ? 26.516 4.41 8.414 1 94.25 316 GLU A O 1
ATOM 2503 N N . TRP A 1 317 ? 27.25 3.713 10.438 1 94.88 317 TRP A N 1
ATOM 2504 C CA . TRP A 1 317 ? 27.125 2.299 10.102 1 94.88 317 TRP A CA 1
ATOM 2505 C C . TRP A 1 317 ? 26.844 1.466 11.344 1 94.88 317 TRP A C 1
ATOM 2507 O O . TRP A 1 317 ? 27 1.942 12.469 1 94.88 317 TRP A O 1
ATOM 2517 N N . ARG A 1 318 ? 26.25 0.294 11.164 1 95 318 ARG A N 1
ATOM 2518 C CA . ARG A 1 318 ? 26.062 -0.681 12.234 1 95 318 ARG A CA 1
ATOM 2519 C C . ARG A 1 318 ? 26.172 -2.105 11.703 1 95 318 ARG A C 1
ATOM 2521 O O . ARG A 1 318 ? 25.891 -2.363 10.531 1 95 318 ARG A O 1
ATOM 2528 N N . GLU A 1 319 ? 26.656 -2.98 12.562 1 93.12 319 GLU A N 1
ATOM 2529 C CA . GLU A 1 319 ? 26.703 -4.395 12.203 1 93.12 319 GLU A CA 1
ATOM 2530 C C . GLU A 1 319 ? 25.359 -5.066 12.398 1 93.12 319 GLU A C 1
ATOM 2532 O O . GLU A 1 319 ? 24.672 -4.828 13.391 1 93.12 319 GLU A O 1
ATOM 2537 N N . VAL A 1 320 ? 24.969 -5.828 11.414 1 87.38 320 VAL A N 1
ATOM 2538 C CA . VAL A 1 320 ? 23.656 -6.469 11.492 1 87.38 320 VAL A CA 1
ATOM 2539 C C . VAL A 1 320 ? 23.812 -7.973 11.297 1 87.38 320 VAL A C 1
ATOM 2541 O O . VAL A 1 320 ? 24.719 -8.43 10.594 1 87.38 320 VAL A O 1
ATOM 2544 N N . MET B 1 1 ? -4.699 -23.516 -18.438 1 92.88 1 MET B N 1
ATOM 2545 C CA . MET B 1 1 ? -5.73 -23.562 -17.391 1 92.88 1 MET B CA 1
ATOM 2546 C C . MET B 1 1 ? -6.812 -22.531 -17.656 1 92.88 1 MET B C 1
ATOM 2548 O O . MET B 1 1 ? -7.996 -22.859 -17.75 1 92.88 1 MET B O 1
ATOM 2552 N N . ILE B 1 2 ? -6.473 -21.297 -17.875 1 96.69 2 ILE B N 1
ATOM 2553 C CA . ILE B 1 2 ? -7.375 -20.219 -18.266 1 96.69 2 ILE B CA 1
ATOM 2554 C C . ILE B 1 2 ? -6.867 -19.547 -19.531 1 96.69 2 ILE B C 1
ATOM 2556 O O . ILE B 1 2 ? -5.695 -19.172 -19.625 1 96.69 2 ILE B O 1
ATOM 2560 N N . GLU B 1 3 ? -7.715 -19.5 -20.547 1 97.31 3 GLU B N 1
ATOM 2561 C CA . GLU B 1 3 ? -7.375 -18.844 -21.797 1 97.31 3 GLU B CA 1
ATOM 2562 C C . GLU B 1 3 ? -8.406 -17.781 -22.172 1 97.31 3 GLU B C 1
ATOM 2564 O O . GLU B 1 3 ? -9.578 -18.094 -22.375 1 97.31 3 GLU B O 1
ATOM 2569 N N . ILE B 1 4 ? -7.941 -16.625 -22.281 1 96.62 4 ILE B N 1
ATOM 2570 C CA . ILE B 1 4 ? -8.805 -15.5 -22.656 1 96.62 4 ILE B CA 1
ATOM 2571 C C . ILE B 1 4 ? -8.336 -14.914 -23.984 1 96.62 4 ILE B C 1
ATOM 2573 O O . ILE B 1 4 ? -7.172 -14.523 -24.125 1 96.62 4 ILE B O 1
ATOM 2577 N N . LEU B 1 5 ? -9.242 -14.883 -24.938 1 96.25 5 LEU B N 1
ATOM 2578 C CA . LEU B 1 5 ? -8.914 -14.367 -26.25 1 96.25 5 LEU B CA 1
ATOM 2579 C C . LEU B 1 5 ? -9.891 -13.273 -26.672 1 96.25 5 LEU B C 1
ATOM 2581 O O . LEU B 1 5 ? -11.094 -13.523 -26.797 1 96.25 5 LEU B O 1
ATOM 2585 N N . ASN B 1 6 ? -9.359 -12.102 -26.875 1 96.06 6 ASN B N 1
ATOM 2586 C CA . ASN B 1 6 ? -10.086 -10.945 -27.391 1 96.06 6 ASN B CA 1
ATOM 2587 C C . ASN B 1 6 ? -11.383 -10.719 -26.609 1 96.06 6 ASN B C 1
ATOM 2589 O O . ASN B 1 6 ? -12.438 -10.492 -27.203 1 96.06 6 ASN B O 1
ATOM 2593 N N . LEU B 1 7 ? -11.297 -10.797 -25.359 1 95.94 7 LEU B N 1
ATOM 2594 C CA . LEU B 1 7 ? -12.484 -10.688 -24.531 1 95.94 7 LEU B CA 1
ATOM 2595 C C . LEU B 1 7 ? -12.953 -9.234 -24.438 1 95.94 7 LEU B C 1
ATOM 2597 O O . LEU B 1 7 ? -12.148 -8.328 -24.234 1 95.94 7 LEU B O 1
ATOM 2601 N N . GLN B 1 8 ? -14.227 -9.062 -24.672 1 95.94 8 GLN B N 1
ATOM 2602 C CA . GLN B 1 8 ? -14.844 -7.742 -24.594 1 95.94 8 GLN B CA 1
ATOM 2603 C C . GLN B 1 8 ? -16.078 -7.762 -23.688 1 95.94 8 GLN B C 1
ATOM 2605 O O . GLN B 1 8 ? -16.906 -8.664 -23.781 1 95.94 8 GLN B O 1
ATOM 2610 N N . LYS B 1 9 ? -16.094 -6.895 -22.719 1 94.69 9 LYS B N 1
ATOM 2611 C CA . LYS B 1 9 ? -17.234 -6.781 -21.812 1 94.69 9 LYS B CA 1
ATOM 2612 C C . LYS B 1 9 ? -17.75 -5.348 -21.75 1 94.69 9 LYS B C 1
ATOM 2614 O O . LYS B 1 9 ? -16.969 -4.398 -21.656 1 94.69 9 LYS B O 1
ATOM 2619 N N . PHE B 1 10 ? -19.078 -5.234 -21.828 1 91.75 10 PHE B N 1
ATOM 2620 C CA . PHE B 1 10 ? -19.766 -3.951 -21.781 1 91.75 10 PHE B CA 1
ATOM 2621 C C . PHE B 1 10 ? -20.75 -3.914 -20.625 1 91.75 10 PHE B C 1
ATOM 2623 O O . PHE B 1 10 ? -21.359 -4.934 -20.281 1 91.75 10 PHE B O 1
ATOM 2630 N N . TYR B 1 11 ? -20.797 -2.83 -19.938 1 88.69 11 TYR B N 1
ATOM 2631 C CA . TYR B 1 11 ? -21.938 -2.488 -19.094 1 88.69 11 TYR B CA 1
ATOM 2632 C C . TYR B 1 11 ? -22.734 -1.331 -19.688 1 88.69 11 TYR B C 1
ATOM 2634 O O . TYR B 1 11 ? -22.281 -0.185 -19.672 1 88.69 11 TYR B O 1
ATOM 2642 N N . GLY B 1 12 ? -23.859 -1.661 -20.203 1 88.56 12 GLY B N 1
ATOM 2643 C CA . GLY B 1 12 ? -24.516 -0.649 -21 1 88.56 12 GLY B CA 1
ATOM 2644 C C . GLY B 1 12 ? -23.703 -0.203 -22.203 1 88.56 12 GLY B C 1
ATOM 2645 O O . GLY B 1 12 ? -23.266 -1.028 -23 1 88.56 12 GLY B O 1
ATOM 2646 N N . ASP B 1 13 ? -23.406 1.072 -22.188 1 87.62 13 ASP B N 1
ATOM 2647 C CA . ASP B 1 13 ? -22.641 1.618 -23.312 1 87.62 13 ASP B CA 1
ATOM 2648 C C . ASP B 1 13 ? -21.172 1.749 -22.953 1 87.62 13 ASP B C 1
ATOM 2650 O O . ASP B 1 13 ? -20.344 2.113 -23.812 1 87.62 13 ASP B O 1
ATOM 2654 N N . THR B 1 14 ? -20.859 1.373 -21.781 1 87.75 14 THR B N 1
ATOM 2655 C CA . THR B 1 14 ? -19.484 1.55 -21.312 1 87.75 14 THR B CA 1
ATOM 2656 C C . THR B 1 14 ? -18.672 0.271 -21.516 1 87.75 14 THR B C 1
ATOM 2658 O O . THR B 1 14 ? -19.031 -0.784 -20.984 1 87.75 14 THR B O 1
ATOM 2661 N N . LYS B 1 15 ? -17.719 0.372 -22.453 1 90.5 15 LYS B N 1
ATOM 2662 C CA . LYS B 1 15 ? -16.812 -0.758 -22.672 1 90.5 15 LYS B CA 1
ATOM 2663 C C . LYS B 1 15 ? -15.805 -0.889 -21.531 1 90.5 15 LYS B C 1
ATOM 2665 O O . LYS B 1 15 ? -14.891 -0.077 -21.422 1 90.5 15 LYS B O 1
ATOM 2670 N N . VAL B 1 16 ? -15.844 -1.917 -20.672 1 90.88 16 VAL B N 1
ATOM 2671 C CA . VAL B 1 16 ? -15.016 -2.092 -19.469 1 90.88 16 VAL B CA 1
ATOM 2672 C C . VAL B 1 16 ? -13.789 -2.941 -19.812 1 90.88 16 VAL B C 1
ATOM 2674 O O . VAL B 1 16 ? -12.68 -2.637 -19.375 1 90.88 16 VAL B O 1
ATOM 2677 N N . LEU B 1 17 ? -14.023 -4.02 -20.547 1 94.25 17 LEU B N 1
ATOM 2678 C CA . LEU B 1 17 ? -12.93 -4.855 -21.031 1 94.25 17 LEU B CA 1
ATOM 2679 C C . LEU B 1 17 ? -12.812 -4.773 -22.547 1 94.25 17 LEU B C 1
ATOM 2681 O O . LEU B 1 17 ? -13.789 -4.996 -23.266 1 94.25 17 LEU B O 1
ATOM 2685 N N . ARG B 1 18 ? -11.578 -4.359 -22.938 1 94.5 18 ARG B N 1
ATOM 2686 C CA . ARG B 1 18 ? -11.336 -4.102 -24.344 1 94.5 18 ARG B CA 1
ATOM 2687 C C . ARG B 1 18 ? -10.305 -5.074 -24.906 1 94.5 18 ARG B C 1
ATOM 2689 O O . ARG B 1 18 ? -9.094 -4.863 -24.766 1 94.5 18 ARG B O 1
ATOM 2696 N N . ASP B 1 19 ? -10.711 -6.18 -25.422 1 92.62 19 ASP B N 1
ATOM 2697 C CA . ASP B 1 19 ? -9.852 -7.113 -26.141 1 92.62 19 ASP B CA 1
ATOM 2698 C C . ASP B 1 19 ? -8.797 -7.715 -25.234 1 92.62 19 ASP B C 1
ATOM 2700 O O . ASP B 1 19 ? -7.598 -7.609 -25.5 1 92.62 19 ASP B O 1
ATOM 2704 N N . ILE B 1 20 ? -9.195 -8.297 -24.219 1 95.25 20 ILE B N 1
ATOM 2705 C CA . ILE B 1 20 ? -8.312 -8.867 -23.219 1 95.25 20 ILE B CA 1
ATOM 2706 C C . ILE B 1 20 ? -7.773 -10.211 -23.703 1 95.25 20 ILE B C 1
ATOM 2708 O O . ILE B 1 20 ? -8.539 -11.078 -24.125 1 95.25 20 ILE B O 1
ATOM 2712 N N . ASN B 1 21 ? -6.488 -10.383 -23.75 1 95.5 21 ASN B N 1
ATOM 2713 C CA . ASN B 1 21 ? -5.801 -11.625 -24.078 1 95.5 21 ASN B CA 1
ATOM 2714 C C . ASN B 1 21 ? -4.848 -12.047 -22.953 1 95.5 21 ASN B C 1
ATOM 2716 O O . ASN B 1 21 ? -3.855 -11.367 -22.703 1 95.5 21 ASN B O 1
ATOM 2720 N N . VAL B 1 22 ? -5.148 -13.141 -22.375 1 94.81 22 VAL B N 1
ATOM 2721 C CA . VAL B 1 22 ? -4.316 -13.609 -21.266 1 94.81 22 VAL B CA 1
ATOM 2722 C C . VAL B 1 22 ? -4.355 -15.133 -21.188 1 94.81 22 VAL B C 1
ATOM 2724 O O . VAL B 1 22 ? -5.387 -15.742 -21.484 1 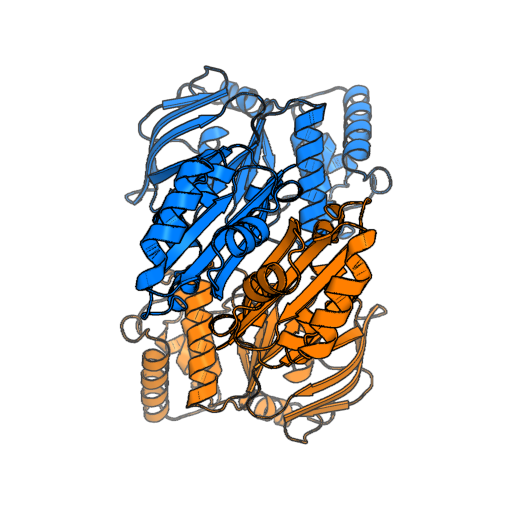94.81 22 VAL B O 1
ATOM 2727 N N . GLU B 1 23 ? -3.244 -15.695 -20.875 1 96.06 23 GLU B N 1
ATOM 2728 C CA . GLU B 1 23 ? -3.127 -17.141 -20.641 1 96.06 23 GLU B CA 1
ATOM 2729 C C . GLU B 1 23 ? -2.547 -17.438 -19.266 1 96.06 23 GLU B C 1
ATOM 2731 O O . GLU B 1 23 ? -1.479 -16.922 -18.906 1 96.06 23 GLU B O 1
ATOM 2736 N N . ILE B 1 24 ? -3.232 -18.203 -18.516 1 97.5 24 ILE B N 1
ATOM 2737 C CA . ILE B 1 24 ? -2.795 -18.609 -17.188 1 97.5 24 ILE B CA 1
ATOM 2738 C C . ILE B 1 24 ? -2.607 -20.125 -17.141 1 97.5 24 ILE B C 1
ATOM 2740 O O . ILE B 1 24 ? -3.539 -20.875 -17.438 1 97.5 24 ILE B O 1
ATOM 2744 N N . ASP B 1 25 ? -1.465 -20.531 -16.75 1 97.5 25 ASP B N 1
ATOM 2745 C CA . ASP B 1 25 ? -1.142 -21.969 -16.734 1 97.5 25 ASP B CA 1
ATOM 2746 C C . ASP B 1 25 ? -1.533 -22.594 -15.398 1 97.5 25 ASP B C 1
ATOM 2748 O O . ASP B 1 25 ? -1.695 -21.891 -14.398 1 97.5 25 ASP B O 1
ATOM 2752 N N . LYS B 1 26 ? -1.639 -23.875 -15.5 1 97 26 LYS B N 1
ATOM 2753 C CA . LYS B 1 26 ? -1.925 -24.625 -14.273 1 97 26 LYS B CA 1
ATOM 2754 C C . LYS B 1 26 ? -0.814 -24.438 -13.25 1 97 26 LYS B C 1
ATOM 2756 O O . LYS B 1 26 ? 0.37 -24.5 -13.586 1 97 26 LYS B O 1
ATOM 2761 N N . GLY B 1 27 ? -1.261 -24.094 -12.031 1 96.75 27 GLY B N 1
ATOM 2762 C CA . GLY B 1 27 ? -0.304 -23.969 -10.945 1 96.75 27 GLY B CA 1
ATOM 2763 C C . GLY B 1 27 ? 0.248 -22.562 -10.789 1 96.75 27 GLY B C 1
ATOM 2764 O O . GLY B 1 27 ? 0.956 -22.281 -9.82 1 96.75 27 GLY B O 1
ATOM 2765 N N . ASP B 1 28 ? -0.116 -21.672 -11.633 1 97.5 28 ASP B N 1
ATOM 2766 C CA . ASP B 1 28 ? 0.346 -20.281 -11.555 1 97.5 28 ASP B CA 1
ATOM 2767 C C . ASP B 1 28 ? -0.298 -19.562 -10.375 1 97.5 28 ASP B C 1
ATOM 2769 O O . ASP B 1 28 ? -1.432 -19.859 -10 1 97.5 28 ASP B O 1
ATOM 2773 N N . ILE B 1 29 ? 0.473 -18.734 -9.797 1 97.94 29 ILE B N 1
ATOM 2774 C CA . ILE B 1 29 ? -0.118 -17.609 -9.094 1 97.94 29 ILE B CA 1
ATOM 2775 C C . ILE B 1 29 ? -0.027 -16.359 -9.961 1 97.94 29 ILE B C 1
ATOM 2777 O O . ILE B 1 29 ? 1.017 -15.703 -10.008 1 97.94 29 ILE B O 1
ATOM 2781 N N . TYR B 1 30 ? -1.092 -16.047 -10.609 1 97.94 30 TYR B N 1
ATOM 2782 C CA . TYR B 1 30 ? -1.118 -15.008 -11.633 1 97.94 30 TYR B CA 1
ATOM 2783 C C . TYR B 1 30 ? -1.68 -13.703 -11.078 1 97.94 30 TYR B C 1
ATOM 2785 O O . TYR B 1 30 ? -2.797 -13.672 -10.562 1 97.94 30 TYR B O 1
ATOM 2793 N N . GLY B 1 31 ? -0.871 -12.648 -11.227 1 97.19 31 GLY B N 1
ATOM 2794 C CA . GLY B 1 31 ? -1.303 -11.359 -10.727 1 97.19 31 GLY B CA 1
ATOM 2795 C C . GLY B 1 31 ? -1.906 -10.469 -11.797 1 97.19 31 GLY B C 1
ATOM 2796 O O . GLY B 1 31 ? -1.365 -10.367 -12.898 1 97.19 31 GLY B O 1
ATOM 2797 N N . LEU B 1 32 ? -3.039 -9.938 -11.492 1 95.56 32 LEU B N 1
ATOM 2798 C CA . LEU B 1 32 ? -3.654 -8.906 -12.312 1 95.56 32 LEU B CA 1
ATOM 2799 C C . LEU B 1 32 ? -3.611 -7.555 -11.609 1 95.56 32 LEU B C 1
ATOM 2801 O O . LEU B 1 32 ? -4.391 -7.305 -10.688 1 95.56 32 LEU B O 1
ATOM 2805 N N . LEU B 1 33 ? -2.758 -6.715 -12.109 1 93.69 33 LEU B N 1
ATOM 2806 C CA . LEU B 1 33 ? -2.521 -5.406 -11.508 1 93.69 33 LEU B CA 1
ATOM 2807 C C . LEU B 1 33 ? -3.209 -4.305 -12.305 1 93.69 33 LEU B C 1
ATOM 2809 O O . LEU B 1 33 ? -3.312 -4.395 -13.531 1 93.69 33 LEU B O 1
ATOM 2813 N N . GLY B 1 34 ? -3.645 -3.279 -11.609 1 88.38 34 GLY B N 1
ATOM 2814 C CA . GLY B 1 34 ? -4.277 -2.135 -12.25 1 88.38 34 GLY B CA 1
ATOM 2815 C C . GLY B 1 34 ? -4.906 -1.174 -11.266 1 88.38 34 GLY B C 1
ATOM 2816 O O . GLY B 1 34 ? -5.043 -1.491 -10.078 1 88.38 34 GLY B O 1
ATOM 2817 N N . VAL B 1 35 ? -5.234 -0.074 -11.836 1 83.56 35 VAL B N 1
ATOM 2818 C CA . VAL B 1 35 ? -5.863 0.944 -11 1 83.56 35 VAL B CA 1
ATOM 2819 C C . VAL B 1 35 ? -7.32 0.567 -10.734 1 83.56 35 VAL B C 1
ATOM 2821 O O . VAL B 1 35 ? -7.859 -0.339 -11.375 1 83.56 35 VAL B O 1
ATOM 2824 N N . SER B 1 36 ? -7.863 1.243 -9.781 1 77.06 36 SER B N 1
ATOM 2825 C CA . SER B 1 36 ? -9.281 1.03 -9.516 1 77.06 36 SER B CA 1
ATOM 2826 C C . SER B 1 36 ? -10.133 1.364 -10.734 1 77.06 36 SER B C 1
ATOM 2828 O O . SER B 1 36 ? -9.891 2.369 -11.406 1 77.06 36 SER B O 1
ATOM 2830 N N . GLY B 1 37 ? -11.008 0.522 -11.023 1 78.06 37 GLY B N 1
ATOM 2831 C CA . GLY B 1 37 ? -11.891 0.742 -12.164 1 78.06 37 GLY B CA 1
ATOM 2832 C C . GLY B 1 37 ? -11.305 0.253 -13.477 1 78.06 37 GLY B C 1
ATOM 2833 O O . GLY B 1 37 ? -11.914 0.417 -14.531 1 78.06 37 GLY B O 1
ATOM 2834 N N . ALA B 1 38 ? -10.203 -0.364 -13.391 1 82.25 38 ALA B N 1
ATOM 2835 C CA . ALA B 1 38 ? -9.531 -0.8 -14.609 1 82.25 38 ALA B CA 1
ATOM 2836 C C . ALA B 1 38 ? -10.227 -2.021 -15.211 1 82.25 38 ALA B C 1
ATOM 2838 O O . ALA B 1 38 ? -9.961 -2.398 -16.359 1 82.25 38 ALA B O 1
ATOM 2839 N N . GLY B 1 39 ? -11.117 -2.666 -14.453 1 88.12 39 GLY B N 1
ATOM 2840 C CA . GLY B 1 39 ? -11.836 -3.828 -14.945 1 88.12 39 GLY B CA 1
ATOM 2841 C C . GLY B 1 39 ? -11.352 -5.133 -14.344 1 88.12 39 GLY B C 1
ATOM 2842 O O . GLY B 1 39 ? -11.742 -6.215 -14.789 1 88.12 39 GLY B O 1
ATOM 2843 N N . LYS B 1 40 ? -10.492 -5.043 -13.367 1 90.25 40 LYS B N 1
ATOM 2844 C CA . LYS B 1 40 ? -9.883 -6.23 -12.773 1 90.25 40 LYS B CA 1
ATOM 2845 C C . LYS B 1 40 ? -10.945 -7.148 -12.172 1 90.25 40 LYS B C 1
ATOM 2847 O O . LYS B 1 40 ? -10.969 -8.344 -12.469 1 90.25 40 LYS B O 1
ATOM 2852 N N . SER B 1 41 ? -11.844 -6.602 -11.383 1 89.62 41 SER B N 1
ATOM 2853 C CA . SER B 1 41 ? -12.875 -7.398 -10.727 1 89.62 41 SER B CA 1
ATOM 2854 C C . SER B 1 41 ? -13.859 -7.961 -11.75 1 89.62 41 SER B C 1
ATOM 2856 O O . SER B 1 41 ? -14.328 -9.094 -11.609 1 89.62 41 SER B O 1
ATOM 2858 N N . THR B 1 42 ? -14.18 -7.176 -12.742 1 92.19 42 THR B N 1
ATOM 2859 C CA . THR B 1 42 ? -15.047 -7.641 -13.812 1 92.19 42 THR B CA 1
ATOM 2860 C C . THR B 1 42 ? -14.445 -8.852 -14.523 1 92.19 42 THR B C 1
ATOM 2862 O O . THR B 1 42 ? -15.141 -9.828 -14.797 1 92.19 42 THR B O 1
ATOM 2865 N N . LEU B 1 43 ? -13.156 -8.734 -14.781 1 94.25 43 LEU B N 1
ATOM 2866 C CA . LEU B 1 43 ? -12.477 -9.844 -15.445 1 94.25 43 LEU B CA 1
ATOM 2867 C C . LEU B 1 43 ? -12.531 -11.109 -14.594 1 94.25 43 LEU B C 1
ATOM 2869 O O . LEU B 1 43 ? -12.797 -12.195 -15.109 1 94.25 43 LEU B O 1
ATOM 2873 N N . LEU B 1 44 ? -12.312 -11 -13.281 1 94.31 44 LEU B N 1
ATOM 2874 C CA . LEU B 1 44 ? -12.375 -12.141 -12.367 1 94.31 44 LEU B CA 1
ATOM 2875 C C . LEU B 1 44 ? -13.766 -12.766 -12.391 1 94.31 44 LEU B C 1
ATOM 2877 O O . LEU B 1 44 ? -13.898 -13.992 -12.398 1 94.31 44 LEU B O 1
ATOM 2881 N N . ARG B 1 45 ? -14.75 -11.938 -12.461 1 93.31 45 ARG B N 1
ATOM 2882 C CA . ARG B 1 45 ? -16.125 -12.414 -12.445 1 93.31 45 ARG B CA 1
ATOM 2883 C C . ARG B 1 45 ? -16.484 -13.086 -13.766 1 93.31 45 ARG B C 1
ATOM 2885 O O . ARG B 1 45 ? -17.344 -13.977 -13.797 1 93.31 45 ARG B O 1
ATOM 2892 N N . CYS B 1 46 ? -15.898 -12.648 -14.789 1 95.44 46 CYS B N 1
ATOM 2893 C CA . CYS B 1 46 ? -16.078 -13.359 -16.047 1 95.44 46 CYS B CA 1
ATOM 2894 C C . CYS B 1 46 ? -15.453 -14.75 -15.992 1 95.44 46 CYS B C 1
ATOM 2896 O O . CYS B 1 46 ? -16.031 -15.711 -16.5 1 95.44 46 CYS B O 1
ATOM 2898 N N . ILE B 1 47 ? -14.312 -14.82 -15.336 1 95.75 47 ILE B N 1
ATOM 2899 C CA . ILE B 1 47 ? -13.594 -16.078 -15.25 1 95.75 47 ILE B CA 1
ATOM 2900 C C . ILE B 1 47 ? -14.43 -17.109 -14.477 1 95.75 47 ILE B C 1
ATOM 2902 O O . ILE B 1 47 ? -14.484 -18.281 -14.844 1 95.75 47 ILE B O 1
ATOM 2906 N N . ASN B 1 48 ? -15.078 -16.625 -13.445 1 94.69 48 ASN B N 1
ATOM 2907 C CA . ASN B 1 48 ? -15.867 -17.562 -12.648 1 94.69 48 ASN B CA 1
ATOM 2908 C C . ASN B 1 48 ? -17.297 -17.688 -13.172 1 94.69 48 ASN B C 1
ATOM 2910 O O . ASN B 1 48 ? -18.109 -18.406 -12.594 1 94.69 48 ASN B O 1
ATOM 2914 N N . GLY B 1 49 ? -17.672 -16.922 -14.141 1 93.75 49 GLY B N 1
ATOM 2915 C CA . GLY B 1 49 ? -18.969 -17.031 -14.797 1 93.75 49 GLY B CA 1
ATOM 2916 C C . GLY B 1 49 ? -20.062 -16.219 -14.109 1 93.75 49 GLY B C 1
ATOM 2917 O O . GLY B 1 49 ? -21.25 -16.391 -14.398 1 93.75 49 GLY B O 1
ATOM 2918 N N . LEU B 1 50 ? -19.703 -15.43 -13.156 1 91.38 50 LEU B N 1
ATOM 2919 C CA . LEU B 1 50 ? -20.672 -14.555 -12.5 1 91.38 50 LEU B CA 1
ATOM 2920 C C . LEU B 1 50 ? -21.078 -13.406 -13.422 1 91.38 50 LEU B C 1
ATOM 2922 O O . LEU B 1 50 ? -22.141 -12.82 -13.258 1 91.38 50 LEU B O 1
ATOM 2926 N N . GLU B 1 51 ? -20.172 -13.055 -14.312 1 92.06 51 GLU B N 1
ATOM 2927 C CA . GLU B 1 51 ? -20.438 -12.031 -15.32 1 92.06 51 GLU B CA 1
ATOM 2928 C C . GLU B 1 51 ? -20.266 -12.586 -16.734 1 92.06 51 GLU B C 1
ATOM 2930 O O . GLU B 1 51 ? -19.344 -13.375 -16.984 1 92.06 51 GLU B O 1
ATOM 2935 N N . SER B 1 52 ? -21.172 -12.148 -17.609 1 93.31 52 SER B N 1
ATOM 2936 C CA . SER B 1 52 ? -21.047 -12.539 -19 1 93.31 52 SER B CA 1
ATOM 2937 C C . SER B 1 52 ? -20.203 -11.539 -19.781 1 93.31 52 SER B C 1
ATOM 2939 O O . SER B 1 52 ? -19.703 -10.562 -19.219 1 93.31 52 SER B O 1
ATOM 2941 N N . TYR B 1 53 ? -19.938 -11.844 -20.953 1 95 53 TYR B N 1
ATOM 2942 C CA . TYR B 1 53 ? -19.188 -10.969 -21.859 1 95 53 TYR B CA 1
ATOM 2943 C C . TYR B 1 53 ? -19.766 -11 -23.266 1 95 53 TYR B C 1
ATOM 2945 O O . TYR B 1 53 ? -20.438 -11.969 -23.641 1 95 53 TYR B O 1
ATOM 2953 N N . GLU B 1 54 ? -19.516 -9.977 -23.984 1 94.31 54 GLU B N 1
ATOM 2954 C CA . GLU B 1 54 ? -20.188 -9.789 -25.281 1 94.31 54 GLU B CA 1
ATOM 2955 C C . GLU B 1 54 ? -19.375 -10.406 -26.406 1 94.31 54 GLU B C 1
ATOM 2957 O O . GLU B 1 54 ? -19.953 -10.875 -27.406 1 94.31 54 GLU B O 1
ATOM 2962 N N . ALA B 1 55 ? -18.078 -10.32 -26.359 1 95.19 55 ALA B N 1
ATOM 2963 C CA . ALA B 1 55 ? -17.266 -10.844 -27.453 1 95.19 55 ALA B CA 1
ATOM 2964 C C . ALA B 1 55 ? -15.992 -11.508 -26.922 1 95.19 55 ALA B C 1
ATOM 2966 O O . ALA B 1 55 ? -15.625 -11.305 -25.766 1 95.19 55 ALA B O 1
ATOM 2967 N N . GLY B 1 56 ? -15.422 -12.328 -27.781 1 96 56 GLY B N 1
ATOM 2968 C CA . GLY B 1 56 ? -14.195 -13.039 -27.438 1 96 56 GLY B CA 1
ATOM 2969 C C . GLY B 1 56 ? -14.445 -14.422 -26.859 1 96 56 GLY B C 1
ATOM 2970 O O . GLY B 1 56 ? -15.531 -14.984 -27.031 1 96 56 GLY B O 1
ATOM 2971 N N . SER B 1 57 ? -13.367 -14.969 -26.328 1 97 57 SER B N 1
ATOM 2972 C CA . SER B 1 57 ? -13.43 -16.328 -25.781 1 97 57 SER B CA 1
ATOM 2973 C C . SER B 1 57 ? -12.75 -16.406 -24.422 1 97 57 SER B C 1
ATOM 2975 O O . SER B 1 57 ? -11.734 -15.75 -24.188 1 97 57 SER B O 1
ATOM 2977 N N . LEU B 1 58 ? -13.383 -17.062 -23.578 1 97.5 58 LEU B N 1
ATOM 2978 C CA . LEU B 1 58 ? -12.852 -17.375 -22.25 1 97.5 58 LEU B CA 1
ATOM 2979 C C . LEU B 1 58 ? -13.016 -18.859 -21.922 1 97.5 58 LEU B C 1
ATOM 2981 O O . LEU B 1 58 ? -14.133 -19.328 -21.734 1 97.5 58 LEU B O 1
ATOM 2985 N N . LYS B 1 59 ? -11.906 -19.5 -21.891 1 97.19 59 LYS B N 1
ATOM 2986 C CA . LYS B 1 59 ? -11.922 -20.938 -21.609 1 97.19 59 LYS B CA 1
ATOM 2987 C C . LYS B 1 59 ? -11.234 -21.234 -20.281 1 97.19 59 LYS B C 1
ATOM 2989 O O . LYS B 1 59 ? -10.164 -20.703 -20 1 97.19 59 LYS B O 1
ATOM 2994 N N . VAL B 1 60 ? -11.867 -21.984 -19.531 1 96.44 60 VAL B N 1
ATOM 2995 C CA . VAL B 1 60 ? -11.312 -22.516 -18.297 1 96.44 60 VAL B CA 1
ATOM 2996 C C . VAL B 1 60 ? -11.297 -24.047 -18.359 1 96.44 60 VAL B C 1
ATOM 2998 O O . VAL B 1 60 ? -12.336 -24.672 -18.578 1 96.44 60 VAL B O 1
ATOM 3001 N N . ASN B 1 61 ? -10.141 -24.609 -18.234 1 94.06 61 ASN B N 1
ATOM 3002 C CA . ASN B 1 61 ? -10.008 -26.047 -18.422 1 94.06 61 ASN B CA 1
ATOM 3003 C C . ASN B 1 61 ? -10.641 -26.5 -19.734 1 94.06 61 ASN B C 1
ATOM 3005 O O . ASN B 1 61 ? -11.445 -27.422 -19.75 1 94.06 61 ASN B O 1
ATOM 3009 N N . ASP B 1 62 ? -10.477 -25.719 -20.734 1 92.69 62 ASP B N 1
ATOM 3010 C CA . ASP B 1 62 ? -10.867 -26.016 -22.109 1 92.69 62 ASP B CA 1
ATOM 3011 C C . ASP B 1 62 ? -12.383 -25.922 -22.281 1 92.69 62 ASP B C 1
ATOM 3013 O O . ASP B 1 62 ? -12.93 -26.391 -23.281 1 92.69 62 ASP B O 1
ATOM 3017 N N . VAL B 1 63 ? -13.062 -25.359 -21.312 1 94.25 63 VAL B N 1
ATOM 3018 C CA . VAL B 1 63 ? -14.5 -25.156 -21.406 1 94.25 63 VAL B CA 1
ATOM 3019 C C . VAL B 1 63 ? -14.805 -23.688 -21.609 1 94.25 63 VAL B C 1
ATOM 3021 O O . VAL B 1 63 ? -14.352 -22.828 -20.844 1 94.25 63 VAL B O 1
ATOM 3024 N N . GLU B 1 64 ? -15.562 -23.469 -22.641 1 96.12 64 GLU B N 1
ATOM 3025 C CA . GLU B 1 64 ? -15.992 -22.109 -22.906 1 96.12 64 GLU B CA 1
ATOM 3026 C C . GLU B 1 64 ? -17.062 -21.656 -21.922 1 96.12 64 GLU B C 1
ATOM 3028 O O . GLU B 1 64 ? -18.172 -22.203 -21.922 1 96.12 64 GLU B O 1
ATOM 3033 N N . VAL B 1 65 ? -16.844 -20.609 -21.203 1 95.44 65 VAL B N 1
ATOM 3034 C CA . VAL B 1 65 ? -17.703 -20.203 -20.078 1 95.44 65 VAL B CA 1
ATOM 3035 C C . VAL B 1 65 ? -19.047 -19.719 -20.609 1 95.44 65 VAL B C 1
ATOM 3037 O O . VAL B 1 65 ? -20.094 -20.047 -20.047 1 95.44 65 VAL B O 1
ATOM 3040 N N . LYS B 1 66 ? -19.031 -19.031 -21.719 1 93 66 LYS B N 1
ATOM 3041 C CA . LYS B 1 66 ? -20.25 -18.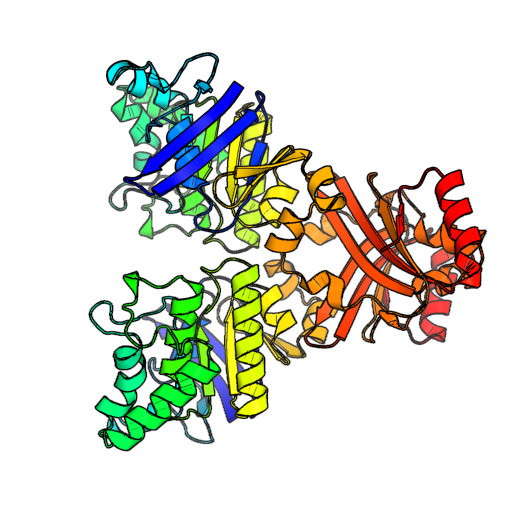422 -22.25 1 93 66 LYS B CA 1
ATOM 3042 C C . LYS B 1 66 ? -21.219 -19.5 -22.734 1 93 66 LYS B C 1
ATOM 3044 O O . LYS B 1 66 ? -22.406 -19.219 -22.906 1 93 66 LYS B O 1
ATOM 3049 N N . ASN B 1 67 ? -20.734 -20.641 -23.031 1 92.75 67 ASN B N 1
ATOM 3050 C CA . ASN B 1 67 ? -21.562 -21.703 -23.609 1 92.75 67 ASN B CA 1
ATOM 3051 C C . ASN B 1 67 ? -22.266 -22.516 -22.531 1 92.75 67 ASN B C 1
ATOM 3053 O O . ASN B 1 67 ? -23.094 -23.375 -22.844 1 92.75 67 ASN B O 1
ATOM 3057 N N . LEU B 1 68 ? -21.984 -22.234 -21.344 1 94.19 68 LEU B N 1
ATOM 3058 C CA . LEU B 1 68 ? -22.547 -23.016 -20.25 1 94.19 68 LEU B CA 1
ATOM 3059 C C . LEU B 1 68 ? -23.953 -22.547 -19.906 1 94.19 68 LEU B C 1
ATOM 3061 O O . LEU B 1 68 ? -24.219 -21.344 -19.844 1 94.19 68 LEU B O 1
ATOM 3065 N N . ASN B 1 69 ? -24.844 -23.469 -19.75 1 93.5 69 ASN B N 1
ATOM 3066 C CA . ASN B 1 69 ? -26.156 -23.125 -19.219 1 93.5 69 ASN B CA 1
ATOM 3067 C C . ASN B 1 69 ? -26.141 -22.984 -17.703 1 93.5 69 ASN B C 1
ATOM 3069 O O . ASN B 1 69 ? -25.094 -23.141 -17.078 1 93.5 69 ASN B O 1
ATOM 3073 N N . GLU B 1 70 ? -27.203 -22.719 -17.125 1 92.88 70 GLU B N 1
ATOM 3074 C CA . GLU B 1 70 ? -27.266 -22.391 -15.711 1 92.88 70 GLU B CA 1
ATOM 3075 C C . GLU B 1 70 ? -26.812 -23.562 -14.844 1 92.88 70 GLU B C 1
ATOM 3077 O O . GLU B 1 70 ? -26.062 -23.375 -13.875 1 92.88 70 GLU B O 1
ATOM 3082 N N . LYS B 1 71 ? -27.281 -24.703 -15.234 1 93.75 71 LYS B N 1
ATOM 3083 C CA . LYS B 1 71 ? -26.906 -25.891 -14.469 1 93.75 71 LYS B CA 1
ATOM 3084 C C . LYS B 1 71 ? -25.422 -26.188 -14.594 1 93.75 71 LYS B C 1
ATOM 3086 O O . LYS B 1 71 ? -24.75 -26.469 -13.602 1 93.75 71 LYS B O 1
ATOM 3091 N N . GLU B 1 72 ? -24.953 -26.062 -15.75 1 94.31 72 GLU B N 1
ATOM 3092 C CA . GLU B 1 72 ? -23.531 -26.297 -16.016 1 94.31 72 GLU B CA 1
ATOM 3093 C C . GLU B 1 72 ? -22.672 -25.25 -15.328 1 94.31 72 GLU B C 1
ATOM 3095 O O . GLU B 1 72 ? -21.562 -25.547 -14.859 1 94.31 72 GLU B O 1
ATOM 3100 N N . LEU B 1 73 ? -23.172 -24.031 -15.305 1 94.44 73 LEU B N 1
ATOM 3101 C CA . LEU B 1 73 ? -22.453 -22.938 -14.672 1 94.44 73 LEU B CA 1
ATOM 3102 C C . LEU B 1 73 ? -22.297 -23.188 -13.172 1 94.44 73 LEU B C 1
ATOM 3104 O O . LEU B 1 73 ? -21.25 -22.859 -12.594 1 94.44 73 LEU B O 1
ATOM 3108 N N . ARG B 1 74 ? -23.281 -23.75 -12.625 1 91.69 74 ARG B N 1
ATOM 3109 C CA . ARG B 1 74 ? -23.203 -24.078 -11.203 1 91.69 74 ARG B CA 1
ATOM 3110 C C . ARG B 1 74 ? -22.141 -25.125 -10.938 1 91.69 74 ARG B C 1
ATOM 3112 O O . ARG B 1 74 ? -21.344 -24.969 -10 1 91.69 74 ARG B O 1
ATOM 3119 N N . ALA B 1 75 ? -22.172 -26.062 -11.773 1 92.94 75 ALA B N 1
ATOM 3120 C CA . ALA B 1 75 ? -21.156 -27.109 -11.641 1 92.94 75 ALA B CA 1
ATOM 3121 C C . ALA B 1 75 ? -19.766 -26.562 -11.93 1 92.94 75 ALA B C 1
ATOM 3123 O O . ALA B 1 75 ? -18.797 -26.953 -11.273 1 92.94 75 ALA B O 1
ATOM 3124 N N . PHE B 1 76 ? -19.734 -25.719 -12.891 1 94 76 PHE B N 1
ATOM 3125 C CA . PHE B 1 76 ? -18.484 -25.062 -13.273 1 94 76 PHE B CA 1
ATOM 3126 C C . PHE B 1 76 ? -17.906 -24.266 -12.109 1 94 76 PHE B C 1
ATOM 3128 O O . PHE B 1 76 ? -16.719 -24.359 -11.82 1 94 76 PHE B O 1
ATOM 3135 N N . ARG B 1 77 ? -18.703 -23.594 -11.367 1 94.38 77 ARG B N 1
ATOM 3136 C CA . ARG B 1 77 ? -18.297 -22.734 -10.266 1 94.38 77 ARG B CA 1
ATOM 3137 C C . ARG B 1 77 ? -17.812 -23.547 -9.07 1 94.38 77 ARG B C 1
ATOM 3139 O O . ARG B 1 77 ? -17.109 -23.031 -8.203 1 94.38 77 ARG B O 1
ATOM 3146 N N . LYS B 1 78 ? -18.188 -24.766 -9.055 1 93.75 78 LYS B N 1
ATOM 3147 C CA . LYS B 1 78 ? -17.719 -25.656 -8.008 1 93.75 78 LYS B CA 1
ATOM 3148 C C . LYS B 1 78 ? -16.203 -25.812 -8.055 1 93.75 78 LYS B C 1
ATOM 3150 O O . LYS B 1 78 ? -15.555 -25.984 -7.016 1 93.75 78 LYS B O 1
ATOM 3155 N N . ASN B 1 79 ? -15.711 -25.672 -9.219 1 94.69 79 ASN B N 1
ATOM 3156 C CA . ASN B 1 79 ? -14.289 -25.906 -9.438 1 94.69 79 ASN B CA 1
ATOM 3157 C C . ASN B 1 79 ? -13.484 -24.609 -9.273 1 94.69 79 ASN B C 1
ATOM 3159 O O . ASN B 1 79 ? -12.258 -24.609 -9.445 1 94.69 79 ASN B O 1
ATOM 3163 N N . ILE B 1 80 ? -14.195 -23.562 -8.961 1 96.38 80 ILE B N 1
ATOM 3164 C CA . ILE B 1 80 ? -13.531 -22.266 -8.82 1 96.38 80 ILE B CA 1
ATOM 3165 C C . ILE B 1 80 ? -13.875 -21.656 -7.465 1 96.38 80 ILE B C 1
ATOM 3167 O O . ILE B 1 80 ? -15.039 -21.391 -7.172 1 96.38 80 ILE B O 1
ATOM 3171 N N . GLY B 1 81 ? -12.844 -21.531 -6.633 1 95.69 81 GLY B N 1
ATOM 3172 C CA . GLY B 1 81 ? -13.023 -20.781 -5.395 1 95.69 81 GLY B CA 1
ATOM 3173 C C . GLY B 1 81 ? -12.836 -19.281 -5.559 1 95.69 81 GLY B C 1
ATOM 3174 O O . GLY B 1 81 ? -12.062 -18.844 -6.418 1 95.69 81 GLY B O 1
ATOM 3175 N N . MET B 1 82 ? -13.539 -18.562 -4.691 1 94.25 82 MET B N 1
ATOM 3176 C CA . MET B 1 82 ? -13.414 -17.109 -4.797 1 94.25 82 MET B CA 1
ATOM 3177 C C . MET B 1 82 ? -13.305 -16.469 -3.416 1 94.25 82 MET B C 1
ATOM 3179 O O . MET B 1 82 ? -14 -16.875 -2.484 1 94.25 82 MET B O 1
ATOM 3183 N N . ILE B 1 83 ? -12.328 -15.625 -3.365 1 93.44 83 ILE B N 1
ATOM 3184 C CA . ILE B 1 83 ? -12.18 -14.75 -2.207 1 93.44 83 ILE B CA 1
ATOM 3185 C C . ILE B 1 83 ? -12.539 -13.32 -2.596 1 93.44 83 ILE B C 1
ATOM 3187 O O . ILE B 1 83 ? -11.922 -12.742 -3.494 1 93.44 83 ILE B O 1
ATOM 3191 N N . PHE B 1 84 ? -13.461 -12.758 -1.861 1 86.81 84 PHE B N 1
ATOM 3192 C CA . PHE B 1 84 ? -13.961 -11.43 -2.184 1 86.81 84 PHE B CA 1
ATOM 3193 C C . PHE B 1 84 ? -13.195 -10.359 -1.419 1 86.81 84 PHE B C 1
ATOM 3195 O O . PHE B 1 84 ? -12.5 -10.664 -0.448 1 86.81 84 PHE B O 1
ATOM 3202 N N . GLN B 1 85 ? -13.359 -9.172 -1.944 1 81.31 85 GLN B N 1
ATOM 3203 C CA . GLN B 1 85 ? -12.719 -8.031 -1.289 1 81.31 85 GLN B CA 1
ATOM 3204 C C . GLN B 1 85 ? -13.195 -7.895 0.155 1 81.31 85 GLN B C 1
ATOM 3206 O O . GLN B 1 85 ? -12.383 -7.73 1.068 1 81.31 85 GLN B O 1
ATOM 3211 N N . GLN B 1 86 ? -14.484 -7.961 0.214 1 83.06 86 GLN B N 1
ATOM 3212 C CA . GLN B 1 86 ? -15.039 -8.109 1.557 1 83.06 86 GLN B CA 1
ATOM 3213 C C . GLN B 1 86 ? -15.094 -9.578 1.976 1 83.06 86 GLN B C 1
ATOM 3215 O O . GLN B 1 86 ? -15.289 -10.461 1.139 1 83.06 86 GLN B O 1
ATOM 3220 N N . PHE B 1 87 ? -14.891 -9.844 3.148 1 86.44 87 PHE B N 1
ATOM 3221 C CA . PHE B 1 87 ? -14.797 -11.219 3.617 1 86.44 87 PHE B CA 1
ATOM 3222 C C . PHE B 1 87 ? -16.047 -12 3.258 1 86.44 87 PHE B C 1
ATOM 3224 O O . PHE B 1 87 ? -15.992 -13.211 3.008 1 86.44 87 PHE B O 1
ATOM 3231 N N . SER B 1 88 ? -17.141 -11.32 3.221 1 88.25 88 SER B N 1
ATOM 3232 C CA . SER B 1 88 ? -18.438 -11.898 2.834 1 88.25 88 SER B CA 1
ATOM 3233 C C . SER B 1 88 ? -18.766 -13.117 3.688 1 88.25 88 SER B C 1
ATOM 3235 O O . SER B 1 88 ? -19.188 -14.148 3.164 1 88.25 88 SER B O 1
ATOM 3237 N N . LEU B 1 89 ? -18.5 -13.039 4.91 1 93.88 89 LEU B N 1
ATOM 3238 C CA . LEU B 1 89 ? -18.875 -14.109 5.828 1 93.88 89 LEU B CA 1
ATOM 3239 C C . LEU B 1 89 ? -20.281 -13.906 6.359 1 93.88 89 LEU B C 1
ATOM 3241 O O . LEU B 1 89 ? -20.75 -12.773 6.488 1 93.88 89 LEU B O 1
ATOM 3245 N N . LEU B 1 90 ? -20.969 -15.023 6.617 1 95.44 90 LEU B N 1
ATOM 3246 C CA . LEU B 1 90 ? -22.266 -14.961 7.277 1 95.44 90 LEU B CA 1
ATOM 3247 C C . LEU B 1 90 ? -22.094 -14.688 8.766 1 95.44 90 LEU B C 1
ATOM 3249 O O . LEU B 1 90 ? -21.672 -15.562 9.523 1 95.44 90 LEU B O 1
ATOM 3253 N N . GLU B 1 91 ? -22.562 -13.602 9.203 1 93.56 91 GLU B N 1
ATOM 3254 C CA . GLU B 1 91 ? -22.281 -13.086 10.539 1 93.56 91 GLU B CA 1
ATOM 3255 C C . GLU B 1 91 ? -22.969 -13.938 11.609 1 93.56 91 GLU B C 1
ATOM 3257 O O . GLU B 1 91 ? -22.484 -14.023 12.742 1 93.56 91 GLU B O 1
ATOM 3262 N N . ARG B 1 92 ? -24.047 -14.555 11.312 1 94.69 92 ARG B N 1
ATOM 3263 C CA . ARG B 1 92 ? -24.828 -15.32 12.281 1 94.69 92 ARG B CA 1
ATOM 3264 C C . ARG B 1 92 ? -24.328 -16.75 12.375 1 94.69 92 ARG B C 1
ATOM 3266 O O . ARG B 1 92 ? -24.781 -17.516 13.242 1 94.69 92 ARG B O 1
ATOM 3273 N N . LYS B 1 93 ? -23.469 -17.156 11.477 1 96.81 93 LYS B N 1
ATOM 3274 C CA . LYS B 1 93 ? -22.938 -18.516 11.453 1 96.81 93 LYS B CA 1
ATOM 3275 C C . LYS B 1 93 ? -21.531 -18.578 12.031 1 96.81 93 LYS B C 1
ATOM 3277 O O . LYS B 1 93 ? -20.797 -17.594 12 1 96.81 93 LYS B O 1
ATOM 3282 N N . THR B 1 94 ? -21.234 -19.734 12.531 1 97.75 94 THR B N 1
ATOM 3283 C CA . THR B 1 94 ? -19.891 -19.953 13.078 1 97.75 94 THR B CA 1
ATOM 3284 C C . THR B 1 94 ? -18.875 -20.125 11.961 1 97.75 94 THR B C 1
ATOM 3286 O O . THR B 1 94 ? -19.234 -20.25 10.789 1 97.75 94 THR B O 1
ATOM 3289 N N . VAL B 1 95 ? -17.641 -20.109 12.406 1 98.06 95 VAL B N 1
ATOM 3290 C CA . VAL B 1 95 ? -16.547 -20.391 11.477 1 98.06 95 VAL B CA 1
ATOM 3291 C C . VAL B 1 95 ? -16.781 -21.734 10.805 1 98.06 95 VAL B C 1
ATOM 3293 O O . VAL B 1 95 ? -16.688 -21.859 9.578 1 98.06 95 VAL B O 1
ATOM 3296 N N . TYR B 1 96 ? -17.125 -22.734 11.586 1 98.25 96 TYR B N 1
ATOM 3297 C CA . TYR B 1 96 ? -17.422 -24.062 11.055 1 98.25 96 TYR B CA 1
ATOM 3298 C C . TYR B 1 96 ? -18.531 -24 10.008 1 98.25 96 TYR B C 1
ATOM 3300 O O . TYR B 1 96 ? -18.375 -24.531 8.906 1 98.25 96 TYR B O 1
ATOM 3308 N N . GLU B 1 97 ? -19.562 -23.312 10.32 1 98 97 GLU B N 1
ATOM 3309 C CA . GLU B 1 97 ? -20.734 -23.266 9.453 1 98 97 GLU B CA 1
ATOM 3310 C C . GLU B 1 97 ? -20.422 -22.5 8.164 1 98 97 GLU B C 1
ATOM 3312 O O . GLU B 1 97 ? -20.938 -22.844 7.094 1 98 97 GLU B O 1
ATOM 3317 N N . ASN B 1 98 ? -19.703 -21.453 8.352 1 98.06 98 ASN B N 1
ATOM 3318 C CA . ASN B 1 98 ? -19.312 -20.688 7.168 1 98.06 98 ASN B CA 1
ATOM 3319 C C . ASN B 1 98 ? -18.516 -21.547 6.184 1 98.06 98 ASN B C 1
ATOM 3321 O O . ASN B 1 98 ? -18.781 -21.516 4.98 1 98.06 98 ASN B O 1
ATOM 3325 N N . VAL B 1 99 ? -17.625 -22.328 6.684 1 98 99 VAL B N 1
ATOM 3326 C CA . VAL B 1 99 ? -16.734 -23.141 5.848 1 98 99 VAL B CA 1
ATOM 3327 C C . VAL B 1 99 ? -17.5 -24.344 5.305 1 98 99 VAL B C 1
ATOM 3329 O O . VAL B 1 99 ? -17.25 -24.781 4.18 1 98 99 VAL B O 1
ATOM 3332 N N . ALA B 1 100 ? -18.453 -24.828 6.027 1 98.06 100 ALA B N 1
ATOM 3333 C CA . ALA B 1 100 ? -19.203 -26.031 5.652 1 98.06 100 ALA B CA 1
ATOM 3334 C C . ALA B 1 100 ? -20.266 -25.719 4.602 1 98.06 100 ALA B C 1
ATOM 3336 O O . ALA B 1 100 ? -20.734 -26.609 3.891 1 98.06 100 ALA B O 1
ATOM 3337 N N . LEU B 1 101 ? -20.562 -24.469 4.457 1 96.81 101 LEU B N 1
ATOM 3338 C CA . LEU B 1 101 ? -21.75 -24.016 3.736 1 96.81 101 LEU B CA 1
ATOM 3339 C C . LEU B 1 101 ? -21.719 -24.516 2.295 1 96.81 101 LEU B C 1
ATOM 3341 O O . LEU B 1 101 ? -22.719 -25.062 1.809 1 96.81 101 LEU B O 1
ATOM 3345 N N . PRO B 1 102 ? -20.641 -24.344 1.587 1 96.31 102 PRO B N 1
ATOM 3346 C CA . PRO B 1 102 ? -20.641 -24.797 0.191 1 96.31 102 PRO B CA 1
ATOM 3347 C C . PRO B 1 102 ? -20.906 -26.281 0.047 1 96.31 102 PRO B C 1
ATOM 3349 O O . PRO B 1 102 ? -21.656 -26.703 -0.834 1 96.31 102 PRO B O 1
ATOM 3352 N N . MET B 1 103 ? -20.328 -27.078 0.894 1 97.31 103 MET B N 1
ATOM 3353 C CA . MET B 1 103 ? -20.531 -28.516 0.829 1 97.31 103 MET B CA 1
ATOM 3354 C C . MET B 1 103 ? -21.969 -28.891 1.16 1 97.31 103 MET B C 1
ATOM 3356 O O . MET B 1 103 ? -22.547 -29.797 0.546 1 97.31 103 MET B O 1
ATOM 3360 N N . GLU B 1 104 ? -22.5 -28.141 2.125 1 97 104 GLU B N 1
ATOM 3361 C CA . GLU B 1 104 ? -23.906 -28.375 2.475 1 97 104 GLU B CA 1
ATOM 3362 C C . GLU B 1 104 ? -24.812 -28.094 1.287 1 97 104 GLU B C 1
ATOM 3364 O O . GLU B 1 104 ? -25.75 -28.859 1.03 1 97 104 GLU B O 1
ATOM 3369 N N . CYS B 1 105 ? -24.5 -27.094 0.615 1 94.69 105 CYS B N 1
ATOM 3370 C CA . CYS B 1 105 ? -25.312 -26.703 -0.535 1 94.69 105 CYS B CA 1
ATOM 3371 C C . CYS B 1 105 ? -25.234 -27.75 -1.641 1 94.69 105 CYS B C 1
ATOM 3373 O O . CYS B 1 105 ? -26.172 -27.906 -2.426 1 94.69 105 CYS B O 1
ATOM 3375 N N . TRP B 1 106 ? -24.172 -28.516 -1.689 1 95.38 106 TRP B N 1
ATOM 3376 C CA . TRP B 1 106 ? -24 -29.531 -2.73 1 95.38 106 TRP B CA 1
ATOM 3377 C C . TRP B 1 106 ? -24.406 -30.906 -2.223 1 95.38 106 TRP B C 1
ATOM 3379 O O . TRP B 1 106 ? -24.203 -31.906 -2.912 1 95.38 106 TRP B O 1
ATOM 3389 N N . GLY B 1 107 ? -24.766 -30.969 -0.948 1 95.75 107 GLY B N 1
ATOM 3390 C CA . GLY B 1 107 ? -25.391 -32.156 -0.419 1 95.75 107 GLY B CA 1
ATOM 3391 C C . GLY B 1 107 ? -24.391 -33.219 0.054 1 95.75 107 GLY B C 1
ATOM 3392 O O . GLY B 1 107 ? -24.672 -34.406 0.012 1 95.75 107 GLY B O 1
ATOM 3393 N N . TYR B 1 108 ? -23.359 -32.781 0.467 1 96.88 108 TYR B N 1
ATOM 3394 C CA . TYR B 1 108 ? -22.375 -33.719 1.006 1 96.88 108 TYR B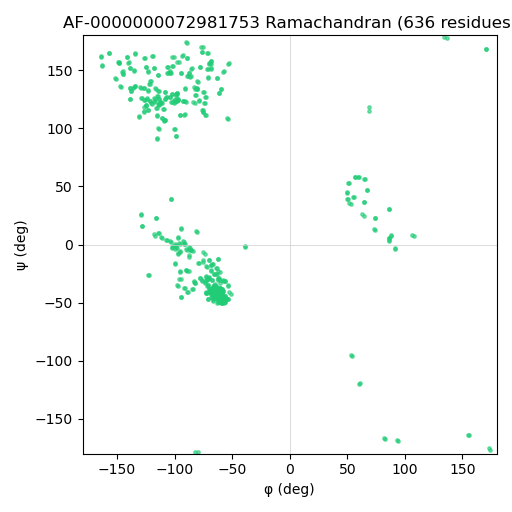 CA 1
ATOM 3395 C C . TYR B 1 108 ? -22.844 -34.312 2.326 1 96.88 108 TYR B C 1
ATOM 3397 O O . TYR B 1 108 ? -23.656 -33.688 3.029 1 96.88 108 TYR B O 1
ATOM 3405 N N . LYS B 1 109 ? -22.328 -35.469 2.646 1 97 109 LYS B N 1
ATOM 3406 C CA . LYS B 1 109 ? -22.641 -36.094 3.916 1 97 109 LYS B CA 1
ATOM 3407 C C . LYS B 1 109 ? -21.984 -35.375 5.082 1 97 109 LYS B C 1
ATOM 3409 O O . LYS B 1 109 ? -20.891 -34.812 4.941 1 97 109 LYS B O 1
ATOM 3414 N N . LYS B 1 110 ? -22.562 -35.438 6.141 1 96.56 110 LYS B N 1
ATOM 3415 C CA . LYS B 1 110 ? -22.125 -34.719 7.332 1 96.56 110 LYS B CA 1
ATOM 3416 C C . LYS B 1 110 ? -20.703 -35.156 7.73 1 96.56 110 LYS B C 1
ATOM 3418 O O . LYS B 1 110 ? -19.891 -34.312 8.117 1 96.56 110 LYS B O 1
ATOM 3423 N N . GLN B 1 111 ? -20.5 -36.344 7.656 1 97.31 111 GLN B N 1
ATOM 3424 C CA . GLN B 1 111 ? -19.188 -36.875 8.047 1 97.31 111 GLN B CA 1
ATOM 3425 C C . GLN B 1 111 ? -18.094 -36.344 7.148 1 97.31 111 GLN B C 1
ATOM 3427 O O . GLN B 1 111 ? -17 -36 7.629 1 97.31 111 GLN B O 1
ATOM 3432 N N . ASP B 1 112 ? -18.391 -36.281 5.875 1 97.38 112 ASP B N 1
ATOM 3433 C CA . ASP B 1 112 ? -17.422 -35.75 4.914 1 97.38 112 ASP B CA 1
ATOM 3434 C C . ASP B 1 112 ? -17.188 -34.25 5.133 1 97.38 112 ASP B C 1
ATOM 3436 O O . ASP B 1 112 ? -16.062 -33.781 5.023 1 97.38 112 ASP B O 1
ATOM 3440 N N . ILE B 1 113 ? -18.25 -33.562 5.414 1 97.88 113 ILE B N 1
ATOM 3441 C CA . ILE B 1 113 ? -18.172 -32.156 5.68 1 97.88 113 ILE B CA 1
ATOM 3442 C C . ILE B 1 113 ? -17.297 -31.891 6.906 1 97.88 113 ILE B C 1
ATOM 3444 O O . ILE B 1 113 ? -16.391 -31.062 6.867 1 97.88 113 ILE B O 1
ATOM 3448 N N . ASP B 1 114 ? -17.609 -32.625 7.938 1 97.81 114 ASP B N 1
ATOM 3449 C CA . ASP B 1 114 ? -16.875 -32.469 9.195 1 97.81 114 ASP B CA 1
ATOM 3450 C C . ASP B 1 114 ? -15.383 -32.688 9 1 97.81 114 ASP B C 1
ATOM 3452 O O . ASP B 1 114 ? -14.555 -31.922 9.477 1 97.81 114 ASP B O 1
ATOM 3456 N N . LYS B 1 115 ? -15.086 -33.688 8.32 1 97.62 115 LYS B N 1
ATOM 3457 C CA . LYS B 1 115 ? -13.688 -34.031 8.062 1 97.62 115 LYS B CA 1
ATOM 3458 C C . LYS B 1 115 ? -12.992 -32.938 7.27 1 97.62 115 LYS B C 1
ATOM 3460 O O . LYS B 1 115 ? -11.922 -32.438 7.652 1 97.62 115 LYS B O 1
ATOM 3465 N N . LYS B 1 116 ? -13.602 -32.5 6.176 1 97.62 116 LYS B N 1
ATOM 3466 C CA . LYS B 1 116 ? -13.031 -31.516 5.281 1 97.62 116 LYS B CA 1
ATOM 3467 C C . LYS B 1 116 ? -12.883 -30.172 5.988 1 97.62 116 LYS B C 1
ATOM 3469 O O . LYS B 1 116 ? -11.844 -29.5 5.863 1 97.62 116 LYS B O 1
ATOM 3474 N N . VAL B 1 117 ? -13.883 -29.781 6.699 1 97.69 117 VAL B N 1
ATOM 3475 C CA . VAL B 1 117 ? -13.883 -28.5 7.387 1 97.69 117 VAL B CA 1
ATOM 3476 C C . VAL B 1 117 ? -12.758 -28.453 8.414 1 97.69 117 VAL B C 1
ATOM 3478 O O . VAL B 1 117 ? -12 -27.484 8.484 1 97.69 117 VAL B O 1
ATOM 3481 N N . LYS B 1 118 ? -12.625 -29.5 9.172 1 97.5 118 LYS B N 1
ATOM 3482 C CA . LYS B 1 118 ? -11.586 -29.547 10.195 1 97.5 118 LYS B CA 1
ATOM 3483 C C . LYS B 1 118 ? -10.195 -29.531 9.57 1 97.5 118 LYS B C 1
ATOM 3485 O O . LYS B 1 118 ? -9.297 -28.859 10.07 1 97.5 118 LYS B O 1
ATOM 3490 N N . GLU B 1 119 ? -10.062 -30.219 8.508 1 97 119 GLU B N 1
ATOM 3491 C CA . GLU B 1 119 ? -8.797 -30.219 7.777 1 97 119 GLU B CA 1
ATOM 3492 C C . GLU B 1 119 ? -8.43 -28.828 7.277 1 97 119 GLU B C 1
ATOM 3494 O O . GLU B 1 119 ? -7.289 -28.391 7.43 1 97 119 GLU B O 1
ATOM 3499 N N . LEU B 1 120 ? -9.367 -28.172 6.688 1 97.25 120 LEU B N 1
ATOM 3500 C CA . LEU B 1 120 ? -9.141 -26.844 6.117 1 97.25 120 LEU B CA 1
ATOM 3501 C C . LEU B 1 120 ? -8.859 -25.828 7.215 1 97.25 120 LEU B C 1
ATOM 3503 O O . LEU B 1 120 ? -8.016 -24.938 7.047 1 97.25 120 LEU B O 1
ATOM 3507 N N . LEU B 1 121 ? -9.57 -25.953 8.312 1 97.19 121 LEU B N 1
ATOM 3508 C CA . LEU B 1 121 ? -9.352 -25.016 9.406 1 97.19 121 LEU B CA 1
ATOM 3509 C C . LEU B 1 121 ? -7.973 -25.219 10.023 1 97.19 121 LEU B C 1
ATOM 3511 O O . LEU B 1 121 ? -7.359 -24.25 10.492 1 97.19 121 LEU B O 1
ATOM 3515 N N . GLU B 1 122 ? -7.488 -26.391 9.992 1 96.06 122 GLU B N 1
ATOM 3516 C CA . GLU B 1 122 ? -6.117 -26.641 10.414 1 96.06 122 GLU B CA 1
ATOM 3517 C C . GLU B 1 122 ? -5.117 -26.031 9.438 1 96.06 122 GLU B C 1
ATOM 3519 O O . GLU B 1 122 ? -4.117 -25.438 9.852 1 96.06 122 GLU B O 1
ATOM 3524 N N . LEU B 1 123 ? -5.414 -26.188 8.227 1 94.56 123 LEU B N 1
ATOM 3525 C CA . LEU B 1 123 ? -4.551 -25.641 7.18 1 94.56 123 LEU B CA 1
ATOM 3526 C C . LEU B 1 123 ? -4.414 -24.125 7.32 1 94.56 123 LEU B C 1
ATOM 3528 O O . LEU B 1 123 ? -3.316 -23.594 7.164 1 94.56 123 LEU B O 1
ATOM 3532 N N . VAL B 1 124 ? -5.531 -23.422 7.637 1 95.06 124 VAL B N 1
ATOM 3533 C CA . VAL B 1 124 ? -5.5 -21.969 7.723 1 95.06 124 VAL B CA 1
ATOM 3534 C C . VAL B 1 124 ? -5.215 -21.547 9.164 1 95.06 124 VAL B C 1
ATOM 3536 O O . VAL B 1 124 ? -5.324 -20.359 9.5 1 95.06 124 VAL B O 1
ATOM 3539 N N . GLU B 1 125 ? -4.984 -22.484 10.055 1 93.81 125 GLU B N 1
ATOM 3540 C CA . GLU B 1 125 ? -4.562 -22.25 11.438 1 93.81 125 GLU B CA 1
ATOM 3541 C C . GLU B 1 125 ? -5.664 -21.562 12.242 1 93.81 125 GLU B C 1
ATOM 3543 O O . GLU B 1 125 ? -5.414 -20.562 12.922 1 93.81 125 GLU B O 1
ATOM 3548 N N . LEU B 1 126 ? -6.867 -22.109 12.086 1 94.44 126 LEU B N 1
ATOM 3549 C CA . LEU B 1 126 ? -8.008 -21.578 12.828 1 94.44 126 LEU B CA 1
ATOM 3550 C C . LEU B 1 126 ? -8.75 -22.703 13.547 1 94.44 126 LEU B C 1
ATOM 3552 O O . LEU B 1 126 ? -9.953 -22.578 13.82 1 94.44 126 LEU B O 1
ATOM 3556 N N . GLY B 1 127 ? -8.086 -23.781 13.859 1 92.94 127 GLY B N 1
ATOM 3557 C CA . GLY B 1 127 ? -8.711 -24.891 14.547 1 92.94 127 GLY B CA 1
ATOM 3558 C C . GLY B 1 127 ? -9.32 -24.516 15.883 1 92.94 127 GLY B C 1
ATOM 3559 O O . GLY B 1 127 ? -10.375 -25.031 16.266 1 92.94 127 GLY B O 1
ATOM 3560 N N . ASP B 1 128 ? -8.773 -23.562 16.531 1 93.19 128 ASP B N 1
ATOM 3561 C CA . ASP B 1 128 ? -9.195 -23.172 17.875 1 93.19 128 ASP B CA 1
ATOM 3562 C C . ASP B 1 128 ? -10.367 -22.188 17.812 1 93.19 128 ASP B C 1
ATOM 3564 O O . ASP B 1 128 ? -10.992 -21.906 18.828 1 93.19 128 ASP B O 1
ATOM 3568 N N . LYS B 1 129 ? -10.727 -21.797 16.609 1 94.56 129 LYS B N 1
ATOM 3569 C CA . LYS B 1 129 ? -11.789 -20.797 16.469 1 94.56 129 LYS B CA 1
ATOM 3570 C C . LYS B 1 129 ? -12.992 -21.391 15.742 1 94.56 129 LYS B C 1
ATOM 3572 O O . LYS B 1 129 ? -13.859 -20.656 15.266 1 94.56 129 LYS B O 1
ATOM 3577 N N . ILE B 1 130 ? -13.102 -22.625 15.781 1 95.81 130 ILE B N 1
ATOM 3578 C CA . ILE B 1 130 ? -14.078 -23.375 14.984 1 95.81 130 ILE B CA 1
ATOM 3579 C C . ILE B 1 130 ? -15.492 -22.953 15.383 1 95.81 130 ILE B C 1
ATOM 3581 O O . ILE B 1 130 ? -16.391 -22.875 14.539 1 95.81 130 ILE B O 1
ATOM 3585 N N . LYS B 1 131 ? -15.711 -22.562 16.594 1 96.19 131 LYS B N 1
ATOM 3586 C CA . LYS B 1 131 ? -17.047 -22.25 17.078 1 96.19 131 LYS B CA 1
ATOM 3587 C C . LYS B 1 131 ? -17.266 -20.75 17.156 1 96.19 131 LYS B C 1
ATOM 3589 O O . LYS B 1 131 ? -18.359 -20.297 17.469 1 96.19 131 LYS B O 1
ATOM 3594 N N . SER B 1 132 ? -16.328 -20 16.766 1 96.25 132 SER B N 1
ATOM 3595 C CA . SER B 1 132 ? -16.422 -18.547 16.844 1 96.25 132 SER B CA 1
ATOM 3596 C C . SER B 1 132 ? -17.281 -17.984 15.711 1 96.25 132 SER B C 1
ATOM 3598 O O . SER B 1 132 ? -17.453 -18.641 14.672 1 96.25 132 SER B O 1
ATOM 3600 N N . LYS B 1 133 ? -17.859 -16.875 15.992 1 96.5 133 LYS B N 1
ATOM 3601 C CA . LYS B 1 133 ? -18.578 -16.125 14.969 1 96.5 133 LYS B CA 1
ATOM 3602 C C . LYS B 1 133 ? -17.703 -15.031 14.367 1 96.5 133 LYS B C 1
ATOM 3604 O O . LYS B 1 133 ? -16.734 -14.602 14.984 1 96.5 133 LYS B O 1
ATOM 3609 N N . PRO B 1 134 ? -17.984 -14.555 13.148 1 94.12 134 PRO B N 1
ATOM 3610 C CA . PRO B 1 134 ? -17.156 -13.562 12.453 1 94.12 134 PRO B CA 1
ATOM 3611 C C . PRO B 1 134 ? -16.906 -12.312 13.289 1 94.12 134 PRO B C 1
ATOM 3613 O O . PRO B 1 134 ? -15.812 -11.742 13.242 1 94.12 134 PRO B O 1
ATOM 3616 N N . LYS B 1 135 ? -17.844 -11.898 14.055 1 89.75 135 LYS B N 1
ATOM 3617 C CA . LYS B 1 135 ? -17.703 -10.688 14.867 1 89.75 135 LYS B CA 1
ATOM 3618 C C . LYS B 1 135 ? -16.578 -10.844 15.898 1 89.75 135 LYS B C 1
ATOM 3620 O O . LYS B 1 135 ? -16.062 -9.852 16.406 1 89.75 135 LYS B O 1
ATOM 3625 N N . GLU B 1 136 ? -16.234 -12.07 16.172 1 91.75 136 GLU B N 1
ATOM 3626 C CA . GLU B 1 136 ? -15.234 -12.359 17.188 1 91.75 136 GLU B CA 1
ATOM 3627 C C . GLU B 1 136 ? -13.859 -12.547 16.578 1 91.75 136 GLU B C 1
ATOM 3629 O O . GLU B 1 136 ? -12.883 -12.828 17.281 1 91.75 136 GLU B O 1
ATOM 3634 N N . LEU B 1 137 ? -13.797 -12.391 15.312 1 91.25 137 LEU B N 1
ATOM 3635 C CA . LEU B 1 137 ? -12.555 -12.664 14.594 1 91.25 137 LEU B CA 1
ATOM 3636 C C . LEU B 1 137 ? -11.875 -11.375 14.164 1 91.25 137 LEU B C 1
ATOM 3638 O O . LEU B 1 137 ? -12.547 -10.367 13.914 1 91.25 137 LEU B O 1
ATOM 3642 N N . SER B 1 138 ? -10.523 -11.43 14.141 1 83.62 138 SER B N 1
ATOM 3643 C CA . SER B 1 138 ? -9.766 -10.336 13.523 1 83.62 138 SER B CA 1
ATOM 3644 C C . SER B 1 138 ? -9.914 -10.352 12.008 1 83.62 138 SER B C 1
ATOM 3646 O O . SER B 1 138 ? -10.414 -11.328 11.43 1 83.62 138 SER B O 1
ATOM 3648 N N . GLY B 1 139 ? -9.547 -9.273 11.352 1 85.69 139 GLY B N 1
ATOM 3649 C CA . GLY B 1 139 ? -9.586 -9.211 9.906 1 85.69 139 GLY B CA 1
ATOM 3650 C C . GLY B 1 139 ? -8.828 -10.344 9.242 1 85.69 139 GLY B C 1
ATOM 3651 O O . GLY B 1 139 ? -9.32 -10.961 8.297 1 85.69 139 GLY B O 1
ATOM 3652 N N . GLY B 1 140 ? -7.625 -10.547 9.75 1 89.44 140 GLY B N 1
ATOM 3653 C CA . GLY B 1 140 ? -6.824 -11.648 9.227 1 89.44 140 GLY B CA 1
ATOM 3654 C C . GLY B 1 140 ? -7.488 -13 9.391 1 89.44 140 GLY B C 1
ATOM 3655 O O . GLY B 1 140 ? -7.414 -13.852 8.5 1 89.44 140 GLY B O 1
ATOM 3656 N N . GLN B 1 141 ? -8.125 -13.188 10.539 1 92.69 141 GLN B N 1
ATOM 3657 C CA . GLN B 1 141 ? -8.82 -14.438 10.797 1 92.69 141 GLN B CA 1
ATOM 3658 C C . GLN B 1 141 ? -10.031 -14.594 9.883 1 92.69 141 GLN B C 1
ATOM 3660 O O . GLN B 1 141 ? -10.289 -15.688 9.367 1 92.69 141 GLN B O 1
ATOM 3665 N N . LYS B 1 142 ? -10.742 -13.516 9.688 1 94.44 142 LYS B N 1
ATOM 3666 C CA . LYS B 1 142 ? -11.875 -13.547 8.773 1 94.44 142 LYS B CA 1
ATOM 3667 C C . LYS B 1 142 ? -11.438 -13.953 7.367 1 94.44 142 LYS B C 1
ATOM 3669 O O . LYS B 1 142 ? -12.109 -14.742 6.699 1 94.44 142 LYS B O 1
ATOM 3674 N N . GLN B 1 143 ? -10.312 -13.398 7.02 1 94.06 143 GLN B N 1
ATOM 3675 C CA . GLN B 1 143 ? -9.789 -13.727 5.695 1 94.06 143 GLN B CA 1
ATOM 3676 C C . GLN B 1 143 ? -9.414 -15.203 5.605 1 94.06 143 GLN B C 1
ATOM 3678 O O . GLN B 1 143 ? -9.633 -15.836 4.57 1 94.06 143 GLN B O 1
ATOM 3683 N N . ARG B 1 144 ? -8.836 -15.703 6.598 1 95.69 144 ARG B N 1
ATOM 3684 C CA . ARG B 1 144 ? -8.477 -17.125 6.633 1 95.69 144 ARG B CA 1
ATOM 3685 C C . ARG B 1 144 ? -9.719 -18 6.547 1 95.69 144 ARG B C 1
ATOM 3687 O O . ARG B 1 144 ? -9.703 -19.047 5.895 1 95.69 144 ARG B O 1
ATOM 3694 N N . VAL B 1 145 ? -10.812 -17.578 7.207 1 97 145 VAL B N 1
ATOM 3695 C CA . VAL B 1 145 ? -12.078 -18.297 7.102 1 97 145 VAL B CA 1
ATOM 3696 C C . VAL B 1 145 ? -12.578 -18.266 5.656 1 97 145 VAL B C 1
ATOM 3698 O O . VAL B 1 145 ? -13.023 -19.281 5.125 1 97 145 VAL B O 1
ATOM 3701 N N . ALA B 1 146 ? -12.469 -17.078 5.117 1 96.38 146 ALA B N 1
ATOM 3702 C CA . ALA B 1 146 ? -12.906 -16.922 3.73 1 96.38 146 ALA B CA 1
ATOM 3703 C C . ALA B 1 146 ? -12.102 -17.828 2.799 1 96.38 146 ALA B C 1
ATOM 3705 O O . ALA B 1 146 ? -12.656 -18.406 1.863 1 96.38 146 ALA B O 1
ATOM 3706 N N . ILE B 1 147 ? -10.852 -17.953 3.051 1 96.81 147 ILE B N 1
ATOM 3707 C CA . ILE B 1 147 ? -9.977 -18.797 2.246 1 96.81 147 ILE B CA 1
ATOM 3708 C C . ILE B 1 147 ? -10.375 -20.266 2.418 1 96.81 147 ILE B C 1
ATOM 3710 O O . ILE B 1 147 ? -10.508 -21 1.435 1 96.81 147 ILE B O 1
ATOM 3714 N N . ALA B 1 148 ? -10.586 -20.656 3.641 1 97.44 148 ALA B N 1
ATOM 3715 C CA . ALA B 1 148 ? -11.008 -22.031 3.904 1 97.44 148 ALA B CA 1
ATOM 3716 C C . ALA B 1 148 ? -12.312 -22.344 3.182 1 97.44 148 ALA B C 1
ATOM 3718 O O . ALA B 1 148 ? -12.438 -23.406 2.551 1 97.44 148 ALA B O 1
ATOM 3719 N N . ARG B 1 149 ? -13.203 -21.438 3.301 1 97.56 149 ARG B N 1
ATOM 3720 C CA . ARG B 1 149 ? -14.5 -21.625 2.65 1 97.56 149 ARG B CA 1
ATOM 3721 C C . ARG B 1 149 ? -14.336 -21.781 1.143 1 97.56 149 ARG B C 1
ATOM 3723 O O . ARG B 1 149 ? -14.992 -22.625 0.529 1 97.56 149 ARG B O 1
ATOM 3730 N N . ALA B 1 150 ? -13.453 -21.016 0.605 1 97 150 ALA B N 1
ATOM 3731 C CA . ALA B 1 150 ? -13.234 -21.031 -0.839 1 97 150 ALA B CA 1
ATOM 3732 C C . ALA B 1 150 ? -12.609 -22.344 -1.288 1 97 150 ALA B C 1
ATOM 3734 O O . ALA B 1 150 ? -12.703 -22.719 -2.459 1 97 150 ALA B O 1
ATOM 3735 N N . LEU B 1 151 ? -12.031 -23.109 -0.386 1 97.56 151 LEU B N 1
ATOM 3736 C CA . LEU B 1 151 ? -11.281 -24.312 -0.729 1 97.56 151 LEU B CA 1
ATOM 3737 C C . LEU B 1 151 ? -12.102 -25.578 -0.458 1 97.56 151 LEU B C 1
ATOM 3739 O O . LEU B 1 151 ? -11.672 -26.688 -0.778 1 97.56 151 LEU B O 1
ATOM 3743 N N . THR B 1 152 ? -13.266 -25.422 0.062 1 97 152 THR B N 1
ATOM 3744 C CA . THR B 1 152 ? -14.023 -26.531 0.63 1 97 152 THR B CA 1
ATOM 3745 C C . THR B 1 152 ? -14.375 -27.547 -0.448 1 97 152 THR B C 1
ATOM 3747 O O . THR B 1 152 ? -14.391 -28.75 -0.187 1 97 152 THR B O 1
ATOM 3750 N N . LEU B 1 153 ? -14.656 -27.062 -1.637 1 96.5 153 LEU B N 1
ATOM 3751 C CA . LEU B 1 153 ? -15.094 -27.969 -2.699 1 96.5 153 LEU B CA 1
ATOM 3752 C C . LEU B 1 153 ? -13.914 -28.406 -3.557 1 96.5 153 LEU B C 1
ATOM 3754 O O . LEU B 1 153 ? -14.102 -28.875 -4.68 1 96.5 153 LEU B O 1
ATOM 3758 N N . ASP B 1 154 ? -12.727 -28.156 -3.055 1 96.12 154 ASP B N 1
ATOM 3759 C CA . ASP B 1 154 ? -11.492 -28.578 -3.715 1 96.12 154 ASP B CA 1
ATOM 3760 C C . ASP B 1 154 ? -11.383 -27.953 -5.109 1 96.12 154 ASP B C 1
ATOM 3762 O O . ASP B 1 154 ? -11.203 -28.672 -6.098 1 96.12 154 ASP B O 1
ATOM 3766 N N . PRO B 1 155 ? -11.414 -26.688 -5.172 1 97.25 155 PRO B N 1
ATOM 3767 C CA . PRO B 1 155 ? -11.328 -26.016 -6.469 1 97.25 155 PRO B CA 1
ATOM 3768 C C . PRO B 1 155 ? -9.953 -26.156 -7.117 1 97.25 155 PRO B C 1
ATOM 3770 O O . PRO B 1 155 ? -8.961 -26.422 -6.422 1 97.25 155 PRO B O 1
ATOM 3773 N N . GLN B 1 156 ? -9.945 -26.031 -8.445 1 97 156 GLN B N 1
ATOM 3774 C CA . GLN B 1 156 ? -8.688 -26.047 -9.188 1 97 156 GLN B CA 1
ATOM 3775 C C . GLN B 1 156 ? -8.117 -24.641 -9.336 1 97 156 GLN B C 1
ATOM 3777 O O . GLN B 1 156 ? -6.93 -24.469 -9.609 1 97 156 GLN B O 1
ATOM 3782 N N . ILE B 1 157 ? -9.031 -23.719 -9.195 1 97.81 157 ILE B N 1
ATOM 3783 C CA . ILE B 1 157 ? -8.648 -22.312 -9.344 1 97.81 157 ILE B CA 1
ATOM 3784 C C . ILE B 1 157 ? -9.164 -21.516 -8.156 1 97.81 157 ILE B C 1
ATOM 3786 O O . ILE B 1 157 ? -10.289 -21.719 -7.699 1 97.81 157 ILE B O 1
ATOM 3790 N N . LEU B 1 158 ? -8.336 -20.688 -7.641 1 97.88 158 LEU B N 1
ATOM 3791 C CA . LEU B 1 158 ? -8.719 -19.75 -6.594 1 97.88 158 LEU B CA 1
ATOM 3792 C C . LEU B 1 158 ? -8.602 -18.312 -7.078 1 97.88 158 LEU B C 1
ATOM 3794 O O . LEU B 1 158 ? -7.516 -17.875 -7.48 1 97.88 158 LEU B O 1
ATOM 3798 N N . LEU B 1 159 ? -9.711 -17.609 -7.121 1 97.5 159 LEU B N 1
ATOM 3799 C CA . LEU B 1 159 ? -9.742 -16.203 -7.512 1 97.5 159 LEU B CA 1
ATOM 3800 C C . LEU B 1 159 ? -9.734 -15.297 -6.285 1 97.5 159 LEU B C 1
ATOM 3802 O O . LEU B 1 159 ? -10.57 -15.453 -5.391 1 97.5 159 LEU B O 1
ATOM 3806 N N . CYS B 1 160 ? -8.781 -14.422 -6.262 1 96.38 160 CYS B N 1
ATOM 3807 C CA . CYS B 1 160 ? -8.648 -13.5 -5.137 1 96.38 160 CYS B CA 1
ATOM 3808 C C . CYS B 1 160 ? -8.867 -12.055 -5.582 1 96.38 160 CYS B C 1
ATOM 3810 O O . CYS B 1 160 ? -8.023 -11.484 -6.273 1 96.38 160 CYS B O 1
ATOM 3812 N N . ASP B 1 161 ? -9.906 -11.531 -5.16 1 93.31 161 ASP B N 1
ATOM 3813 C CA . ASP B 1 161 ? -10.234 -10.148 -5.5 1 93.31 161 ASP B CA 1
ATOM 3814 C C . ASP B 1 161 ? -9.844 -9.203 -4.367 1 93.31 161 ASP B C 1
ATOM 3816 O O . ASP B 1 161 ? -10.641 -8.961 -3.455 1 93.31 161 ASP B O 1
ATOM 3820 N N . GLU B 1 162 ? -8.641 -8.633 -4.414 1 88.44 162 GLU B N 1
ATOM 3821 C CA . GLU B 1 162 ? -8.125 -7.695 -3.426 1 88.44 162 GLU B CA 1
ATOM 3822 C C . GLU B 1 162 ? -8.266 -8.25 -2.012 1 88.44 162 GLU B C 1
ATOM 3824 O O . GLU B 1 162 ? -8.75 -7.559 -1.114 1 88.44 162 GLU B O 1
ATOM 3829 N N . ALA B 1 163 ? -7.754 -9.406 -1.906 1 86.62 163 ALA B N 1
ATOM 3830 C CA . ALA B 1 163 ? -7.996 -10.211 -0.716 1 86.62 163 ALA B CA 1
ATOM 3831 C C . ALA B 1 163 ? -7.285 -9.633 0.5 1 86.62 163 ALA B C 1
ATOM 3833 O O . ALA B 1 163 ? -7.609 -9.969 1.641 1 86.62 163 ALA B O 1
ATOM 3834 N N . THR B 1 164 ? -6.352 -8.68 0.266 1 84.56 164 THR B N 1
ATOM 3835 C CA . THR B 1 164 ? -5.566 -8.211 1.401 1 84.56 164 THR B CA 1
ATOM 3836 C C . THR B 1 164 ? -5.602 -6.691 1.49 1 84.56 164 THR B C 1
ATOM 3838 O O . THR B 1 164 ? -4.824 -6.09 2.236 1 84.56 164 THR B O 1
ATOM 3841 N N . SER B 1 165 ? -6.484 -6.066 0.833 1 77.94 165 SER B N 1
ATOM 3842 C CA . SER B 1 165 ? -6.469 -4.609 0.727 1 77.94 165 SER B CA 1
ATOM 3843 C C . SER B 1 165 ? -6.836 -3.953 2.053 1 77.94 165 SER B C 1
ATOM 3845 O O . SER B 1 165 ? -6.398 -2.838 2.344 1 77.94 165 SER B O 1
ATOM 3847 N N . ALA B 1 166 ? -7.605 -4.594 2.838 1 72.44 166 ALA B N 1
ATOM 3848 C CA . ALA B 1 166 ? -8.094 -4.008 4.082 1 72.44 166 ALA B CA 1
ATOM 3849 C C . ALA B 1 166 ? -7.25 -4.453 5.27 1 72.44 166 ALA B C 1
ATOM 3851 O O . ALA B 1 166 ? -7.574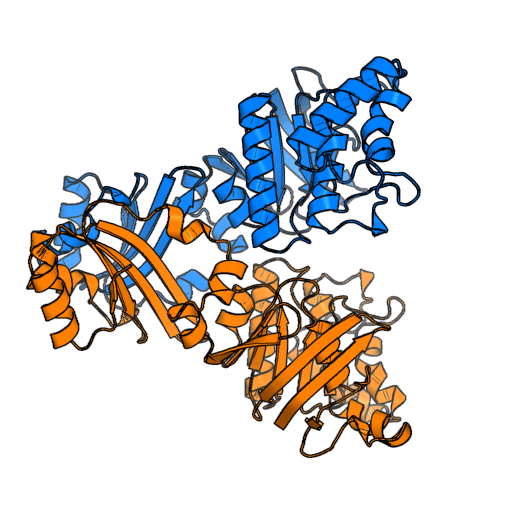 -4.152 6.422 1 72.44 166 ALA B O 1
ATOM 3852 N N . LEU B 1 167 ? -6.18 -5.148 4.969 1 79.38 167 LEU B N 1
ATOM 3853 C CA . LEU B 1 167 ? -5.395 -5.746 6.043 1 79.38 167 LEU B CA 1
ATOM 3854 C C . LEU B 1 167 ? -4.086 -4.988 6.238 1 79.38 167 LEU B C 1
ATOM 3856 O O . LEU B 1 167 ? -3.578 -4.363 5.305 1 79.38 167 LEU B O 1
ATOM 3860 N N . ASP B 1 168 ? -3.578 -5.035 7.469 1 79.62 168 ASP B N 1
ATOM 3861 C CA . ASP B 1 168 ? -2.268 -4.473 7.773 1 79.62 168 ASP B CA 1
ATOM 3862 C C . ASP B 1 168 ? -1.155 -5.277 7.105 1 79.62 168 ASP B C 1
ATOM 3864 O O . ASP B 1 168 ? -1.324 -6.469 6.824 1 79.62 168 ASP B O 1
ATOM 3868 N N . PRO B 1 169 ? -0.04 -4.672 6.926 1 78.62 169 PRO B N 1
ATOM 3869 C CA . PRO B 1 169 ? 1.056 -5.316 6.195 1 78.62 169 PRO B CA 1
ATOM 3870 C C . PRO B 1 169 ? 1.481 -6.641 6.824 1 78.62 169 PRO B C 1
ATOM 3872 O O . PRO B 1 169 ? 1.754 -7.605 6.105 1 78.62 169 PRO B O 1
ATOM 3875 N N . SER B 1 170 ? 1.607 -6.688 8.117 1 79.12 170 SER B N 1
ATOM 3876 C CA . SER B 1 170 ? 2.037 -7.926 8.758 1 79.12 170 SER B CA 1
ATOM 3877 C C . SER B 1 170 ? 1.041 -9.055 8.508 1 79.12 170 SER B C 1
ATOM 3879 O O . SER B 1 170 ? 1.436 -10.18 8.203 1 79.12 170 SER B O 1
ATOM 3881 N N . ILE B 1 171 ? -0.244 -8.719 8.594 1 84.94 171 ILE B N 1
ATOM 3882 C CA . ILE B 1 171 ? -1.297 -9.703 8.352 1 84.94 171 ILE B CA 1
ATOM 3883 C C . ILE B 1 171 ? -1.326 -10.078 6.875 1 84.94 171 ILE B C 1
ATOM 3885 O O . ILE B 1 171 ? -1.47 -11.25 6.527 1 84.94 171 ILE B O 1
ATOM 3889 N N . THR B 1 172 ? -1.149 -9.094 6.109 1 88.19 172 THR B N 1
ATOM 3890 C CA . THR B 1 172 ? -1.084 -9.336 4.672 1 88.19 172 THR B CA 1
ATOM 3891 C C . THR B 1 172 ? -0.004 -10.359 4.348 1 88.19 172 THR B C 1
ATOM 3893 O O . THR B 1 172 ? -0.254 -11.32 3.617 1 88.19 172 THR B O 1
ATOM 3896 N N . ASN B 1 173 ? 1.152 -10.18 4.914 1 87.19 173 ASN B N 1
ATOM 3897 C CA . ASN B 1 173 ? 2.258 -11.094 4.648 1 87.19 173 ASN B CA 1
ATOM 3898 C C . ASN B 1 173 ? 1.92 -12.516 5.078 1 87.19 173 ASN B C 1
ATOM 3900 O O . ASN B 1 173 ? 2.26 -13.477 4.379 1 87.19 173 ASN B O 1
ATOM 3904 N N . SER B 1 174 ? 1.29 -12.578 6.172 1 89.19 174 SER B N 1
ATOM 3905 C CA . SER B 1 174 ? 0.893 -13.891 6.66 1 89.19 174 SER B CA 1
ATOM 3906 C C . SER B 1 174 ? -0.106 -14.555 5.719 1 89.19 174 SER B C 1
ATOM 3908 O O . SER B 1 174 ? -0.041 -15.766 5.484 1 89.19 174 SER B O 1
ATOM 3910 N N . ILE B 1 175 ? -1.015 -13.82 5.246 1 92.75 175 ILE B N 1
ATOM 3911 C CA . ILE B 1 175 ? -2.018 -14.328 4.32 1 92.75 175 ILE B CA 1
ATOM 3912 C C . ILE B 1 175 ? -1.349 -14.734 3.006 1 92.75 175 ILE B C 1
ATOM 3914 O O . ILE B 1 175 ? -1.699 -15.75 2.41 1 92.75 175 ILE B O 1
ATOM 3918 N N . LEU B 1 176 ? -0.452 -13.93 2.596 1 92.81 176 LEU B N 1
ATOM 3919 C CA . LEU B 1 176 ? 0.261 -14.227 1.358 1 92.81 176 LEU B CA 1
ATOM 3920 C C . LEU B 1 176 ? 1.057 -15.523 1.488 1 92.81 176 LEU B C 1
ATOM 3922 O O . LEU B 1 176 ? 1.094 -16.328 0.556 1 92.81 176 LEU B O 1
ATOM 3926 N N . GLU B 1 177 ? 1.67 -15.711 2.588 1 91.75 177 GLU B N 1
ATOM 3927 C CA . GLU B 1 177 ? 2.385 -16.969 2.842 1 91.75 177 GLU B CA 1
ATOM 3928 C C . GLU B 1 177 ? 1.438 -18.156 2.807 1 91.75 177 GLU B C 1
ATOM 3930 O O . GLU B 1 177 ? 1.798 -19.234 2.314 1 91.75 177 GLU B O 1
ATOM 3935 N N . LEU B 1 178 ? 0.331 -17.922 3.344 1 94.88 178 LEU B N 1
ATOM 3936 C CA . LEU B 1 178 ? -0.68 -18.969 3.32 1 94.88 178 LEU B CA 1
ATOM 3937 C C . LEU B 1 178 ? -1.077 -19.312 1.888 1 94.88 178 LEU B C 1
ATOM 3939 O O . LEU B 1 178 ? -1.188 -20.484 1.533 1 94.88 178 LEU B O 1
ATOM 3943 N N . LEU B 1 179 ? -1.3 -18.328 1.095 1 95.94 179 LEU B N 1
ATOM 3944 C CA . LEU B 1 179 ? -1.661 -18.562 -0.301 1 95.94 179 LEU B CA 1
ATOM 3945 C C . LEU B 1 179 ? -0.558 -19.312 -1.034 1 95.94 179 LEU B C 1
ATOM 3947 O O . LEU B 1 179 ? -0.838 -20.203 -1.839 1 95.94 179 LEU B O 1
ATOM 3951 N N . LYS B 1 180 ? 0.66 -19 -0.758 1 94.94 180 LYS B N 1
ATOM 3952 C CA . LYS B 1 180 ? 1.791 -19.719 -1.35 1 94.94 180 LYS B CA 1
ATOM 3953 C C . LYS B 1 180 ? 1.79 -21.188 -0.941 1 94.94 180 LYS B C 1
ATOM 3955 O O . LYS B 1 180 ? 2.023 -22.062 -1.772 1 94.94 180 LYS B O 1
ATOM 3960 N N . LYS B 1 181 ? 1.594 -21.328 0.287 1 95.12 181 LYS B N 1
ATOM 3961 C CA . LYS B 1 181 ? 1.537 -22.688 0.813 1 95.12 181 LYS B CA 1
ATOM 3962 C C . LYS B 1 181 ? 0.448 -23.5 0.12 1 95.12 181 LYS B C 1
ATOM 3964 O O . LYS B 1 181 ? 0.683 -24.641 -0.292 1 95.12 181 LYS B O 1
ATOM 3969 N N . ILE B 1 182 ? -0.69 -22.906 0.013 1 96.19 182 ILE B N 1
ATOM 3970 C CA . ILE B 1 182 ? -1.827 -23.562 -0.625 1 96.19 182 ILE B CA 1
ATOM 3971 C C . ILE B 1 182 ? -1.483 -23.891 -2.074 1 96.19 182 ILE B C 1
ATOM 3973 O O . ILE B 1 182 ? -1.762 -25 -2.549 1 96.19 182 ILE B O 1
ATOM 3977 N N . ASN B 1 183 ? -0.962 -23 -2.777 1 96.88 183 ASN B N 1
ATOM 3978 C CA . ASN B 1 183 ? -0.537 -23.219 -4.156 1 96.88 183 ASN B CA 1
ATOM 3979 C C . ASN B 1 183 ? 0.446 -24.375 -4.262 1 96.88 183 ASN B C 1
ATOM 3981 O O . ASN B 1 183 ? 0.301 -25.234 -5.129 1 96.88 183 ASN B O 1
ATOM 3985 N N . ARG B 1 184 ? 1.401 -24.438 -3.371 1 94.75 184 ARG B N 1
ATOM 3986 C CA . ARG B 1 184 ? 2.461 -25.438 -3.398 1 94.75 184 ARG B CA 1
ATOM 3987 C C . ARG B 1 184 ? 1.925 -26.812 -3.006 1 94.75 184 ARG B C 1
ATOM 3989 O O . ARG B 1 184 ? 2.213 -27.812 -3.67 1 94.75 184 ARG B O 1
ATOM 3996 N N . GLU B 1 185 ? 1.145 -26.812 -2.066 1 94.31 185 GLU B N 1
ATOM 3997 C CA . GLU B 1 185 ? 0.717 -28.094 -1.492 1 94.31 185 GLU B CA 1
ATOM 3998 C C . GLU B 1 185 ? -0.454 -28.688 -2.27 1 94.31 185 GLU B C 1
ATOM 4000 O O . GLU B 1 185 ? -0.542 -29.906 -2.439 1 94.31 185 GLU B O 1
ATOM 4005 N N . LEU B 1 186 ? -1.339 -27.844 -2.697 1 94.75 186 LEU B N 1
ATOM 4006 C CA . LEU B 1 186 ? -2.545 -28.344 -3.34 1 94.75 186 LEU B CA 1
ATOM 4007 C C . LEU B 1 186 ? -2.428 -28.266 -4.859 1 94.75 186 LEU B C 1
ATOM 4009 O O . LEU B 1 186 ? -3.223 -28.875 -5.582 1 94.75 186 LEU B O 1
ATOM 4013 N N . GLY B 1 187 ? -1.503 -27.5 -5.32 1 94.81 187 GLY B N 1
ATOM 4014 C CA . GLY B 1 187 ? -1.326 -27.359 -6.754 1 94.81 187 GLY B CA 1
ATOM 4015 C C . GLY B 1 187 ? -2.412 -26.516 -7.406 1 94.81 187 GLY B C 1
ATOM 4016 O O . GLY B 1 187 ? -2.678 -26.656 -8.602 1 94.81 187 GLY B O 1
ATOM 4017 N N . ILE B 1 188 ? -2.998 -25.734 -6.66 1 96.75 188 ILE B N 1
ATOM 4018 C CA . ILE B 1 188 ? -4.121 -24.922 -7.125 1 96.75 188 ILE B CA 1
ATOM 4019 C C . ILE B 1 188 ? -3.598 -23.703 -7.891 1 96.75 188 ILE B C 1
ATOM 4021 O O . ILE B 1 188 ? -2.539 -23.156 -7.559 1 96.75 188 ILE B O 1
ATOM 4025 N N . THR B 1 189 ? -4.301 -23.375 -8.984 1 98 189 THR B N 1
ATOM 4026 C CA . THR B 1 189 ? -4.004 -22.141 -9.688 1 98 189 THR B CA 1
ATOM 4027 C C . THR B 1 189 ? -4.656 -20.953 -8.992 1 98 189 THR B C 1
ATOM 4029 O O . THR B 1 189 ? -5.82 -21.016 -8.594 1 98 189 THR B O 1
ATOM 4032 N N . ILE B 1 190 ? -3.871 -19.859 -8.82 1 98.06 190 ILE B N 1
ATOM 4033 C CA . ILE B 1 190 ? -4.406 -18.719 -8.102 1 98.06 190 ILE B CA 1
ATOM 4034 C C . ILE B 1 190 ? -4.332 -17.469 -8.984 1 98.06 190 ILE B C 1
ATOM 4036 O O . ILE B 1 190 ? -3.311 -17.219 -9.625 1 98.06 190 ILE B O 1
ATOM 4040 N N . VAL B 1 191 ? -5.391 -16.75 -9.047 1 97.88 191 VAL B N 1
ATOM 4041 C CA . VAL B 1 191 ? -5.426 -15.461 -9.711 1 97.88 191 VAL B CA 1
ATOM 4042 C C . VAL B 1 191 ? -5.68 -14.359 -8.688 1 97.88 191 VAL B C 1
ATOM 4044 O O . VAL B 1 191 ? -6.703 -14.359 -8 1 97.88 191 VAL B O 1
ATOM 4047 N N . VAL B 1 192 ? -4.742 -13.461 -8.633 1 96.56 192 VAL B N 1
ATOM 4048 C CA . VAL B 1 192 ? -4.82 -12.398 -7.637 1 96.56 192 VAL B CA 1
ATOM 4049 C C . VAL B 1 192 ? -5.012 -11.047 -8.328 1 96.56 192 VAL B C 1
ATOM 4051 O O . VAL B 1 192 ? -4.191 -10.648 -9.164 1 96.56 192 VAL B O 1
ATOM 4054 N N . VAL B 1 193 ? -6.094 -10.453 -7.969 1 94.5 193 VAL B N 1
ATOM 4055 C CA . VAL B 1 193 ? -6.316 -9.078 -8.398 1 94.5 193 VAL B CA 1
ATOM 4056 C C . VAL B 1 193 ? -5.941 -8.117 -7.273 1 94.5 193 VAL B C 1
ATOM 4058 O O . VAL B 1 193 ? -6.398 -8.273 -6.141 1 94.5 193 VAL B O 1
ATOM 4061 N N . THR B 1 194 ? -5.137 -7.145 -7.629 1 90.06 194 THR B N 1
ATOM 4062 C CA . THR B 1 194 ? -4.691 -6.215 -6.598 1 90.06 194 THR B CA 1
ATOM 4063 C C . THR B 1 194 ? -4.113 -4.949 -7.227 1 90.06 194 THR B C 1
ATOM 4065 O O . THR B 1 194 ? -3.818 -4.922 -8.422 1 90.06 194 THR B O 1
ATOM 4068 N N . HIS B 1 195 ? -4.066 -4 -6.426 1 84.94 195 HIS B N 1
ATOM 4069 C CA . HIS B 1 195 ? -3.344 -2.791 -6.805 1 84.94 195 HIS B CA 1
ATOM 4070 C C . HIS B 1 195 ? -2.074 -2.625 -5.977 1 84.94 195 HIS B C 1
ATOM 4072 O O . HIS B 1 195 ? -1.353 -1.639 -6.129 1 84.94 195 HIS B O 1
ATOM 4078 N N . GLN B 1 196 ? -1.765 -3.557 -5.199 1 84.75 196 GLN B N 1
ATOM 4079 C CA . GLN B 1 196 ? -0.597 -3.498 -4.324 1 84.75 196 GLN B CA 1
ATOM 4080 C C . GLN B 1 196 ? 0.589 -4.234 -4.941 1 84.75 196 GLN B C 1
ATOM 4082 O O . GLN B 1 196 ? 0.569 -5.461 -5.062 1 84.75 196 GLN B O 1
ATOM 4087 N N . MET B 1 197 ? 1.661 -3.514 -5.086 1 86.25 197 MET B N 1
ATOM 4088 C CA . MET B 1 197 ? 2.818 -4.07 -5.781 1 86.25 197 MET B CA 1
ATOM 4089 C C . MET B 1 197 ? 3.494 -5.145 -4.938 1 86.25 197 MET B C 1
ATOM 4091 O O . MET B 1 197 ? 3.996 -6.137 -5.473 1 86.25 197 MET B O 1
ATOM 4095 N N . ASN B 1 198 ? 3.482 -4.938 -3.689 1 85.62 198 ASN B N 1
ATOM 4096 C CA . ASN B 1 198 ? 4.168 -5.871 -2.801 1 85.62 198 ASN B CA 1
ATOM 4097 C C . ASN B 1 198 ? 3.52 -7.25 -2.826 1 85.62 198 ASN B C 1
ATOM 4099 O O . ASN B 1 198 ? 4.203 -8.266 -2.693 1 85.62 198 ASN B O 1
ATOM 4103 N N . VAL B 1 199 ? 2.246 -7.242 -2.98 1 90.69 199 VAL B N 1
ATOM 4104 C CA . VAL B 1 199 ? 1.517 -8.508 -3.041 1 90.69 199 VAL B CA 1
ATOM 4105 C C . VAL B 1 199 ? 1.951 -9.297 -4.273 1 90.69 199 VAL B C 1
ATOM 4107 O O . VAL B 1 199 ? 2.264 -10.484 -4.176 1 90.69 199 VAL B O 1
ATOM 4110 N N . VAL B 1 200 ? 2.035 -8.648 -5.348 1 94.12 200 VAL B N 1
ATOM 4111 C CA . VAL B 1 200 ? 2.396 -9.289 -6.605 1 94.12 200 VAL B CA 1
ATOM 4112 C C . VAL B 1 200 ? 3.848 -9.766 -6.547 1 94.12 200 VAL B C 1
ATOM 4114 O O . VAL B 1 200 ? 4.16 -10.883 -6.953 1 94.12 200 VAL B O 1
ATOM 4117 N N . LYS B 1 201 ? 4.68 -9.008 -6.039 1 92.44 201 LYS B N 1
ATOM 4118 C CA . LYS B 1 201 ? 6.098 -9.336 -5.961 1 92.44 201 LYS B CA 1
ATOM 4119 C C . LYS B 1 201 ? 6.332 -10.547 -5.062 1 92.44 201 LYS B C 1
ATOM 4121 O O . LYS B 1 201 ? 7.164 -11.406 -5.371 1 92.44 201 LYS B O 1
ATOM 4126 N N . GLN B 1 202 ? 5.582 -10.625 -4.078 1 90.19 202 GLN B N 1
ATOM 4127 C CA . GLN B 1 202 ? 5.844 -11.633 -3.053 1 90.19 202 GLN B CA 1
ATOM 4128 C C . GLN B 1 202 ? 5.289 -12.992 -3.459 1 90.19 202 GLN B C 1
ATOM 4130 O O . GLN B 1 202 ? 5.863 -14.031 -3.125 1 90.19 202 GLN B O 1
ATOM 4135 N N . VAL B 1 203 ? 4.176 -12.93 -4.172 1 94.44 203 VAL B N 1
ATOM 4136 C CA . VAL B 1 203 ? 3.514 -14.227 -4.262 1 94.44 203 VAL B CA 1
ATOM 4137 C C . VAL B 1 203 ? 3.348 -14.625 -5.727 1 94.44 203 VAL B C 1
ATOM 4139 O O . VAL B 1 203 ? 3.322 -15.812 -6.055 1 94.44 203 VAL B O 1
ATOM 4142 N N . CYS B 1 204 ? 3.285 -13.742 -6.656 1 97.12 204 CYS B N 1
ATOM 4143 C CA . CYS B 1 204 ? 2.941 -14.062 -8.039 1 97.12 204 CYS B CA 1
ATOM 4144 C C . CYS B 1 204 ? 4.184 -14.43 -8.844 1 97.12 204 CYS B C 1
ATOM 4146 O O . CYS B 1 204 ? 5.258 -13.859 -8.625 1 97.12 204 CYS B O 1
ATOM 4148 N N . ASN B 1 205 ? 4.051 -15.352 -9.766 1 96.88 205 ASN B N 1
ATOM 4149 C CA . ASN B 1 205 ? 5.133 -15.68 -10.688 1 96.88 205 ASN B CA 1
ATOM 4150 C C . ASN B 1 205 ? 4.965 -14.969 -12.023 1 96.88 205 ASN B C 1
ATOM 4152 O O . ASN B 1 205 ? 5.953 -14.609 -12.672 1 96.88 205 ASN B O 1
ATOM 4156 N N . LYS B 1 206 ? 3.734 -14.812 -12.422 1 97.56 206 LYS B N 1
ATOM 4157 C CA . LYS B 1 206 ? 3.383 -14.055 -13.625 1 97.56 206 LYS B CA 1
ATOM 4158 C C . LYS B 1 206 ? 2.352 -12.977 -13.312 1 97.56 206 LYS B C 1
ATOM 4160 O O . LYS B 1 206 ? 1.679 -13.031 -12.281 1 97.56 206 LYS B O 1
ATOM 4165 N N . MET B 1 207 ? 2.338 -12.031 -14.258 1 97.19 207 MET B N 1
ATOM 4166 C CA . MET B 1 207 ? 1.366 -10.969 -14.008 1 97.19 207 MET B CA 1
ATOM 4167 C C . MET B 1 207 ? 0.993 -10.266 -15.305 1 97.19 207 MET B C 1
ATOM 4169 O O . MET B 1 207 ? 1.654 -10.445 -16.328 1 97.19 207 MET B O 1
ATOM 4173 N N . ALA B 1 208 ? -0.069 -9.547 -15.18 1 96.5 208 ALA B N 1
ATOM 4174 C CA . ALA B 1 208 ? -0.495 -8.609 -16.219 1 96.5 208 ALA B CA 1
ATOM 4175 C C . ALA B 1 208 ? -0.999 -7.309 -15.609 1 96.5 208 ALA B C 1
ATOM 4177 O O . ALA B 1 208 ? -1.437 -7.281 -14.461 1 96.5 208 ALA B O 1
ATOM 4178 N N . ILE B 1 209 ? -0.853 -6.285 -16.375 1 95.38 209 ILE B N 1
ATOM 4179 C CA . ILE B 1 209 ? -1.324 -4.973 -15.938 1 95.38 209 ILE B CA 1
ATOM 4180 C C . ILE B 1 209 ? -2.518 -4.547 -16.797 1 95.38 209 ILE B C 1
ATOM 4182 O O . ILE B 1 209 ? -2.418 -4.484 -18.016 1 95.38 209 ILE B O 1
ATOM 4186 N N . LEU B 1 210 ? -3.555 -4.316 -16.094 1 93.25 210 LEU B N 1
ATOM 4187 C CA . LEU B 1 210 ? -4.773 -3.861 -16.75 1 93.25 210 LEU B CA 1
ATOM 4188 C C . LEU B 1 210 ? -4.906 -2.344 -16.656 1 93.25 210 LEU B C 1
ATOM 4190 O O . LEU B 1 210 ? -4.789 -1.772 -15.578 1 93.25 210 LEU B O 1
ATOM 4194 N N . SER B 1 211 ? -5.059 -1.686 -17.781 1 89.62 211 SER B N 1
ATOM 4195 C CA . SER B 1 211 ? -5.25 -0.241 -17.859 1 89.62 211 SER B CA 1
ATOM 4196 C C . SER B 1 211 ? -6.312 0.127 -18.891 1 89.62 211 SER B C 1
ATOM 4198 O O . SER B 1 211 ? -6.207 -0.252 -20.062 1 89.62 211 SER B O 1
ATOM 4200 N N . LYS B 1 212 ? -7.312 0.868 -18.469 1 86.06 212 LYS B N 1
ATOM 4201 C CA . LYS B 1 212 ? -8.383 1.353 -19.344 1 86.06 212 LYS B CA 1
ATOM 4202 C C . LYS B 1 212 ? -9.016 0.208 -20.125 1 86.06 212 LYS B C 1
ATOM 4204 O O . LYS B 1 212 ? -9.242 0.325 -21.328 1 86.06 212 LYS B O 1
ATOM 4209 N N . GLY B 1 213 ? -9.078 -0.909 -19.453 1 89.88 213 GLY B N 1
ATOM 4210 C CA . GLY B 1 213 ? -9.766 -2.045 -20.047 1 89.88 213 GLY B CA 1
ATOM 4211 C C . GLY B 1 213 ? -8.867 -2.885 -20.953 1 89.88 213 GLY B C 1
ATOM 4212 O O . GLY B 1 213 ? -9.32 -3.857 -21.547 1 89.88 213 GLY B O 1
ATOM 4213 N N . ASN B 1 214 ? -7.625 -2.527 -21.016 1 91.69 214 ASN B N 1
ATOM 4214 C CA . ASN B 1 214 ? -6.664 -3.262 -21.828 1 91.69 214 ASN B CA 1
ATOM 4215 C C . ASN B 1 214 ? -5.551 -3.863 -20.984 1 91.69 214 ASN B C 1
ATOM 4217 O O . ASN B 1 214 ? -5.238 -3.348 -19.906 1 91.69 214 ASN B O 1
ATOM 4221 N N . LEU B 1 215 ? -5.051 -4.918 -21.5 1 92.88 215 LEU B N 1
ATOM 4222 C CA . LEU B 1 215 ? -3.852 -5.48 -20.875 1 92.88 215 LEU B CA 1
ATOM 4223 C C . LEU B 1 215 ? -2.592 -4.914 -21.531 1 92.88 215 LEU B C 1
ATOM 4225 O O . LEU B 1 215 ? -2.289 -5.219 -22.688 1 92.88 215 LEU B O 1
ATOM 4229 N N . GLU B 1 216 ? -1.868 -4.156 -20.859 1 92.12 216 GLU B N 1
ATOM 4230 C CA . GLU B 1 216 ? -0.777 -3.367 -21.406 1 92.12 216 GLU B CA 1
ATOM 4231 C C . GLU B 1 216 ? 0.561 -4.086 -21.266 1 92.12 216 GLU B C 1
ATOM 4233 O O . GLU B 1 216 ? 1.501 -3.826 -22.016 1 92.12 216 GLU B O 1
ATOM 4238 N N . ALA B 1 217 ? 0.759 -4.895 -20.281 1 94 217 ALA B N 1
ATOM 4239 C CA . ALA B 1 217 ? 1.989 -5.645 -20.047 1 94 217 ALA B CA 1
ATOM 4240 C C . ALA B 1 217 ? 1.691 -6.988 -19.391 1 94 217 ALA B C 1
ATOM 4242 O O . ALA B 1 217 ? 0.802 -7.094 -18.547 1 94 217 ALA B O 1
ATOM 4243 N N . LYS B 1 218 ? 2.371 -7.957 -19.922 1 95.31 218 LYS B N 1
ATOM 4244 C CA . LYS B 1 218 ? 2.229 -9.281 -19.328 1 95.31 218 LYS B CA 1
ATOM 4245 C C . LYS B 1 218 ? 3.543 -10.055 -19.375 1 95.31 218 LYS B C 1
ATOM 4247 O O . LYS B 1 218 ? 4.332 -9.875 -20.312 1 95.31 218 LYS B O 1
ATOM 4252 N N . GLY B 1 219 ? 3.801 -10.875 -18.406 1 95.94 219 GLY B N 1
ATOM 4253 C CA . GLY B 1 219 ? 5.008 -11.68 -18.328 1 95.94 219 GLY B CA 1
ATOM 4254 C C . GLY B 1 219 ? 5.375 -12.07 -16.906 1 95.94 219 GLY B C 1
ATOM 4255 O O . GLY B 1 219 ? 4.52 -12.086 -16.031 1 95.94 219 GLY B O 1
ATOM 4256 N N . LYS B 1 220 ? 6.586 -12.492 -16.781 1 96.12 220 LYS B N 1
ATOM 4257 C CA . LYS B 1 220 ? 7.086 -12.797 -15.438 1 96.12 220 LYS B CA 1
ATOM 4258 C C . LYS B 1 220 ? 7.113 -11.547 -14.562 1 96.12 220 LYS B C 1
ATOM 4260 O O . LYS B 1 220 ? 7.477 -10.461 -15.023 1 96.12 220 LYS B O 1
ATOM 4265 N N . VAL B 1 221 ? 6.812 -11.719 -13.312 1 96.38 221 VAL B N 1
ATOM 4266 C CA . VAL B 1 221 ? 6.684 -10.586 -12.398 1 96.38 221 VAL B CA 1
ATOM 4267 C C . VAL B 1 221 ? 8 -9.82 -12.336 1 96.38 221 VAL B C 1
ATOM 4269 O O . VAL B 1 221 ? 8.023 -8.594 -12.508 1 96.38 221 VAL B O 1
ATOM 4272 N N . GLU B 1 222 ? 9.086 -10.5 -12.125 1 94.5 222 GLU B N 1
ATOM 4273 C CA . GLU B 1 222 ? 10.383 -9.844 -11.984 1 94.5 222 GLU B CA 1
ATOM 4274 C C . GLU B 1 222 ? 10.758 -9.07 -13.242 1 94.5 222 GLU B C 1
ATOM 4276 O O . GLU B 1 222 ? 11.297 -7.969 -13.164 1 94.5 222 GLU B O 1
ATOM 4281 N N . ASP B 1 223 ? 10.422 -9.641 -14.375 1 94.5 223 ASP B N 1
ATOM 4282 C CA . ASP B 1 223 ? 10.734 -8.977 -15.633 1 94.5 223 ASP B CA 1
ATOM 4283 C C . ASP B 1 223 ? 9.945 -7.684 -15.797 1 94.5 223 ASP B C 1
ATOM 4285 O O . ASP B 1 223 ? 10.492 -6.652 -16.188 1 94.5 223 ASP B O 1
ATOM 4289 N N . ILE B 1 224 ? 8.758 -7.711 -15.461 1 94.75 224 ILE B N 1
ATOM 4290 C CA . ILE B 1 224 ? 7.898 -6.543 -15.617 1 94.75 224 ILE B CA 1
ATOM 4291 C C . ILE B 1 224 ? 8.367 -5.434 -14.68 1 94.75 224 ILE B C 1
ATOM 4293 O O . ILE B 1 224 ? 8.453 -4.27 -15.078 1 94.75 224 ILE B O 1
ATOM 4297 N N . PHE B 1 225 ? 8.734 -5.773 -13.477 1 92.62 225 PHE B N 1
ATOM 4298 C CA . PHE B 1 225 ? 9.125 -4.77 -12.492 1 92.62 225 PHE B CA 1
ATOM 4299 C C . PHE B 1 225 ? 10.5 -4.203 -12.82 1 92.62 225 PHE B C 1
ATOM 4301 O O . PHE B 1 225 ? 10.773 -3.031 -12.562 1 92.62 225 PHE B O 1
ATOM 4308 N N . LEU B 1 226 ? 11.312 -5 -13.367 1 91.81 226 LEU B N 1
ATOM 4309 C CA . LEU B 1 226 ? 12.656 -4.547 -13.688 1 91.81 226 LEU B CA 1
ATOM 4310 C C . LEU B 1 226 ? 12.68 -3.807 -15.016 1 91.81 226 LEU B C 1
ATOM 4312 O O . LEU B 1 226 ? 13.469 -2.877 -15.203 1 91.81 226 LEU B O 1
ATOM 4316 N N . ASP B 1 227 ? 11.812 -4.223 -15.914 1 91.44 227 ASP B N 1
ATOM 4317 C CA . ASP B 1 227 ? 11.75 -3.568 -17.219 1 91.44 227 ASP B CA 1
ATOM 4318 C C . ASP B 1 227 ? 11 -2.242 -17.125 1 91.44 227 ASP B C 1
ATOM 4320 O O . ASP B 1 227 ? 11.219 -1.34 -17.938 1 91.44 227 ASP B O 1
ATOM 4324 N N . LYS B 1 228 ? 10.133 -2.139 -16.25 1 88.69 228 LYS B N 1
ATOM 4325 C CA . LYS B 1 228 ? 9.391 -0.919 -15.953 1 88.69 228 LYS B CA 1
ATOM 4326 C C . LYS B 1 228 ? 8.672 -0.399 -17.188 1 88.69 228 LYS B C 1
ATOM 4328 O O . LYS B 1 228 ? 8.859 0.752 -17.594 1 88.69 228 LYS B O 1
ATOM 4333 N N . PRO B 1 229 ? 7.84 -1.184 -17.75 1 91 229 PRO B N 1
ATOM 4334 C CA . PRO B 1 229 ? 7.051 -0.639 -18.844 1 91 229 PRO B CA 1
ATOM 4335 C C . PRO B 1 229 ? 6.32 0.649 -18.484 1 91 229 PRO B C 1
ATOM 4337 O O . PRO B 1 229 ? 6.09 0.911 -17.297 1 91 229 PRO B O 1
ATOM 4340 N N . LYS B 1 230 ? 5.996 1.442 -19.391 1 88.19 230 LYS B N 1
ATOM 4341 C CA . LYS B 1 230 ? 5.402 2.76 -19.188 1 88.19 230 LYS B CA 1
ATOM 4342 C C . LYS B 1 230 ? 4.164 2.674 -18.297 1 88.19 230 LYS B C 1
ATOM 4344 O O . LYS B 1 230 ? 3.967 3.512 -17.422 1 88.19 230 LYS B O 1
ATOM 4349 N N . VAL B 1 231 ? 3.35 1.673 -18.5 1 89.94 231 VAL B N 1
ATOM 4350 C CA . VAL B 1 231 ? 2.109 1.51 -17.734 1 89.94 231 VAL B CA 1
ATOM 4351 C C . VAL B 1 231 ? 2.424 1.32 -16.266 1 89.94 231 VAL B C 1
ATOM 4353 O O . VAL B 1 231 ? 1.698 1.817 -15.398 1 89.94 231 VAL B O 1
ATOM 4356 N N . LEU B 1 232 ? 3.422 0.599 -15.977 1 89.69 232 LEU B N 1
ATOM 4357 C CA . LEU B 1 232 ? 3.818 0.385 -14.586 1 89.69 232 LEU B CA 1
ATOM 4358 C C . LEU B 1 232 ? 4.312 1.684 -13.953 1 89.69 232 LEU B C 1
ATOM 4360 O O . LEU B 1 232 ? 3.986 1.981 -12.805 1 89.69 232 LEU B O 1
ATOM 4364 N N . GLU B 1 233 ? 5.098 2.428 -14.664 1 84 233 GLU B N 1
ATOM 4365 C CA . GLU B 1 233 ? 5.59 3.715 -14.18 1 84 233 GLU B CA 1
ATOM 4366 C C . GLU B 1 233 ? 4.434 4.652 -13.844 1 84 233 GLU B C 1
ATOM 4368 O O . GLU B 1 233 ? 4.484 5.367 -12.836 1 84 233 GLU B O 1
ATOM 4373 N N . GLU B 1 234 ? 3.492 4.586 -14.656 1 81.62 234 GLU B N 1
ATOM 4374 C CA . GLU B 1 234 ? 2.312 5.414 -14.43 1 81.62 234 GLU B CA 1
ATOM 4375 C C . GLU B 1 234 ? 1.574 4.98 -13.164 1 81.62 234 GLU B C 1
ATOM 4377 O O . GLU B 1 234 ? 1.107 5.824 -12.391 1 81.62 234 GLU B O 1
ATOM 4382 N N . LEU B 1 235 ? 1.498 3.709 -13.016 1 81.5 235 LEU B N 1
ATOM 4383 C CA . LEU B 1 235 ? 0.831 3.16 -11.836 1 81.5 235 LEU B CA 1
ATOM 4384 C C . LEU B 1 235 ? 1.585 3.525 -10.562 1 81.5 235 LEU B C 1
ATOM 4386 O O . LEU B 1 235 ? 0.971 3.789 -9.523 1 81.5 235 LEU B O 1
ATOM 4390 N N . LEU B 1 236 ? 2.91 3.465 -10.648 1 75.44 236 LEU B N 1
ATOM 4391 C CA . LEU B 1 236 ? 3.768 3.732 -9.492 1 75.44 236 LEU B CA 1
ATOM 4392 C C . LEU B 1 236 ? 3.832 5.227 -9.203 1 75.44 236 LEU B C 1
ATOM 4394 O O . LEU B 1 236 ? 4.211 5.633 -8.102 1 75.44 236 LEU B O 1
ATOM 4398 N N . GLY B 1 237 ? 3.287 5.98 -10 1 66.06 237 GLY B N 1
ATOM 4399 C CA . GLY B 1 237 ? 3.471 7.418 -9.875 1 66.06 237 GLY B CA 1
ATOM 4400 C C . GLY B 1 237 ? 4.883 7.867 -10.195 1 66.06 237 GLY B C 1
ATOM 4401 O O . GLY B 1 237 ? 5.848 7.152 -9.922 1 66.06 237 GLY B O 1
ATOM 4402 N N . GLU B 1 238 ? 5.113 8.711 -11.336 1 58.16 238 GLU B N 1
ATOM 4403 C CA . GLU B 1 238 ? 6.301 9.258 -11.984 1 58.16 238 GLU B CA 1
ATOM 4404 C C . GLU B 1 238 ? 7.344 9.68 -10.953 1 58.16 238 GLU B C 1
ATOM 4406 O O . GLU B 1 238 ? 8.406 10.188 -11.312 1 58.16 238 GLU B O 1
ATOM 4411 N N . LEU B 1 239 ? 7.141 9.586 -9.711 1 54.25 239 LEU B N 1
ATOM 4412 C CA . LEU B 1 239 ? 7.988 10.234 -8.719 1 54.25 239 LEU B CA 1
ATOM 4413 C C . LEU B 1 239 ? 9.43 9.742 -8.82 1 54.25 239 LEU B C 1
ATOM 4415 O O . LEU B 1 239 ? 10.367 10.492 -8.57 1 54.25 239 LEU B O 1
ATOM 4419 N N . GLU B 1 240 ? 9.664 8.469 -9.25 1 55.03 240 GLU B N 1
ATOM 4420 C CA . GLU B 1 240 ? 11.023 7.941 -9.195 1 55.03 240 GLU B CA 1
ATOM 4421 C C . GLU B 1 240 ? 11.961 8.758 -10.086 1 55.03 240 GLU B C 1
ATOM 4423 O O . GLU B 1 240 ? 13.141 8.922 -9.766 1 55.03 240 GLU B O 1
ATOM 4428 N N . TYR B 1 241 ? 11.406 9.484 -11.125 1 54.78 241 TYR B N 1
ATOM 4429 C CA . TYR B 1 241 ? 12.305 10.031 -12.133 1 54.78 241 TYR B CA 1
ATOM 4430 C C . TYR B 1 241 ? 12.641 11.484 -11.836 1 54.78 241 TYR B C 1
ATOM 4432 O O . TYR B 1 241 ? 13.617 12.023 -12.367 1 54.78 241 TYR B O 1
ATOM 4440 N N . ASN B 1 242 ? 11.945 12.031 -10.844 1 58.94 242 ASN B N 1
ATOM 4441 C CA . ASN B 1 242 ? 12.188 13.461 -10.656 1 58.94 242 ASN B CA 1
ATOM 4442 C C . ASN B 1 242 ? 13.469 13.719 -9.867 1 58.94 242 ASN B C 1
ATOM 4444 O O . ASN B 1 242 ? 13.844 14.867 -9.641 1 58.94 242 ASN B O 1
ATOM 4448 N N . VAL B 1 243 ? 14.203 12.617 -9.719 1 71.75 243 VAL B N 1
ATOM 4449 C CA . VAL B 1 243 ? 15.375 12.812 -8.867 1 71.75 243 VAL B CA 1
ATOM 4450 C C . VAL B 1 243 ? 16.641 12.555 -9.672 1 71.75 243 VAL B C 1
ATOM 4452 O O . VAL B 1 243 ? 17.75 12.68 -9.141 1 71.75 243 VAL B O 1
ATOM 4455 N N . ILE B 1 244 ? 16.453 12.406 -10.93 1 76.81 244 ILE B N 1
ATOM 4456 C CA . ILE B 1 244 ? 17.609 12.07 -11.742 1 76.81 244 ILE B CA 1
ATOM 4457 C C . ILE B 1 244 ? 18.359 13.344 -12.109 1 76.81 244 ILE B C 1
ATOM 4459 O O . ILE B 1 244 ? 17.797 14.273 -12.68 1 76.81 244 ILE B O 1
ATOM 4463 N N . PRO B 1 245 ? 19.594 13.344 -11.742 1 82 245 PRO B N 1
ATOM 4464 C CA . PRO B 1 245 ? 20.406 14.523 -12.062 1 82 245 PRO B CA 1
ATOM 4465 C C . PRO B 1 245 ? 20.453 14.812 -13.562 1 82 245 PRO B C 1
ATOM 4467 O O . PRO B 1 245 ? 20.469 13.883 -14.375 1 82 245 PRO B O 1
ATOM 4470 N N . LYS B 1 246 ? 20.562 16.109 -13.867 1 82.19 246 LYS B N 1
ATOM 4471 C CA . LYS B 1 246 ? 20.625 16.531 -15.258 1 82.19 246 LYS B CA 1
ATOM 4472 C C . LYS B 1 246 ? 22.062 16.531 -15.773 1 82.19 246 LYS B C 1
ATOM 4474 O O . LYS B 1 246 ? 22.297 16.469 -16.984 1 82.19 246 LYS B O 1
ATOM 4479 N N . GLN B 1 247 ? 22.969 16.625 -14.906 1 86.94 247 GLN B N 1
ATOM 4480 C CA . GLN B 1 247 ? 24.375 16.625 -15.273 1 86.94 247 GLN B CA 1
ATOM 4481 C C . GLN B 1 247 ? 24.969 15.219 -15.195 1 86.94 247 GLN B C 1
ATOM 4483 O O . GLN B 1 247 ? 24.531 14.398 -14.383 1 86.94 247 GLN B O 1
ATOM 4488 N N . GLY B 1 248 ? 25.938 14.93 -16.078 1 92.62 248 GLY B N 1
ATOM 4489 C CA . GLY B 1 248 ? 26.547 13.617 -16.109 1 92.62 248 GLY B CA 1
ATOM 4490 C C . GLY B 1 248 ? 25.75 12.594 -16.891 1 92.62 248 GLY B C 1
ATOM 4491 O O . GLY B 1 248 ? 24.984 12.953 -17.781 1 92.62 248 GLY B O 1
ATOM 4492 N N . VAL B 1 249 ? 26.172 11.391 -16.688 1 95.38 249 VAL B N 1
ATOM 4493 C CA . VAL B 1 249 ? 25.5 10.281 -17.344 1 95.38 249 VAL B CA 1
ATOM 4494 C C . VAL B 1 249 ? 24.828 9.383 -16.312 1 95.38 249 VAL B C 1
ATOM 4496 O O . VAL B 1 249 ? 25.469 8.977 -15.336 1 95.38 249 VAL B O 1
ATOM 4499 N N . ASN B 1 250 ? 23.609 9.164 -16.562 1 94.06 250 ASN B N 1
ATOM 4500 C CA . ASN B 1 250 ? 22.859 8.266 -15.688 1 94.06 250 ASN B CA 1
ATOM 4501 C C . ASN B 1 250 ? 22.719 6.879 -16.312 1 94.06 250 ASN B C 1
ATOM 4503 O O . ASN B 1 250 ? 22.219 6.75 -17.422 1 94.06 250 ASN B O 1
ATOM 4507 N N . ILE B 1 251 ? 23.203 5.914 -15.586 1 95.19 251 ILE B N 1
ATOM 4508 C CA . ILE B 1 251 ? 23.156 4.535 -16.047 1 95.19 251 ILE B CA 1
ATOM 4509 C C . ILE B 1 251 ? 22.391 3.676 -15.055 1 95.19 251 ILE B C 1
ATOM 4511 O O . ILE B 1 251 ? 22.688 3.682 -13.859 1 95.19 251 ILE B O 1
ATOM 4515 N N . GLU B 1 252 ? 21.406 3.043 -15.523 1 94.19 252 GLU B N 1
ATOM 4516 C CA . GLU B 1 252 ? 20.688 2.08 -14.695 1 94.19 252 GLU B CA 1
ATOM 4517 C C . GLU B 1 252 ? 21.234 0.671 -14.875 1 94.19 252 GLU B C 1
ATOM 4519 O O . GLU B 1 252 ? 21.328 0.175 -16 1 94.19 252 GLU B O 1
ATOM 4524 N N . ILE B 1 253 ? 21.625 0.094 -13.805 1 93.88 253 ILE B N 1
ATOM 4525 C CA . ILE B 1 253 ? 22.141 -1.27 -13.773 1 93.88 253 ILE B CA 1
ATOM 4526 C C . ILE B 1 253 ? 21.078 -2.211 -13.211 1 93.88 253 ILE B C 1
ATOM 4528 O O . ILE B 1 253 ? 20.531 -1.971 -12.133 1 93.88 253 ILE B O 1
ATOM 4532 N N . ILE B 1 254 ? 20.797 -3.252 -13.945 1 93.19 254 ILE B N 1
ATOM 4533 C CA . ILE B 1 254 ? 19.766 -4.199 -13.547 1 93.19 254 ILE B CA 1
ATOM 4534 C C . ILE B 1 254 ? 20.391 -5.547 -13.219 1 93.19 254 ILE B C 1
ATOM 4536 O O . ILE B 1 254 ? 21.156 -6.102 -14.016 1 93.19 254 ILE B O 1
ATOM 4540 N N . GLU B 1 255 ? 20.109 -6.012 -12.047 1 89.06 255 GLU B N 1
ATOM 4541 C CA . GLU B 1 255 ? 20.594 -7.32 -11.609 1 89.06 255 GLU B CA 1
ATOM 4542 C C . GLU B 1 255 ? 19.438 -8.312 -11.484 1 89.06 255 GLU B C 1
ATOM 4544 O O . GLU B 1 255 ? 18.703 -8.289 -10.5 1 89.06 255 GLU B O 1
ATOM 4549 N N . ARG B 1 256 ? 19.391 -9.266 -12.398 1 86.81 256 ARG B N 1
ATOM 4550 C CA . ARG B 1 256 ? 18.297 -10.227 -12.445 1 86.81 256 ARG B CA 1
ATOM 4551 C C . ARG B 1 256 ? 18.656 -11.516 -11.711 1 86.81 256 ARG B C 1
ATOM 4553 O O . ARG B 1 256 ? 17.891 -12.477 -11.711 1 86.81 256 ARG B O 1
ATOM 4560 N N . GLU B 1 257 ? 19.844 -11.609 -11.305 1 81.38 257 GLU B N 1
ATOM 4561 C CA . GLU B 1 257 ? 20.25 -12.75 -10.492 1 81.38 257 GLU B CA 1
ATOM 4562 C C . GLU B 1 257 ? 20.312 -12.391 -9.016 1 81.38 257 GLU B C 1
ATOM 4564 O O . GLU B 1 257 ? 20.344 -11.211 -8.664 1 81.38 257 GLU B O 1
ATOM 4569 N N . ASN B 1 258 ? 20.281 -13.406 -8.273 1 78.38 258 ASN B N 1
ATOM 4570 C CA . ASN B 1 258 ? 20.281 -13.156 -6.836 1 78.38 258 ASN B CA 1
ATOM 4571 C C . ASN B 1 258 ? 21.453 -12.273 -6.426 1 78.38 258 ASN B C 1
ATOM 4573 O O . ASN B 1 258 ? 22.609 -12.711 -6.469 1 78.38 258 ASN B O 1
ATOM 4577 N N . ILE B 1 259 ? 21.172 -11.047 -6.066 1 69.94 259 ILE B N 1
ATOM 4578 C CA . ILE B 1 259 ? 22.125 -9.969 -5.836 1 69.94 259 ILE B CA 1
ATOM 4579 C C . ILE B 1 259 ? 23.031 -10.336 -4.664 1 69.94 259 ILE B C 1
ATOM 4581 O O . ILE B 1 259 ? 24.188 -9.875 -4.59 1 69.94 259 ILE B O 1
ATOM 4585 N N . GLN B 1 260 ? 22.578 -11.133 -3.838 1 68.12 260 GLN B N 1
ATOM 4586 C CA . GLN B 1 260 ? 23.359 -11.5 -2.66 1 68.12 260 GLN B CA 1
ATOM 4587 C C . GLN B 1 260 ? 24.656 -12.203 -3.059 1 68.12 260 GLN B C 1
ATOM 4589 O O . GLN B 1 260 ? 25.594 -12.266 -2.27 1 68.12 260 GLN B O 1
ATOM 4594 N N . LYS B 1 261 ? 24.641 -12.516 -4.238 1 67 261 LYS B N 1
ATOM 4595 C CA . LYS B 1 261 ? 25.812 -13.266 -4.684 1 67 261 LYS B CA 1
ATOM 4596 C C . LYS B 1 261 ? 26.719 -12.406 -5.555 1 67 261 LYS B C 1
ATOM 4598 O O . LYS B 1 261 ? 27.781 -12.859 -6 1 67 261 LYS B O 1
ATOM 4603 N N . SER B 1 262 ? 26.281 -11.195 -5.629 1 77.06 262 SER B N 1
ATOM 4604 C CA . SER B 1 262 ? 27.016 -10.375 -6.59 1 77.06 262 SER B CA 1
ATOM 4605 C C . SER B 1 262 ? 27.734 -9.219 -5.895 1 77.06 262 SER B C 1
ATOM 4607 O O . SER B 1 262 ? 27.234 -8.688 -4.895 1 77.06 262 SER B O 1
ATOM 4609 N N . SER B 1 263 ? 28.984 -9.008 -6.242 1 87.25 263 SER B N 1
ATOM 4610 C CA . SER B 1 263 ? 29.734 -7.824 -5.836 1 87.25 263 SER B CA 1
ATOM 4611 C C . SER B 1 263 ? 29.844 -6.816 -6.973 1 87.25 263 SER B C 1
ATOM 4613 O O . SER B 1 263 ? 30.859 -6.125 -7.102 1 87.25 263 SER B O 1
ATOM 4615 N N . LEU B 1 264 ? 28.781 -6.723 -7.645 1 88.56 264 LEU B N 1
ATOM 4616 C CA . LEU B 1 264 ? 28.812 -5.984 -8.906 1 88.56 264 LEU B CA 1
ATOM 4617 C C . LEU B 1 264 ? 29.172 -4.523 -8.664 1 88.56 264 LEU B C 1
ATOM 4619 O O . LEU B 1 264 ? 30.109 -4.004 -9.289 1 88.56 264 LEU B O 1
ATOM 4623 N N . LEU B 1 265 ? 28.547 -3.912 -7.738 1 90.56 265 LEU B N 1
ATOM 4624 C CA . LEU B 1 265 ? 28.75 -2.48 -7.531 1 90.56 265 LEU B CA 1
ATOM 4625 C C . LEU B 1 265 ? 30.156 -2.191 -7.039 1 90.56 265 LEU B C 1
ATOM 4627 O O . LEU B 1 265 ? 30.797 -1.247 -7.504 1 90.56 265 LEU B O 1
ATOM 4631 N N . SER B 1 266 ? 30.625 -3.02 -6.168 1 93.81 266 SER B N 1
ATOM 4632 C CA . SER B 1 266 ? 31.969 -2.82 -5.664 1 93.81 266 SER B CA 1
ATOM 4633 C C . SER B 1 266 ? 33.031 -3.174 -6.723 1 93.81 266 SER B C 1
ATOM 4635 O O . SER B 1 266 ? 34 -2.463 -6.887 1 93.81 266 SER B O 1
ATOM 4637 N N . SER B 1 267 ? 32.781 -4.266 -7.441 1 94.25 267 SER B N 1
ATOM 4638 C CA . SER B 1 267 ? 33.719 -4.676 -8.484 1 94.25 267 SER B CA 1
ATOM 4639 C C . SER B 1 267 ? 33.812 -3.631 -9.594 1 94.25 267 SER B C 1
ATOM 4641 O O . SER B 1 267 ? 34.875 -3.359 -10.117 1 94.25 267 SER B O 1
ATOM 4643 N N . LEU B 1 268 ? 32.656 -3.102 -9.906 1 94.25 268 LEU B N 1
ATOM 4644 C CA . LEU B 1 268 ? 32.594 -2.051 -10.914 1 94.25 268 LEU B CA 1
ATOM 4645 C C . LEU B 1 268 ? 33.5 -0.875 -10.531 1 94.25 268 LEU B C 1
ATOM 4647 O O . LEU B 1 268 ? 34.281 -0.4 -11.336 1 94.25 268 LEU B O 1
ATOM 4651 N N . ALA B 1 269 ? 33.344 -0.448 -9.336 1 95.06 269 ALA B N 1
ATOM 4652 C CA . ALA B 1 269 ? 34.125 0.686 -8.836 1 95.06 269 ALA B CA 1
ATOM 4653 C C . ALA B 1 269 ? 35.625 0.35 -8.781 1 95.06 269 ALA B C 1
ATOM 4655 O O . ALA B 1 269 ? 36.469 1.133 -9.242 1 95.06 269 ALA B O 1
ATOM 4656 N N . ILE B 1 270 ? 35.969 -0.754 -8.289 1 95.75 270 ILE B N 1
ATOM 4657 C CA . ILE B 1 270 ? 37.344 -1.159 -8.094 1 95.75 270 ILE B CA 1
ATOM 4658 C C . ILE B 1 270 ? 38.031 -1.332 -9.445 1 95.75 270 ILE B C 1
ATOM 4660 O O . ILE B 1 270 ? 39.125 -0.834 -9.656 1 95.75 270 ILE B O 1
ATOM 4664 N N . ASP B 1 271 ? 37.375 -2.031 -10.305 1 95.62 271 ASP B N 1
ATOM 4665 C CA . ASP B 1 271 ? 37.969 -2.408 -11.578 1 95.62 271 ASP B CA 1
ATOM 4666 C C . ASP B 1 271 ? 38.125 -1.199 -12.5 1 95.62 271 ASP B C 1
ATOM 4668 O O . ASP B 1 271 ? 39.094 -1.091 -13.25 1 95.62 271 ASP B O 1
ATOM 4672 N N . THR B 1 272 ? 37.188 -0.294 -12.484 1 96 272 THR B N 1
ATOM 4673 C CA . THR B 1 272 ? 37.219 0.849 -13.391 1 96 272 THR B CA 1
ATOM 4674 C C . THR B 1 272 ?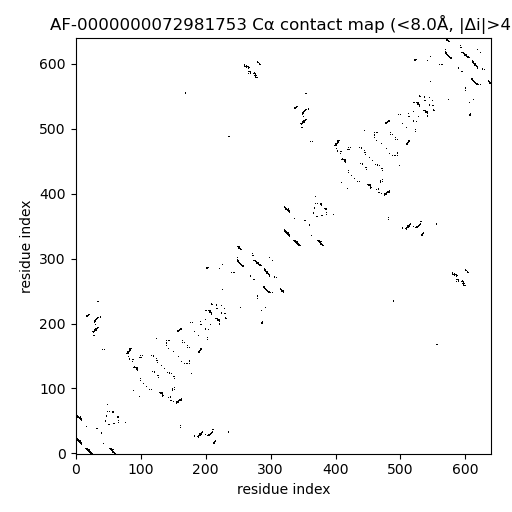 37.844 2.057 -12.719 1 96 272 THR B C 1
ATOM 4676 O O . THR B 1 272 ? 38.25 3.01 -13.398 1 96 272 THR B O 1
ATOM 4679 N N . LYS B 1 273 ? 37.844 2.115 -11.414 1 95.62 273 LYS B N 1
ATOM 4680 C CA . LYS B 1 273 ? 38.312 3.229 -10.602 1 95.62 273 LYS B CA 1
ATOM 4681 C C . LYS B 1 273 ? 37.5 4.492 -10.852 1 95.62 273 LYS B C 1
ATOM 4683 O O . LYS B 1 273 ? 38.031 5.605 -10.789 1 95.62 273 LYS B O 1
ATOM 4688 N N . VAL B 1 274 ? 36.312 4.27 -11.258 1 95.62 274 VAL B N 1
ATOM 4689 C CA . VAL B 1 274 ? 35.406 5.391 -11.492 1 95.62 274 VAL B CA 1
ATOM 4690 C C . VAL B 1 274 ? 34.5 5.566 -10.289 1 95.62 274 VAL B C 1
ATOM 4692 O O . VAL B 1 274 ? 33.844 4.609 -9.844 1 95.62 274 VAL B O 1
ATOM 4695 N N . LYS B 1 275 ? 34.469 6.738 -9.82 1 93.88 275 LYS B N 1
ATOM 4696 C CA . LYS B 1 275 ? 33.5 7.074 -8.773 1 93.88 275 LYS B CA 1
ATOM 4697 C C . LYS B 1 275 ? 32.125 7.367 -9.352 1 93.88 275 LYS B C 1
ATOM 4699 O O . LYS B 1 275 ? 32 8.086 -10.352 1 93.88 275 LYS B O 1
ATOM 4704 N N . TYR B 1 276 ? 31.188 6.715 -8.805 1 93.88 276 TYR B N 1
ATOM 4705 C CA . TYR B 1 276 ? 29.812 6.988 -9.211 1 93.88 276 TYR B CA 1
ATOM 4706 C C . TYR B 1 276 ? 28.938 7.34 -8.008 1 93.88 276 TYR B C 1
ATOM 4708 O O . TYR B 1 276 ? 29.266 6.965 -6.875 1 93.88 276 TYR B O 1
ATOM 4716 N N . SER B 1 277 ? 27.938 8.094 -8.281 1 90.75 277 SER B N 1
ATOM 4717 C CA . SER B 1 277 ? 26.922 8.406 -7.277 1 90.75 277 SER B CA 1
ATOM 4718 C C . SER B 1 277 ? 25.656 7.57 -7.492 1 90.75 277 SER B C 1
ATOM 4720 O O . SER B 1 277 ? 25.203 7.387 -8.625 1 90.75 277 SER B O 1
ATOM 4722 N N . LEU B 1 278 ? 25.203 6.938 -6.43 1 89 278 LEU B N 1
ATOM 4723 C CA . LEU B 1 278 ? 23.922 6.242 -6.512 1 89 278 LEU B CA 1
ATOM 4724 C C . LEU B 1 278 ? 22.766 7.23 -6.477 1 89 278 LEU B C 1
ATOM 4726 O O . LEU B 1 278 ? 22.547 7.902 -5.465 1 89 278 LEU B O 1
ATOM 4730 N N . VAL B 1 279 ? 22.062 7.32 -7.539 1 87.12 279 VAL B N 1
ATOM 4731 C CA . VAL B 1 279 ? 20.984 8.305 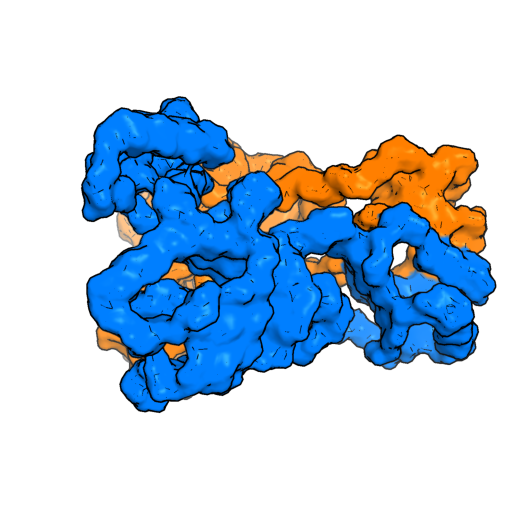-7.688 1 87.12 279 VAL B CA 1
ATOM 4732 C C . VAL B 1 279 ? 19.672 7.727 -7.152 1 87.12 279 VAL B C 1
ATOM 4734 O O . VAL B 1 279 ? 18.906 8.43 -6.488 1 87.12 279 VAL B O 1
ATOM 4737 N N . TRP B 1 280 ? 19.469 6.43 -7.48 1 84.94 280 TRP B N 1
ATOM 4738 C CA . TRP B 1 280 ? 18.219 5.77 -7.125 1 84.94 280 TRP B CA 1
ATOM 4739 C C . TRP B 1 280 ? 18.359 4.254 -7.207 1 84.94 280 TRP B C 1
ATOM 4741 O O . TRP B 1 280 ? 19.219 3.742 -7.934 1 84.94 280 TRP B O 1
ATOM 4751 N N . GLY B 1 281 ? 17.547 3.646 -6.43 1 85.31 281 GLY B N 1
ATOM 4752 C CA . GLY B 1 281 ? 17.5 2.205 -6.613 1 85.31 281 GLY B CA 1
ATOM 4753 C C . GLY B 1 281 ? 17.484 1.438 -5.305 1 85.31 281 GLY B C 1
ATOM 4754 O O . GLY B 1 281 ? 17.469 2.035 -4.227 1 85.31 281 GLY B O 1
ATOM 4755 N N . GLY B 1 282 ? 17.391 0.146 -5.461 1 87.44 282 GLY B N 1
ATOM 4756 C CA . GLY B 1 282 ? 17.375 -0.768 -4.332 1 87.44 282 GLY B CA 1
ATOM 4757 C C . GLY B 1 282 ? 17.109 -2.207 -4.73 1 87.44 282 GLY B C 1
ATOM 4758 O O . GLY B 1 282 ? 17.219 -2.562 -5.906 1 87.44 282 GLY B O 1
ATOM 4759 N N . THR B 1 283 ? 17.031 -3.012 -3.715 1 88.5 283 THR B N 1
ATOM 4760 C CA . THR B 1 283 ? 16.719 -4.426 -3.902 1 88.5 283 THR B CA 1
ATOM 4761 C C . THR B 1 283 ? 15.281 -4.73 -3.52 1 88.5 283 THR B C 1
ATOM 4763 O O . THR B 1 283 ? 14.672 -4 -2.727 1 88.5 283 THR B O 1
ATOM 4766 N N . ASP B 1 284 ? 14.75 -5.703 -4.203 1 86.75 284 ASP B N 1
ATOM 4767 C CA . ASP B 1 284 ? 13.414 -6.18 -3.869 1 86.75 284 ASP B CA 1
ATOM 4768 C C . ASP B 1 284 ? 13.359 -7.707 -3.861 1 86.75 284 ASP B C 1
ATOM 4770 O O . ASP B 1 284 ? 14.117 -8.359 -4.582 1 86.75 284 ASP B O 1
ATOM 4774 N N . LYS B 1 285 ? 12.492 -8.141 -3.039 1 86.75 285 LYS B N 1
ATOM 4775 C CA . LYS B 1 285 ? 12.281 -9.586 -2.984 1 86.75 285 LYS B CA 1
ATOM 4776 C C . LYS B 1 285 ? 11.172 -10.008 -3.947 1 86.75 285 LYS B C 1
ATOM 4778 O O . LYS B 1 285 ? 10.078 -9.438 -3.941 1 86.75 285 LYS B O 1
ATOM 4783 N N . TYR B 1 286 ? 11.5 -10.906 -4.844 1 88.75 286 TYR B N 1
ATOM 4784 C CA . TYR B 1 286 ? 10.539 -11.531 -5.746 1 88.75 286 TYR B CA 1
ATOM 4785 C C . TYR B 1 286 ? 10.406 -13.023 -5.449 1 88.75 286 TYR B C 1
ATOM 4787 O O . TYR B 1 286 ? 11.234 -13.828 -5.883 1 88.75 286 TYR B O 1
ATOM 4795 N N . ARG B 1 287 ? 9.289 -13.367 -4.684 1 87.25 287 ARG B N 1
ATOM 4796 C CA . ARG B 1 287 ? 9.109 -14.734 -4.211 1 87.25 287 ARG B CA 1
ATOM 4797 C C . ARG B 1 287 ? 10.344 -15.219 -3.451 1 87.25 287 ARG B C 1
ATOM 4799 O O . ARG B 1 287 ? 10.586 -14.797 -2.32 1 87.25 287 ARG B O 1
ATOM 4806 N N . ASP B 1 288 ? 11.273 -15.93 -4.184 1 80.75 288 ASP B N 1
ATOM 4807 C CA . ASP B 1 288 ? 12.406 -16.516 -3.469 1 80.75 288 ASP B CA 1
ATOM 4808 C C . ASP B 1 288 ? 13.719 -15.867 -3.906 1 80.75 288 ASP B C 1
ATOM 4810 O O . ASP B 1 288 ? 14.797 -16.312 -3.514 1 80.75 288 ASP B O 1
ATOM 4814 N N . LYS B 1 289 ? 13.641 -14.805 -4.656 1 83.69 289 LYS B N 1
ATOM 4815 C CA . LYS B 1 289 ? 14.844 -14.148 -5.168 1 83.69 289 LYS B CA 1
ATOM 4816 C C . LYS B 1 289 ? 14.891 -12.688 -4.742 1 83.69 289 LYS B C 1
ATOM 4818 O O . LYS B 1 289 ? 13.852 -12.062 -4.527 1 83.69 289 LYS B O 1
ATOM 4823 N N . ILE B 1 290 ? 16.078 -12.25 -4.582 1 87.44 290 ILE B N 1
ATOM 4824 C CA . ILE B 1 290 ? 16.312 -10.828 -4.355 1 87.44 290 ILE B CA 1
ATOM 4825 C C . ILE B 1 290 ? 16.969 -10.211 -5.586 1 87.44 290 ILE B C 1
ATOM 4827 O O . ILE B 1 290 ? 18.078 -10.602 -5.965 1 87.44 290 ILE B O 1
ATOM 4831 N N . LEU B 1 291 ? 16.297 -9.32 -6.172 1 90.06 291 LEU B N 1
ATOM 4832 C CA . LEU B 1 291 ? 16.797 -8.648 -7.367 1 90.06 291 LEU B CA 1
ATOM 4833 C C . LEU B 1 291 ? 16.922 -7.148 -7.141 1 90.06 291 LEU B C 1
ATOM 4835 O O . LEU B 1 291 ? 16.406 -6.621 -6.152 1 90.06 291 LEU B O 1
ATOM 4839 N N . GLY B 1 292 ? 17.672 -6.562 -7.992 1 89 292 GLY B N 1
ATOM 4840 C CA . GLY B 1 292 ? 17.906 -5.148 -7.746 1 89 292 GLY B CA 1
ATOM 4841 C C . GLY B 1 292 ? 18.094 -4.344 -9.023 1 89 292 GLY B C 1
ATOM 4842 O O . GLY B 1 292 ? 18.453 -4.895 -10.062 1 89 292 GLY B O 1
ATOM 4843 N N . ALA B 1 293 ? 17.812 -3.055 -8.914 1 90.75 293 ALA B N 1
ATOM 4844 C CA . ALA B 1 293 ? 18.078 -2.062 -9.945 1 90.75 293 ALA B CA 1
ATOM 4845 C C . ALA B 1 293 ? 18.625 -0.769 -9.344 1 90.75 293 ALA B C 1
ATOM 4847 O O . ALA B 1 293 ? 18.094 -0.287 -8.328 1 90.75 293 ALA B O 1
ATOM 4848 N N . PHE B 1 294 ? 19.672 -0.301 -10.008 1 90.5 294 PHE B N 1
ATOM 4849 C CA . PHE B 1 294 ? 20.344 0.871 -9.461 1 90.5 294 PHE B CA 1
ATOM 4850 C C . PHE B 1 294 ? 20.672 1.872 -10.562 1 90.5 294 PHE B C 1
ATOM 4852 O O . PHE B 1 294 ? 21.156 1.492 -11.633 1 90.5 294 PHE B O 1
ATOM 4859 N N . VAL B 1 295 ? 20.391 3.092 -10.258 1 91.12 295 VAL B N 1
ATOM 4860 C CA . VAL B 1 295 ? 20.797 4.168 -11.156 1 91.12 295 VAL B CA 1
ATOM 4861 C C . VAL B 1 295 ? 22.031 4.871 -10.594 1 91.12 295 VAL B C 1
ATOM 4863 O O . VAL B 1 295 ? 22 5.387 -9.469 1 91.12 295 VAL B O 1
ATOM 4866 N N . ILE B 1 296 ? 23.047 4.871 -11.398 1 93.12 296 ILE B N 1
ATOM 4867 C CA . ILE B 1 296 ? 24.266 5.566 -10.977 1 93.12 296 ILE B CA 1
ATOM 4868 C C . ILE B 1 296 ? 24.531 6.758 -11.898 1 93.12 296 ILE B C 1
ATOM 4870 O O . ILE B 1 296 ? 24.109 6.754 -13.055 1 93.12 296 ILE B O 1
ATOM 4874 N N . ASN B 1 297 ? 25.047 7.742 -11.328 1 94.5 297 ASN B N 1
ATOM 4875 C CA . ASN B 1 297 ? 25.484 8.922 -12.062 1 94.5 297 ASN B CA 1
ATOM 4876 C C . ASN B 1 297 ? 27.016 9.016 -12.125 1 94.5 297 ASN B C 1
ATOM 4878 O O . ASN B 1 297 ? 27.688 8.828 -11.109 1 94.5 297 ASN B O 1
ATOM 4882 N N . ILE B 1 298 ? 27.516 9.234 -13.297 1 95.44 298 ILE B N 1
ATOM 4883 C CA . ILE B 1 298 ? 28.953 9.32 -13.508 1 95.44 298 ILE B CA 1
ATOM 4884 C C . ILE B 1 298 ? 29.281 10.523 -14.383 1 95.44 298 ILE B C 1
ATOM 4886 O O . ILE B 1 298 ? 28.391 11.117 -14.992 1 95.44 298 ILE B O 1
ATOM 4890 N N . LYS B 1 299 ? 30.531 10.844 -14.336 1 94.62 299 LYS B N 1
ATOM 4891 C CA . LYS B 1 299 ? 30.984 11.906 -15.234 1 94.62 299 LYS B CA 1
ATOM 4892 C C . LYS B 1 299 ? 30.938 11.453 -16.688 1 94.62 299 LYS B C 1
ATOM 4894 O O . LYS B 1 299 ? 31.141 10.273 -16.984 1 94.62 299 LYS B O 1
ATOM 4899 N N . GLU B 1 300 ? 30.75 12.367 -17.578 1 95.38 300 GLU B N 1
ATOM 4900 C CA . GLU B 1 300 ? 30.641 12.078 -19.016 1 95.38 300 GLU B CA 1
ATOM 4901 C C . GLU B 1 300 ? 31.891 11.383 -19.531 1 95.38 300 GLU B C 1
ATOM 4903 O O . GLU B 1 300 ? 31.812 10.469 -20.359 1 95.38 300 GLU B O 1
ATOM 4908 N N . ASP B 1 301 ? 33 11.805 -19.031 1 95.94 301 ASP B N 1
ATOM 4909 C CA . ASP B 1 301 ? 34.281 11.273 -19.5 1 95.94 301 ASP B CA 1
ATOM 4910 C C . ASP B 1 301 ? 34.438 9.805 -19.109 1 95.94 301 ASP B C 1
ATOM 4912 O O . ASP B 1 301 ? 35.281 9.094 -19.688 1 95.94 301 ASP B O 1
ATOM 4916 N N . ASP B 1 302 ? 33.656 9.359 -18.203 1 96.5 302 ASP B N 1
ATOM 4917 C CA . ASP B 1 302 ? 33.812 8.008 -17.688 1 96.5 302 ASP B CA 1
ATOM 4918 C C . ASP B 1 302 ? 32.781 7.059 -18.312 1 96.5 302 ASP B C 1
ATOM 4920 O O . ASP B 1 302 ? 32.812 5.855 -18.047 1 96.5 302 ASP B O 1
ATOM 4924 N N . LYS B 1 303 ? 31.938 7.512 -19.141 1 96.5 303 LYS B N 1
ATOM 4925 C CA . LYS B 1 303 ? 30.828 6.742 -19.703 1 96.5 303 LYS B CA 1
ATOM 4926 C C . LYS B 1 303 ? 31.344 5.488 -20.406 1 96.5 303 LYS B C 1
ATOM 4928 O O . LYS B 1 303 ? 30.859 4.383 -20.141 1 96.5 303 LYS B O 1
ATOM 4933 N N . LEU B 1 304 ? 32.312 5.668 -21.266 1 96.31 304 LEU B N 1
ATOM 4934 C CA . LEU B 1 304 ? 32.781 4.551 -22.062 1 96.31 304 LEU B CA 1
ATOM 4935 C C . LEU B 1 304 ? 33.406 3.482 -21.172 1 96.31 304 LEU B C 1
ATOM 4937 O O . LEU B 1 304 ? 33.25 2.285 -21.422 1 96.31 304 LEU B O 1
ATOM 4941 N N . LYS B 1 305 ? 34.125 3.93 -20.219 1 96.56 305 LYS B N 1
ATOM 4942 C CA . LYS B 1 305 ? 34.781 3 -19.312 1 96.56 305 LYS B CA 1
ATOM 4943 C C . LYS B 1 305 ? 33.75 2.141 -18.578 1 96.56 305 LYS B C 1
ATOM 4945 O O . LYS B 1 305 ? 33.906 0.923 -18.469 1 96.56 305 LYS B O 1
ATOM 4950 N N . ILE B 1 306 ? 32.75 2.738 -18.141 1 96.44 306 ILE B N 1
ATOM 4951 C CA . ILE B 1 306 ? 31.719 2.051 -17.375 1 96.44 306 ILE B CA 1
ATOM 4952 C C . ILE B 1 306 ? 30.922 1.129 -18.281 1 96.44 306 ILE B C 1
ATOM 4954 O O . ILE B 1 306 ? 30.703 -0.041 -17.969 1 96.44 306 ILE B O 1
ATOM 4958 N N . THR B 1 307 ? 30.516 1.605 -19.422 1 96.81 307 THR B N 1
ATOM 4959 C CA . THR B 1 307 ? 29.672 0.82 -20.328 1 96.81 307 THR B CA 1
ATOM 4960 C C . THR B 1 307 ? 30.453 -0.367 -20.891 1 96.81 307 THR B C 1
ATOM 4962 O O . THR B 1 307 ? 29.891 -1.453 -21.062 1 96.81 307 THR B O 1
ATOM 4965 N N . ASN B 1 308 ? 31.703 -0.181 -21.172 1 97 308 ASN B N 1
ATOM 4966 C CA . ASN B 1 308 ? 32.531 -1.283 -21.641 1 97 308 ASN B CA 1
ATOM 4967 C C . ASN B 1 308 ? 32.656 -2.381 -20.594 1 97 308 ASN B C 1
ATOM 4969 O O . ASN B 1 308 ? 32.562 -3.566 -20.906 1 97 308 ASN B O 1
ATOM 4973 N N . TYR B 1 309 ? 32.875 -1.94 -19.422 1 95.81 309 TYR B N 1
ATOM 4974 C CA . TYR B 1 309 ? 32.969 -2.904 -18.328 1 95.81 309 TYR B CA 1
ATOM 4975 C C . TYR B 1 309 ? 31.672 -3.705 -18.188 1 95.81 309 TYR B C 1
ATOM 4977 O O . TYR B 1 309 ? 31.703 -4.934 -18.078 1 95.81 309 TYR B O 1
ATOM 4985 N N . LEU B 1 310 ? 30.516 -3.029 -18.156 1 95.5 310 LEU B N 1
ATOM 4986 C CA . LEU B 1 310 ? 29.219 -3.68 -18 1 95.5 310 LEU B CA 1
ATOM 4987 C C . LEU B 1 310 ? 28.953 -4.66 -19.141 1 95.5 310 LEU B C 1
ATOM 4989 O O . LEU B 1 310 ? 28.438 -5.754 -18.906 1 95.5 310 LEU B O 1
ATOM 4993 N N . ASN B 1 311 ? 29.359 -4.277 -20.297 1 96.12 311 ASN B N 1
ATOM 4994 C CA . ASN B 1 311 ? 29.203 -5.16 -21.453 1 96.12 311 ASN B CA 1
ATOM 4995 C C . ASN B 1 311 ? 30.094 -6.395 -21.344 1 96.12 311 ASN B C 1
ATOM 4997 O O . ASN B 1 311 ? 29.656 -7.508 -21.641 1 96.12 311 ASN B O 1
ATOM 5001 N N . GLU B 1 312 ? 31.297 -6.188 -20.984 1 94.56 312 GLU B N 1
ATOM 5002 C CA . GLU B 1 312 ? 32.25 -7.285 -20.844 1 94.56 312 GLU B CA 1
ATOM 5003 C C . GLU B 1 312 ? 31.766 -8.289 -19.797 1 94.56 312 GLU B C 1
ATOM 5005 O O . GLU B 1 312 ? 31.984 -9.5 -19.953 1 94.56 312 GLU B O 1
ATOM 5010 N N . GLU B 1 313 ? 31.203 -7.824 -18.766 1 90.94 313 GLU B N 1
ATOM 5011 C CA . GLU B 1 313 ? 30.734 -8.68 -17.688 1 90.94 313 GLU B CA 1
ATOM 5012 C C . GLU B 1 313 ? 29.312 -9.188 -17.969 1 90.94 313 GLU B C 1
ATOM 5014 O O . GLU B 1 313 ? 28.719 -9.867 -17.125 1 90.94 313 GLU B O 1
ATOM 5019 N N . HIS B 1 314 ? 28.719 -8.766 -19.047 1 91.88 314 HIS B N 1
ATOM 5020 C CA . HIS B 1 314 ? 27.391 -9.195 -19.484 1 91.88 314 HIS B CA 1
ATOM 5021 C C . HIS B 1 314 ? 26.312 -8.758 -18.5 1 91.88 314 HIS B C 1
ATOM 5023 O O . HIS B 1 314 ? 25.438 -9.547 -18.141 1 91.88 314 HIS B O 1
ATOM 5029 N N . ILE B 1 315 ? 26.578 -7.574 -18 1 91.88 315 ILE B N 1
ATOM 5030 C CA . ILE B 1 315 ? 25.609 -6.996 -17.078 1 91.88 315 ILE B CA 1
ATOM 5031 C C . ILE B 1 315 ? 24.609 -6.152 -17.859 1 91.88 315 ILE B C 1
ATOM 5033 O O . ILE B 1 315 ? 24.984 -5.348 -18.719 1 91.88 315 ILE B O 1
ATOM 5037 N N . GLU B 1 316 ? 23.344 -6.352 -17.531 1 94.19 316 GLU B N 1
ATOM 5038 C CA . GLU B 1 316 ? 22.281 -5.586 -18.188 1 94.19 316 GLU B CA 1
ATOM 5039 C C . GLU B 1 316 ? 22.281 -4.141 -17.703 1 94.19 316 GLU B C 1
ATOM 5041 O O . GLU B 1 316 ? 22.312 -3.883 -16.5 1 94.19 316 GLU B O 1
ATOM 5046 N N . TRP B 1 317 ? 22.328 -3.182 -18.641 1 94.75 317 TRP B N 1
ATOM 5047 C CA . TRP B 1 317 ? 22.297 -1.769 -18.281 1 94.75 317 TRP B CA 1
ATOM 5048 C C . TRP B 1 317 ? 21.594 -0.946 -19.359 1 94.75 317 TRP B C 1
ATOM 5050 O O . TRP B 1 317 ? 21.391 -1.423 -20.469 1 94.75 317 TRP B O 1
ATOM 5060 N N . ARG B 1 318 ? 21.062 0.216 -18.984 1 94.94 318 ARG B N 1
ATOM 5061 C CA . ARG B 1 318 ? 20.5 1.183 -19.938 1 94.94 318 ARG B CA 1
ATOM 5062 C C . ARG B 1 318 ? 20.766 2.611 -19.469 1 94.94 318 ARG B C 1
ATOM 5064 O O . ARG B 1 318 ? 20.875 2.869 -18.266 1 94.94 318 ARG B O 1
ATOM 5071 N N . GLU B 1 319 ? 20.906 3.492 -20.422 1 93 319 GLU B N 1
ATOM 5072 C CA . GLU B 1 319 ? 21.047 4.906 -20.094 1 93 319 GLU B CA 1
ATOM 5073 C C . GLU B 1 319 ? 19.688 5.551 -19.828 1 93 319 GLU B C 1
ATOM 5075 O O . GLU B 1 319 ? 18.719 5.289 -20.531 1 93 319 GLU B O 1
ATOM 5080 N N . VAL B 1 320 ? 19.656 6.309 -18.766 1 87.25 320 VAL B N 1
ATOM 5081 C CA . VAL B 1 320 ? 18.375 6.918 -18.406 1 87.25 320 VAL B CA 1
ATOM 5082 C C . VAL B 1 320 ? 18.547 8.43 -18.25 1 87.25 320 VAL B C 1
ATOM 5084 O O . VAL B 1 320 ? 19.625 8.906 -17.891 1 87.25 320 VAL B O 1
#

Solvent-accessible surface area (backbone atoms only — not comparable to full-atom values): 33078 Å² total; per-residue (Å²): 73,37,42,33,42,48,26,26,28,62,59,85,90,46,73,40,34,50,54,32,68,51,77,43,54,76,48,34,33,34,22,41,31,36,54,85,86,16,35,61,67,57,50,55,30,37,72,59,59,80,34,81,65,78,43,62,42,49,25,48,76,83,37,56,56,88,76,47,50,74,70,52,43,55,60,53,34,47,40,42,16,59,36,47,59,55,58,80,68,59,65,92,34,29,46,49,51,52,29,36,41,67,48,56,75,72,64,55,52,66,69,59,42,54,52,52,40,54,52,38,27,49,72,58,70,40,62,91,43,39,79,37,35,54,86,75,45,52,72,62,52,40,42,36,47,30,49,34,32,27,44,61,67,63,29,55,32,38,39,29,38,35,65,48,72,92,47,45,56,42,50,31,51,52,50,46,52,48,51,50,48,46,30,68,74,70,50,26,18,33,39,37,32,39,73,53,66,66,59,39,33,46,59,24,57,30,31,34,34,33,51,87,14,25,66,78,47,72,45,45,38,67,55,49,68,73,64,47,48,68,69,53,40,54,52,67,29,68,67,81,63,79,62,63,72,86,71,60,39,37,38,33,40,48,39,91,48,58,32,64,77,33,36,58,68,20,44,50,11,45,74,66,66,48,63,34,17,53,56,41,37,33,52,47,61,46,59,91,37,40,29,34,40,36,29,32,34,30,53,64,90,45,47,64,63,53,52,50,50,35,56,73,69,68,45,52,66,49,80,101,74,37,42,32,41,47,25,26,26,62,61,86,89,44,73,41,32,51,52,32,66,51,76,41,54,76,49,34,32,34,22,42,32,37,52,86,88,18,35,61,67,58,52,53,30,37,74,59,57,80,34,83,63,79,42,60,42,48,26,50,75,85,38,54,55,86,75,46,50,73,72,52,42,54,58,54,34,47,40,42,17,58,34,48,61,57,57,80,69,57,63,92,34,27,44,48,50,52,29,35,42,66,47,56,76,71,62,55,54,65,69,58,43,54,51,52,42,53,53,37,28,48,73,58,70,39,61,90,42,39,77,37,36,53,86,77,45,53,72,62,52,41,44,37,47,30,50,36,32,28,45,60,68,63,29,55,31,37,38,28,38,34,65,47,73,91,46,45,56,40,49,33,51,54,50,47,52,47,51,50,48,46,31,68,73,68,49,25,19,32,38,38,33,37,73,52,65,66,59,39,32,46,58,25,57,30,30,35,33,32,51,88,13,24,70,79,48,73,45,45,38,67,56,49,67,72,65,48,48,69,69,52,39,53,51,66,30,67,65,80,61,78,62,62,73,87,69,59,39,38,38,34,40,49,40,90,50,58,33,67,76,33,36,59,66,19,43,51,10,46,75,66,67,49,66,33,18,53,58,43,37,33,52,45,62,43,59,91,39,41,28,34,41,38,29,33,36,30,53,64,88,48,46,64,62,52,53,49,50,35,54,74,69,68,47,52,67,48,77,100

Secondary structure (DSSP, 8-state):
-EEEEEEEEEETTEEEEEEEEEEE-TT-EEEEEE-TTSSHHHHHHHHTTSS--SEEEEEETTEEGGG--HHHHHHHHHTEEEE-SS----TTS-HHHHHHHHHHHTT--HHHHHHHHHHHHHHTT-GGGTT--GGGS-HHHHHHHHHHHHHTT--SEEEEESTTTTS-HHHHHHHHHHHHHHHHHH--EEEEEES-HHHHHHH-SEEEEEETTEEEEEEEHHHHHHH--HHHHHHH-GGGGGG--SSSEEEEEEE-S-GGG--HHHHHHHHH----EEEEEEEEEETTEEEEEEEEEE-GGGHHHHHHHHHHTT-EEEE-/-EEEEEEEEEETTEEEEEEEEEEE-TT-EEEEEE-TTSSHHHHHHHHTTSS--SEEEEEETTEEGGG--HHHHHHHHHTEEEE-SS----TTS-HHHHHHHHHHHTT--HHHHHHHHHHHHHHTT-GGGTT--GGGS-HHHHHHHHHHHHHTT--SEEEEESTTTTS-HHHHHHHHHHHHHHHHHH--EEEEEES-HHHHHHH-SEEEEEETTEEEEEEEHHHHHHH--HHHHHHH-GGGGGG--SSSEEEEEEE-S-GGG--HHHHHHHHH----EEEEEEEEEETTEEEEEEEEEE-GGGHHHHHHHHHHTT-EEEE-

Sequence (640 aa):
MIEILNLQKFYGDTKVLRDINVEIDKGDIYGLLGVSGAGKSTLLRCINGLESYEAGSLKVNDVEVKNLNEKELRAFRKNIGMIFQQFSLLERKTVYENVALPMECWGYKKQDIDKKVKELLELVELGDKIKSKPKELSGGQKQRVAIARALTLDPQILLCDEATSALDPSITNSILELLKKINRELGITIVVVTHQMNVVKQVCNKMAILSKGNLEAKGKVEDIFLDKPKVLEELLGELEYNVIPKQGVNIEIIERENIQKSSLLSSLAIDTKVKYSLVWGGTDKYRDKILGAFVINIKEDDKLKITNYLNEEHIEWREVMIEILNLQKFYGDTKVLRDINVEIDKGDIYGLLGVSGAGKSTLLRCINGLESYEAGSLKVNDVEVKNLNEKELRAFRKNIGMIFQQFSLLERKTVYENVALPMECWGYKKQDIDKKVKELLELVELGDKIKSKPKELSGGQKQRVAIARALTLDPQILLCDEATSALDPSITNSILELLKKINRELGITIVVVTHQMNVVKQVCNKMAILSKGNLEAKGKVEDIFLDKPKVLEELLGELEYNVIPKQGVNIEIIERENIQKSSLLSSLAIDTKVKYSLVWGGTDKYRDKILGAFVINIKEDDKLKITNYLNEEHIEWREV

Foldseek 3Di:
DKFWAQFWADDVPRTLAGGETDDFDFLFAEEEAEDPSLCLVVVLCVQLLVDPTDDTFIDDPNDTSNPDDPVRSVVSNLQEFEQELDLPFDQVAFLLCRLLVVVVVVPDDPVLSVVLSCVLCVLLVNNVRRGPGPVPDDLLVSLSSSVSSRCSSPHQEYEYENSPVPDDPVSLVSVLVSVQVCSVPSSHYYYHYDNDLQSCQAHGQKYFYRGNNYTDDIDGSLCCVQVVPPNNCVSVDVVQPVQDDPAAWKKKWWFPAACVVDPPVVCLCVVLVFDKAWRDKDWDHRHPGIIIMTIIGGHNVCVVSSVVVCVVVVTDMDTD/DKFWAQFWADDVPRTLAGGETDDFDFLFAEEEAEDPSLCLVVVLCVQLLVDPTDDTFIDDPNDTSNPDDPVRSVVSNLQEFEQELDLPFDQVAFLLCRLLVVVVVVPDDPVLSVVLSCVLCVLLVNNVRRGPGPVPDDLLVSLSSSVSSRCSSPHQEYEYENSPVPDDPVSLVSVLVSVQVCSVPSSHYYYHYDNDLQSCQAHGQKYFYGGNNYTDDIDGSLCCVQVVPPNNCVSVDVVQPVQDDPAAWKKKWWFPAACVVDPPVVCLCVVLVFDKAWRDKDWDHRHPGIIIMTIIGGHNVCVVSSVVVCVVVVTDMDTD

Organism: Clostridium botulinum (strain Hall / ATCC 3502 / NCTC 13319 / Type A) (NCBI:txid441771)

Nearest PDB structures (foldseek):
  6cvl-assembly1_D  TM=8.268E-01  e=3.805E-36  Escherichia coli K-12
  3tuj-assembly1_C  TM=8.447E-01  e=1.553E-35  Escherichia coli K-12
  6z67-assembly2_B  TM=9.609E-01  e=1.168E-25  Streptococcus pneumoniae
  7mc0-assembly1_C  TM=9.414E-01  e=2.098E-25  Neisseria meningitidis MC58
  6z4w-assembly1_A  TM=9.592E-01  e=1.539E-24  Streptococcus pneumoniae

InterPro domains:
  IPR003439 ABC transporter-like, ATP-binding domain [PF00005] (17-165)
  IPR003439 ABC transporter-like, ATP-binding domain [PS50893] (2-237)
  IPR003593 AAA+ ATPase domain [SM00382] (26-230)
  IPR017871 ABC transporter-like, conserved site [PS00211] (137-151)
  IPR018449 NIL domain [PF09383] (251-318)
  IPR018449 NIL domain [SM00930] (247-320)
  IPR027417 P-loop containing nucleoside triphosphate hydrolase [G3DSA:3.40.50.300] (1-267)
  IPR027417 P-loop containing nucleoside triphosphate hydrolase [SSF52540] (1-227)
  IPR045865 ACT-like domain [SSF55021] (244-319)
  IPR050086 Methionine import ATP-binding protein MetN-like [PTHR43166] (1-246)